Protein AF-A0A520HR31-F1 (afdb_monomer)

pLDDT: mean 87.22, std 11.69, range [36.75, 98.12]

Foldseek 3Di:
DADPQPPQAPDDAAHLVLLCVLQVLDDQVQAQQQDDPVGRHTHDNVSSVVRLVVVQVVVCVQPVDRDDSNVVSVLRLLLVLLVVLLVVCLVQVLVVHQQQVDEAEFAAAERQSCVVVNCVSSNHFKYKYAPHRNPVVVVCVLQAWDKDKDKDFQFAFLPPGPVVVVVVVRQVVRCVVVHPQWDKWKWFFKDFNLFPATDIDGDDRSVVRVVVCVVVCCSQQNPAPDDPGTMTRGMMMMMTTHGDDDDPLPQLDADADFWDFDWGDAPNDIDRETEAELSNADAQDKGAPCYWYGYSRHIHGQGHQKMWGQHRSRMTMIGRRDPDPLPPQPDLDDDPSVLSSLLVLQQSLFVSLLVSLLSQARDCQCNPVVQKKKFKWFLQLHTLYIDDDDLLLFQLSSLLVNLLQVVQVPPVPHDDPQWKWWFQPLQRSHFANQWIKIKDFADAQPDRGRRIMMIMTTRHQWLWAQDHGQADFFDQDSLRRHFGGDGHTQTDNNHGPLVVQLVRQVDGPTHTPCSPSVVSSVSSRVSSRVSSNVSVNVVCVSNNSSNSNSSSVVSVVVVVSVLLVLLLVDDWDKDWDADPVGWIFIWTWDGDNVRSDIDIDRPPGDDDDSTRPDGRPSSVVSVVVSVSVD

Solvent-accessible surface area (backbone atoms only — not comparable to full-atom values): 33193 Å² total; per-residue (Å²): 106,76,78,63,92,83,34,60,82,68,82,65,80,79,37,49,55,39,29,34,39,75,32,36,74,43,53,48,94,72,44,82,39,58,28,46,98,82,42,63,34,55,70,61,64,65,63,36,46,55,41,50,50,53,53,38,51,53,44,21,75,73,69,77,53,69,69,57,70,67,60,48,34,52,37,54,45,49,48,52,35,50,52,53,30,48,56,52,47,49,58,36,47,75,71,76,43,68,62,42,83,41,68,44,79,35,43,41,41,64,31,31,60,44,40,52,61,26,27,57,71,48,58,22,53,36,35,39,32,50,78,53,17,42,51,41,69,64,54,48,61,73,52,47,54,51,70,37,79,29,74,49,79,64,70,31,43,53,76,93,35,79,56,62,63,56,50,53,51,32,46,52,56,16,29,70,78,70,35,86,86,32,47,80,48,51,38,29,26,36,22,43,69,92,48,86,59,69,47,81,34,65,67,66,60,57,72,58,34,52,52,51,46,52,50,55,45,35,75,69,55,40,82,86,73,82,70,95,59,57,49,22,33,41,29,43,36,24,34,21,40,33,81,48,76,79,74,78,78,74,82,77,72,49,55,82,62,85,61,46,80,43,65,32,53,57,93,95,39,83,39,86,22,47,36,35,52,48,61,31,57,34,64,70,45,72,47,65,30,54,26,39,38,38,40,100,53,30,36,33,42,34,45,74,45,26,31,38,32,26,37,90,84,44,30,34,40,32,37,59,74,49,82,79,73,66,70,69,82,52,75,63,68,94,42,76,56,58,46,53,46,51,51,50,51,45,36,49,38,10,40,48,17,38,56,42,22,33,72,51,28,60,45,60,43,28,43,72,68,41,40,32,42,15,31,34,24,42,62,77,26,48,74,64,23,58,34,92,62,48,61,60,57,44,66,7,55,32,43,29,45,35,46,45,54,56,55,34,73,71,66,83,75,53,78,55,71,48,29,29,28,32,32,10,32,36,94,49,21,15,77,41,54,25,35,36,30,34,39,28,58,27,67,44,81,87,53,94,54,55,49,28,33,24,31,21,32,37,40,43,68,41,38,12,18,81,40,94,41,57,72,36,79,84,22,69,48,73,68,35,42,21,45,78,28,79,62,37,76,44,20,59,68,59,40,69,41,58,70,62,53,52,49,50,39,62,31,80,98,23,35,29,86,47,56,68,53,49,51,40,35,50,45,14,28,49,33,13,25,53,52,32,38,55,51,50,44,50,48,29,73,68,54,33,48,69,32,53,52,39,49,45,52,50,44,46,55,48,52,49,54,53,48,24,57,55,43,44,75,56,74,64,47,71,52,75,47,74,48,98,89,72,45,37,52,26,43,34,41,45,59,42,55,88,79,23,42,74,48,80,41,53,78,82,33,56,76,90,58,91,39,62,88,64,78,42,70,30,37,53,50,3,52,53,53,44,65,74,70,109

Mean predicted aligned error: 11.08 Å

Structure (mmCIF, N/CA/C/O backbone):
data_AF-A0A520HR31-F1
#
_entry.id   AF-A0A520HR31-F1
#
loop_
_atom_site.group_PDB
_atom_site.id
_atom_site.type_symbol
_atom_site.label_atom_id
_atom_site.label_alt_id
_atom_site.label_comp_id
_atom_site.label_asym_id
_atom_site.label_entity_id
_atom_site.label_seq_id
_atom_site.pdbx_PDB_ins_code
_atom_site.Cartn_x
_atom_site.Cartn_y
_atom_site.Cartn_z
_atom_site.occupancy
_atom_site.B_iso_or_equiv
_atom_site.auth_seq_id
_atom_site.auth_comp_id
_atom_site.auth_asym_id
_atom_site.auth_atom_id
_atom_site.pdbx_PDB_model_num
ATOM 1 N N . ARG A 1 1 ? -16.387 8.106 3.797 1.00 37.94 1 ARG A N 1
ATOM 2 C CA . ARG A 1 1 ? -15.810 9.281 4.510 1.00 37.94 1 ARG A CA 1
ATOM 3 C C . ARG A 1 1 ? -16.505 9.413 5.866 1.00 37.94 1 ARG A C 1
ATOM 5 O O . ARG A 1 1 ? -17.691 9.109 5.927 1.00 37.94 1 ARG A O 1
ATOM 12 N N . ALA A 1 2 ? -15.782 9.813 6.916 1.00 38.59 2 ALA A N 1
ATOM 13 C CA . ALA A 1 2 ? -16.264 9.831 8.307 1.00 38.59 2 ALA A CA 1
ATOM 14 C C . ALA A 1 2 ? -16.807 11.197 8.784 1.00 38.59 2 ALA A C 1
ATOM 16 O O . ALA A 1 2 ? -17.154 11.347 9.950 1.00 38.59 2 ALA A O 1
ATOM 17 N N . ASP A 1 3 ? -16.854 12.206 7.911 1.00 43.16 3 ASP A N 1
ATOM 18 C CA . ASP A 1 3 ? -17.087 13.581 8.350 1.00 43.16 3 ASP A CA 1
ATOM 19 C C . ASP A 1 3 ? -18.576 13.961 8.356 1.00 43.16 3 ASP A C 1
ATOM 21 O O . ASP A 1 3 ? -19.223 14.042 7.307 1.00 43.16 3 ASP A O 1
ATOM 25 N N . ALA A 1 4 ? -19.109 14.173 9.561 1.00 50.00 4 ALA A N 1
ATOM 26 C CA . ALA A 1 4 ? -20.493 14.565 9.816 1.00 50.00 4 ALA A CA 1
ATOM 27 C C . ALA A 1 4 ? -20.693 16.091 9.810 1.00 50.00 4 ALA A C 1
ATOM 29 O O . ALA A 1 4 ? -21.810 16.556 9.568 1.00 50.00 4 ALA A O 1
ATOM 30 N N . GLN A 1 5 ? -19.635 16.877 10.071 1.00 43.72 5 GLN A N 1
ATOM 31 C CA . GLN A 1 5 ? -19.764 18.290 10.459 1.00 43.72 5 GLN A CA 1
ATOM 32 C C . GLN A 1 5 ? -20.280 19.211 9.348 1.00 43.72 5 GLN A C 1
ATOM 34 O O . GLN A 1 5 ? -20.765 20.299 9.645 1.00 43.72 5 GLN A O 1
ATOM 39 N N . ASP A 1 6 ? -20.255 18.775 8.088 1.00 43.53 6 ASP A N 1
ATOM 40 C CA . ASP A 1 6 ? -20.536 19.665 6.957 1.00 43.53 6 ASP A CA 1
ATOM 41 C C . ASP A 1 6 ? -21.902 19.436 6.273 1.00 43.53 6 ASP A C 1
ATOM 43 O O . ASP A 1 6 ? -22.229 20.125 5.302 1.00 43.53 6 ASP A O 1
ATOM 47 N N . ARG A 1 7 ? -22.704 18.433 6.692 1.00 57.66 7 ARG A N 1
ATOM 48 C CA . ARG A 1 7 ? -23.665 17.818 5.739 1.00 57.66 7 ARG A CA 1
ATOM 49 C C . ARG A 1 7 ? -25.094 17.559 6.191 1.00 57.66 7 ARG A C 1
ATOM 51 O O . ARG A 1 7 ? -25.972 17.574 5.323 1.00 57.66 7 ARG A O 1
ATOM 58 N N . HIS A 1 8 ? -25.371 17.333 7.473 1.00 50.47 8 HIS A N 1
ATOM 59 C CA . HIS A 1 8 ? -26.750 17.109 7.922 1.00 50.47 8 HIS A CA 1
ATOM 60 C C . HIS A 1 8 ? -27.578 18.399 7.757 1.00 50.47 8 HIS A C 1
ATOM 62 O O . HIS A 1 8 ? -27.430 19.364 8.508 1.00 50.47 8 HIS A O 1
ATOM 68 N N . GLY A 1 9 ? -28.381 18.432 6.683 1.00 49.53 9 GLY A N 1
ATOM 69 C CA . GLY A 1 9 ? -29.134 19.597 6.198 1.00 49.53 9 GLY A CA 1
ATOM 70 C C . GLY A 1 9 ? -28.727 20.150 4.816 1.00 49.53 9 GLY A C 1
ATOM 71 O O . GLY A 1 9 ? -29.370 21.089 4.357 1.00 49.53 9 GLY A O 1
ATOM 72 N N . ARG A 1 10 ? -27.697 19.603 4.139 1.00 53.91 10 ARG A N 1
ATOM 73 C CA . ARG A 1 10 ? -27.182 20.100 2.833 1.00 53.91 10 ARG A CA 1
ATOM 74 C C . ARG A 1 10 ? -27.150 19.075 1.683 1.00 53.91 10 ARG A C 1
ATOM 76 O O . ARG A 1 10 ? -26.645 19.385 0.612 1.00 53.91 10 ARG A O 1
ATOM 83 N N . GLY A 1 11 ? -27.682 17.864 1.871 1.00 61.31 11 GLY A N 1
ATOM 84 C CA . GLY A 1 11 ? -27.872 16.900 0.773 1.00 61.31 11 GLY A CA 1
ATOM 85 C C . GLY A 1 11 ? -26.617 16.158 0.275 1.00 61.31 11 GLY A C 1
ATOM 86 O O . GLY A 1 11 ? -26.560 15.804 -0.900 1.00 61.31 11 GLY A O 1
ATOM 87 N N . GLY A 1 12 ? -25.628 15.904 1.140 1.00 67.50 12 GLY A N 1
ATOM 88 C CA . GLY A 1 12 ? -24.425 15.128 0.794 1.00 67.50 12 GLY A CA 1
ATOM 89 C C . GLY A 1 12 ? -24.645 13.606 0.623 1.00 67.50 12 GLY A C 1
ATOM 90 O O . GLY A 1 12 ? -25.734 13.112 0.912 1.00 67.50 12 GLY A O 1
ATOM 91 N N . PRO A 1 13 ? -23.620 12.860 0.153 1.00 81.12 13 PRO A N 1
ATOM 92 C CA . PRO A 1 13 ? -23.644 11.397 0.026 1.00 81.12 13 PRO A CA 1
ATOM 93 C C . PRO A 1 13 ? -23.697 10.687 1.387 1.00 81.12 13 PRO A C 1
ATOM 95 O O . PRO A 1 13 ? -23.280 11.268 2.390 1.00 81.12 13 PRO A O 1
ATOM 98 N N . LEU A 1 14 ? -24.135 9.422 1.382 1.00 88.50 14 LEU A N 1
ATOM 99 C CA . LEU A 1 14 ? -24.142 8.523 2.542 1.00 88.50 14 LEU A CA 1
ATOM 100 C C . LEU A 1 14 ? -22.743 8.401 3.176 1.00 88.50 14 LEU A C 1
ATOM 102 O O . LEU A 1 14 ? -21.728 8.299 2.479 1.00 88.50 14 LEU A O 1
ATOM 106 N N . THR A 1 15 ? -22.682 8.401 4.505 1.00 91.00 15 THR A N 1
ATOM 107 C CA . THR A 1 15 ? -21.442 8.367 5.290 1.00 91.00 15 THR A CA 1
ATOM 108 C C . THR A 1 15 ? -21.416 7.225 6.306 1.00 91.00 15 THR A C 1
ATOM 110 O O . THR A 1 15 ? -22.419 6.569 6.581 1.00 91.00 15 THR A O 1
ATOM 113 N N . VAL A 1 16 ? -20.246 7.000 6.911 1.00 92.75 16 VAL A N 1
ATOM 114 C CA . VAL A 1 16 ? -20.098 6.026 8.008 1.00 92.75 16 VAL A CA 1
ATOM 115 C C . VAL A 1 16 ? -20.896 6.467 9.242 1.00 92.75 16 VAL A C 1
ATOM 117 O O . VAL A 1 16 ? -21.474 5.629 9.928 1.00 92.75 16 VAL A O 1
ATOM 120 N N . THR A 1 17 ? -21.004 7.778 9.484 1.00 91.81 17 THR A N 1
ATOM 121 C CA . THR A 1 17 ? -21.844 8.343 10.550 1.00 91.81 17 THR A CA 1
ATOM 122 C C . THR A 1 17 ? -23.317 8.010 10.335 1.00 91.81 17 THR A C 1
ATOM 124 O O . THR A 1 17 ? -23.980 7.596 11.281 1.00 91.81 17 THR A O 1
ATOM 127 N N . ASP A 1 18 ? -23.814 8.121 9.097 1.00 93.25 18 ASP A N 1
ATOM 128 C CA . ASP A 1 18 ? -25.186 7.722 8.749 1.00 93.25 18 ASP A CA 1
ATOM 129 C C . ASP A 1 18 ? -25.411 6.235 9.039 1.00 93.25 18 ASP A C 1
ATOM 131 O O . ASP A 1 18 ? -26.417 5.860 9.637 1.00 93.25 18 ASP A O 1
ATOM 135 N N . CYS A 1 19 ? -24.445 5.383 8.683 1.00 95.62 19 CYS A N 1
ATOM 136 C CA . CYS A 1 19 ? -24.520 3.951 8.966 1.00 95.62 19 CYS A CA 1
ATOM 137 C C . CYS A 1 19 ? -24.562 3.690 10.480 1.00 95.62 19 CYS A C 1
ATOM 139 O O . CYS A 1 19 ? -25.470 3.014 10.956 1.00 95.62 19 CYS A O 1
ATOM 141 N N . ASN A 1 20 ? -23.658 4.288 11.264 1.00 95.62 20 ASN A N 1
ATOM 142 C CA . ASN A 1 20 ? -23.658 4.154 12.725 1.00 95.62 20 ASN A CA 1
ATOM 143 C C . ASN A 1 20 ? -24.948 4.692 13.370 1.00 95.62 20 ASN A C 1
ATOM 145 O O . ASN A 1 20 ? -25.431 4.111 14.343 1.00 95.62 20 ASN A O 1
ATOM 149 N N . LEU A 1 21 ? -25.536 5.760 12.826 1.00 95.06 21 LEU A N 1
ATOM 150 C CA . LEU A 1 21 ? -26.835 6.285 13.250 1.00 95.06 21 LEU A CA 1
ATOM 151 C C . LEU A 1 21 ? -27.972 5.292 12.958 1.00 95.06 21 LEU A C 1
ATOM 153 O O . LEU A 1 21 ? -28.808 5.021 13.821 1.00 95.06 21 LEU A O 1
ATOM 157 N N . LEU A 1 22 ? -28.000 4.709 11.757 1.00 95.62 22 LEU A N 1
ATOM 158 C CA . LEU A 1 22 ? -29.013 3.726 11.366 1.00 95.62 22 LEU A CA 1
ATOM 159 C C . LEU A 1 22 ? -28.916 2.432 12.178 1.00 95.62 22 LEU A C 1
ATOM 161 O O . LEU A 1 22 ? -29.960 1.892 12.560 1.00 95.62 22 LEU A O 1
ATOM 165 N N . LEU A 1 23 ? -27.692 1.998 12.487 1.00 96.69 23 LEU A N 1
ATOM 166 C CA . LEU A 1 23 ? -27.381 0.857 13.351 1.00 96.69 23 LEU A CA 1
ATOM 167 C C . LEU A 1 23 ? -27.632 1.142 14.839 1.00 96.69 23 LEU A C 1
ATOM 169 O O . LEU A 1 23 ? -27.579 0.220 15.644 1.00 96.69 23 LEU A O 1
ATOM 173 N N . GLY A 1 24 ? -27.905 2.390 15.232 1.00 95.50 24 GLY A N 1
ATOM 174 C CA . GLY A 1 24 ? -28.120 2.766 16.633 1.00 95.50 24 GLY A CA 1
ATOM 175 C C . GLY A 1 24 ? -26.839 2.848 17.470 1.00 95.50 24 GLY A C 1
ATOM 176 O O . GLY A 1 24 ? -26.925 2.969 18.686 1.00 95.50 24 GLY A O 1
ATOM 177 N N . LYS A 1 25 ? -25.655 2.808 16.842 1.00 95.00 25 LYS A N 1
ATOM 178 C CA . LYS A 1 25 ? -24.352 3.028 17.501 1.00 95.00 25 LYS A CA 1
ATOM 179 C C . LYS A 1 25 ? -24.112 4.501 17.841 1.00 95.00 25 LYS A C 1
ATOM 181 O O . LYS A 1 25 ? -23.277 4.808 18.683 1.00 95.00 25 LYS A O 1
ATOM 186 N N . ILE A 1 26 ? -24.856 5.404 17.200 1.00 93.88 26 ILE A N 1
ATOM 187 C CA . ILE A 1 26 ? -24.987 6.810 17.585 1.00 93.88 26 ILE A CA 1
ATOM 188 C C . ILE A 1 26 ? -26.445 7.069 17.959 1.00 93.88 26 ILE A C 1
ATOM 190 O O . ILE A 1 26 ? -27.354 6.766 17.186 1.00 93.88 26 ILE A O 1
ATOM 194 N N . VAL A 1 27 ? -26.662 7.678 19.126 1.00 92.38 27 VAL A N 1
ATOM 195 C CA . VAL A 1 27 ? -27.995 8.043 19.616 1.00 92.38 27 VAL A CA 1
ATOM 196 C C . VAL A 1 27 ? -28.155 9.565 19.542 1.00 92.38 27 VAL A C 1
ATOM 198 O O . VAL A 1 27 ? -27.453 10.265 20.271 1.00 92.38 27 VAL A O 1
ATOM 201 N N . PRO A 1 28 ? -29.073 10.106 18.710 1.00 90.12 28 PRO A N 1
ATOM 202 C CA . PRO A 1 28 ? -29.213 11.551 18.505 1.00 90.12 28 PRO A CA 1
ATOM 203 C C . PRO A 1 28 ? -29.384 12.372 19.785 1.00 90.12 28 PRO A C 1
ATOM 205 O O . PRO A 1 28 ? -28.828 13.458 19.881 1.00 90.12 28 PRO A O 1
ATOM 208 N N . GLY A 1 29 ? -30.107 11.848 20.782 1.00 89.25 29 GLY A N 1
ATOM 209 C CA . GLY A 1 29 ? -30.326 12.534 22.062 1.00 89.25 29 GLY A CA 1
ATOM 210 C C . GLY A 1 29 ? -29.070 12.696 22.928 1.00 89.25 29 GLY A C 1
ATOM 211 O O . GLY A 1 29 ? -29.062 13.528 23.829 1.00 89.25 29 GLY A O 1
ATOM 212 N N . HIS A 1 30 ? -28.008 11.936 22.643 1.00 88.44 30 HIS A N 1
ATOM 213 C CA . HIS A 1 30 ? -26.704 12.028 23.313 1.00 88.44 30 HIS A CA 1
ATOM 214 C C . HIS A 1 30 ? -25.614 12.573 22.379 1.00 88.44 30 HIS A C 1
ATOM 216 O O . HIS A 1 30 ? -24.433 12.521 22.710 1.00 88.44 30 HIS A O 1
ATOM 222 N N . PHE A 1 31 ? -25.998 13.093 21.210 1.00 87.44 31 PHE A N 1
ATOM 223 C CA . PHE A 1 31 ? -25.089 13.695 20.244 1.00 87.44 31 PHE A CA 1
ATOM 224 C C . PHE A 1 31 ? -25.312 15.218 20.197 1.00 87.44 31 PHE A C 1
ATOM 226 O O . PHE A 1 31 ? -26.465 15.656 20.220 1.00 87.44 31 PHE A O 1
ATOM 233 N N . PRO A 1 32 ? -24.258 16.053 20.112 1.00 85.00 32 PRO A N 1
ATOM 234 C CA . PRO A 1 32 ? -24.422 17.503 20.058 1.00 85.00 32 PRO A CA 1
ATOM 235 C C . PRO A 1 32 ? -25.334 17.957 18.910 1.00 85.00 32 PRO A C 1
ATOM 237 O O . PRO A 1 32 ? -25.111 17.618 17.746 1.00 85.00 32 PRO A O 1
ATOM 240 N N . ALA A 1 33 ? -26.340 18.770 19.233 1.00 86.38 33 ALA A N 1
ATOM 241 C CA . ALA A 1 33 ? -27.256 19.346 18.256 1.00 86.38 33 ALA A CA 1
ATOM 242 C C . ALA A 1 33 ? -26.603 20.548 17.554 1.00 86.38 33 ALA A C 1
ATOM 244 O O . ALA A 1 33 ? -26.903 21.693 17.864 1.00 86.38 33 ALA A O 1
ATOM 245 N N . VAL A 1 34 ? -25.651 20.282 16.657 1.00 83.94 34 VAL A N 1
ATOM 246 C CA . VAL A 1 34 ? -24.826 21.307 15.984 1.00 83.94 34 VAL A CA 1
ATOM 247 C C . VAL A 1 34 ? -25.083 21.399 14.477 1.00 83.94 34 VAL A C 1
ATOM 249 O O . VAL A 1 34 ? -24.322 22.041 13.751 1.00 83.94 34 VAL A O 1
ATOM 252 N N . PHE A 1 35 ? -26.148 20.761 13.988 1.00 81.75 35 PHE A N 1
ATOM 253 C CA . PHE A 1 35 ? -26.443 20.637 12.560 1.00 81.75 35 PHE A CA 1
ATOM 254 C C . PHE A 1 35 ? -27.487 21.647 12.071 1.00 81.75 35 PHE A C 1
ATOM 256 O O . PHE A 1 35 ? -28.145 22.340 12.849 1.00 81.75 35 PHE A O 1
ATOM 263 N N . GLY A 1 36 ? -27.656 21.716 10.748 1.00 77.25 36 GLY A N 1
ATOM 264 C CA . GLY A 1 36 ? -28.577 22.639 10.091 1.00 77.25 36 GLY A CA 1
ATOM 265 C C . GLY A 1 36 ? -28.107 24.104 10.065 1.00 77.25 36 GLY A C 1
ATOM 266 O O . GLY A 1 36 ? -27.044 24.441 10.586 1.00 77.25 36 GLY A O 1
ATOM 267 N N . PRO A 1 37 ? -28.894 25.004 9.444 1.00 77.88 37 PRO A N 1
ATOM 268 C CA . PRO A 1 37 ? -28.513 26.409 9.269 1.00 77.88 37 PRO A CA 1
ATOM 269 C C . PRO A 1 37 ? -28.296 27.172 10.585 1.00 77.88 37 PRO A C 1
ATOM 271 O O . PRO A 1 37 ? -27.464 28.073 10.626 1.00 77.88 37 PRO A O 1
ATOM 274 N N . GLY A 1 38 ? -29.029 26.801 11.642 1.00 80.12 38 GLY A N 1
ATOM 275 C CA . GLY A 1 38 ? -28.944 27.397 12.979 1.00 80.12 38 GLY A CA 1
ATOM 276 C C . GLY A 1 38 ? -27.922 26.747 13.916 1.00 80.12 38 GLY A C 1
ATOM 277 O O . GLY A 1 38 ? -27.714 27.263 15.008 1.00 80.12 38 GLY A O 1
ATOM 278 N N . ARG A 1 39 ? -27.263 25.651 13.496 1.00 81.38 39 ARG A N 1
ATOM 279 C CA . ARG A 1 39 ? -26.357 24.832 14.330 1.00 81.38 39 ARG A CA 1
ATOM 280 C C . ARG A 1 39 ? -26.978 24.391 15.662 1.00 81.38 39 ARG A C 1
ATOM 282 O O . ARG A 1 39 ? -26.317 24.414 16.694 1.00 81.38 39 ARG A O 1
ATOM 289 N N . ASP A 1 40 ? -28.245 24.007 15.607 1.00 86.19 40 ASP A N 1
ATOM 290 C CA . ASP A 1 40 ? -29.094 23.675 16.753 1.00 86.19 40 ASP A CA 1
ATOM 291 C C . ASP A 1 40 ? -29.906 22.385 16.539 1.00 86.19 40 ASP A C 1
ATOM 293 O O . ASP A 1 40 ? -30.715 22.001 17.385 1.00 86.19 40 ASP A O 1
ATOM 297 N N . ARG A 1 41 ? -29.719 21.701 15.401 1.00 86.88 41 ARG A N 1
ATOM 298 C CA . ARG A 1 41 ? -30.469 20.485 15.054 1.00 86.88 41 ARG A CA 1
ATOM 299 C C . ARG A 1 41 ? -29.691 19.217 15.408 1.00 86.88 41 ARG A C 1
ATOM 301 O O . ARG A 1 41 ? -28.464 19.216 15.276 1.00 86.88 41 ARG A O 1
ATOM 308 N N . PRO A 1 42 ? -30.382 18.134 15.816 1.00 89.50 42 PRO A N 1
ATOM 309 C CA . PRO A 1 42 ? -29.770 16.826 16.030 1.00 89.50 42 PRO A CA 1
ATOM 310 C C . PRO A 1 42 ? -29.429 16.141 14.699 1.00 89.50 42 PRO A C 1
ATOM 312 O O . PRO A 1 42 ? -29.713 16.661 13.616 1.00 89.50 42 PRO A O 1
ATOM 315 N N . LEU A 1 43 ? -28.833 14.949 14.788 1.00 88.44 43 LEU A N 1
ATOM 316 C CA . LEU A 1 43 ? -28.657 14.093 13.620 1.00 88.44 43 LEU A CA 1
ATOM 317 C C . LEU A 1 43 ? -30.017 13.643 13.046 1.00 88.44 43 LEU A C 1
ATOM 319 O O . LEU A 1 43 ? -30.945 13.370 13.809 1.00 88.44 43 LEU A O 1
ATOM 323 N N . ASP A 1 44 ? -30.122 13.525 11.720 1.00 89.19 44 ASP A N 1
ATOM 324 C CA . ASP A 1 44 ? -31.370 13.208 11.014 1.00 89.19 44 ASP A CA 1
ATOM 325 C C . ASP A 1 44 ? -31.361 11.753 10.525 1.00 89.19 44 ASP A C 1
ATOM 327 O O . ASP A 1 44 ? -30.723 11.399 9.529 1.00 89.19 44 ASP A O 1
ATOM 331 N N . ARG A 1 45 ? -32.072 10.892 11.261 1.00 90.69 45 ARG A N 1
ATOM 332 C CA . ARG A 1 45 ? -32.140 9.454 10.973 1.00 90.69 45 ARG A CA 1
ATOM 333 C C . ARG A 1 45 ? -32.913 9.147 9.690 1.00 90.69 45 ARG A C 1
ATOM 335 O O . ARG A 1 45 ? -32.564 8.185 9.004 1.00 90.69 45 ARG A O 1
ATOM 342 N N . ASP A 1 46 ? -33.924 9.942 9.361 1.00 90.94 46 ASP A N 1
ATOM 343 C CA . ASP A 1 46 ? -34.759 9.718 8.181 1.00 90.94 46 ASP A CA 1
ATOM 344 C C . ASP A 1 46 ? -33.998 10.110 6.913 1.00 90.94 46 ASP A C 1
ATOM 346 O O . ASP A 1 46 ? -34.014 9.377 5.922 1.00 90.94 46 ASP A O 1
ATOM 350 N N . ALA A 1 47 ? -33.226 11.198 6.969 1.00 89.25 47 ALA A N 1
ATOM 351 C CA . ALA A 1 47 ? -32.310 11.563 5.894 1.00 89.25 47 ALA A CA 1
ATOM 352 C C . ALA A 1 47 ? -31.240 10.483 5.655 1.00 89.25 47 ALA A C 1
ATOM 354 O O . ALA A 1 47 ? -30.980 10.124 4.504 1.00 89.25 47 ALA A O 1
ATOM 355 N N . ALA A 1 48 ? -30.648 9.932 6.722 1.00 92.00 48 ALA A N 1
ATOM 356 C CA . ALA A 1 48 ? -29.697 8.824 6.621 1.00 92.00 48 ALA A CA 1
ATOM 357 C C . ALA A 1 48 ? -30.339 7.582 5.978 1.00 92.00 48 ALA A C 1
ATOM 359 O O . ALA A 1 48 ? -29.747 6.965 5.089 1.00 92.00 48 ALA A O 1
ATOM 360 N N . ARG A 1 49 ? -31.574 7.243 6.380 1.00 94.12 49 ARG A N 1
ATOM 361 C CA . ARG A 1 49 ? -32.338 6.114 5.829 1.00 94.12 49 ARG A CA 1
ATOM 362 C C . ARG A 1 49 ? -32.583 6.291 4.335 1.00 94.12 49 ARG A C 1
ATOM 364 O O . ARG A 1 49 ? -32.236 5.400 3.572 1.00 94.12 49 ARG A O 1
ATOM 371 N N . ALA A 1 50 ? -33.081 7.455 3.923 1.00 91.88 50 ALA A N 1
ATOM 372 C CA . ALA A 1 50 ? -33.351 7.748 2.518 1.00 91.88 50 ALA A CA 1
ATOM 373 C C . ALA A 1 50 ? -32.092 7.636 1.640 1.00 91.88 50 ALA A C 1
ATOM 375 O O . ALA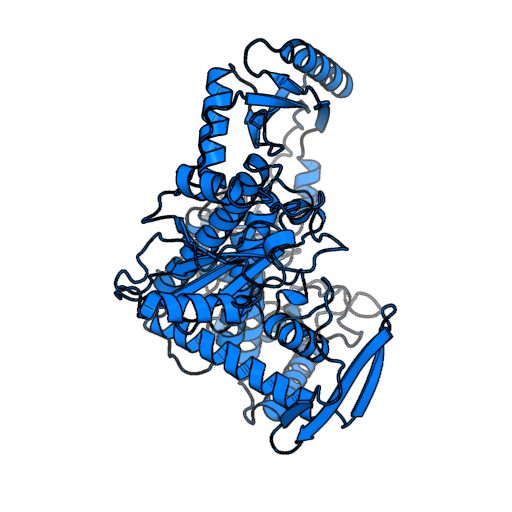 A 1 50 ? -32.162 7.186 0.498 1.00 91.88 50 ALA A O 1
ATOM 376 N N . ARG A 1 51 ? -30.919 8.018 2.166 1.00 92.19 51 ARG A N 1
ATOM 377 C CA . ARG A 1 51 ? -29.641 7.876 1.451 1.00 92.19 51 ARG A CA 1
ATOM 378 C C . ARG A 1 51 ? -29.178 6.434 1.329 1.00 92.19 51 ARG A C 1
ATOM 380 O O . ARG A 1 51 ? -28.624 6.079 0.293 1.00 92.19 51 ARG A O 1
ATOM 387 N N . LEU A 1 52 ? -29.391 5.626 2.365 1.00 94.19 52 LEU A N 1
ATOM 388 C CA . LEU A 1 52 ? -29.118 4.197 2.288 1.00 94.19 52 LEU A CA 1
ATOM 389 C C . LEU A 1 52 ? -30.061 3.530 1.285 1.00 94.19 52 LEU A C 1
ATOM 391 O O . LEU A 1 52 ? -29.590 2.785 0.437 1.00 94.19 52 LEU A O 1
ATOM 395 N N . ASP A 1 53 ? -31.355 3.839 1.331 1.00 94.44 53 ASP A N 1
ATOM 396 C CA . ASP A 1 53 ? -32.340 3.245 0.425 1.00 94.44 53 ASP A CA 1
ATOM 397 C C . ASP A 1 53 ? -32.031 3.572 -1.043 1.00 94.44 53 ASP A C 1
ATOM 399 O O . ASP A 1 53 ? -32.056 2.663 -1.866 1.00 94.44 53 ASP A O 1
ATOM 403 N N . ALA A 1 54 ? -31.618 4.808 -1.349 1.00 92.81 54 ALA A N 1
ATOM 404 C CA . ALA A 1 54 ? -31.175 5.187 -2.693 1.00 92.81 54 ALA A CA 1
ATOM 405 C C . ALA A 1 54 ? -29.950 4.381 -3.169 1.00 92.81 54 ALA A C 1
ATOM 407 O O . ALA A 1 54 ? -29.904 3.943 -4.315 1.00 92.81 54 ALA A O 1
ATOM 408 N N . LEU A 1 55 ? -28.970 4.136 -2.290 1.00 91.81 55 LEU A N 1
ATOM 409 C CA . LEU A 1 55 ? -27.829 3.274 -2.616 1.00 91.81 55 LEU A CA 1
ATOM 410 C C . LEU A 1 55 ? -28.275 1.824 -2.860 1.00 91.81 55 LEU A C 1
ATOM 412 O O . LEU A 1 55 ? -27.762 1.163 -3.758 1.00 91.81 55 LEU A O 1
ATOM 416 N N . LEU A 1 56 ? -29.223 1.318 -2.071 1.00 93.50 56 LEU A N 1
ATOM 417 C CA . LEU A 1 56 ? -29.757 -0.032 -2.250 1.00 93.50 56 LEU A CA 1
ATOM 418 C C . LEU A 1 56 ? -30.551 -0.169 -3.551 1.00 93.50 56 LEU A C 1
ATOM 420 O O . LEU A 1 56 ? -30.440 -1.210 -4.191 1.00 93.50 56 LEU A O 1
ATOM 424 N N . ASP A 1 57 ? -31.285 0.869 -3.962 1.00 92.94 57 ASP A N 1
ATOM 425 C CA . ASP A 1 57 ? -31.952 0.930 -5.268 1.00 92.94 57 ASP A CA 1
ATOM 426 C C . ASP A 1 57 ? -30.924 0.850 -6.412 1.00 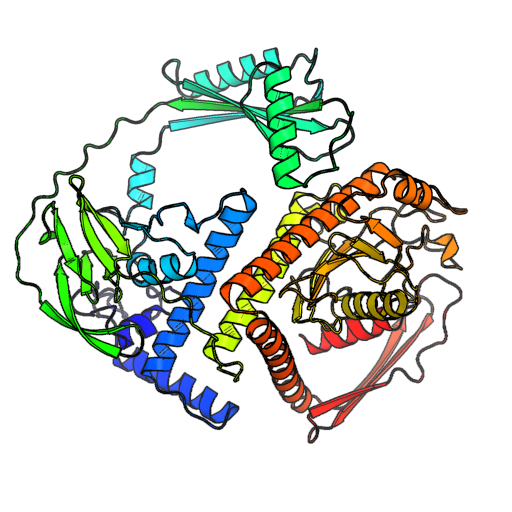92.94 57 ASP A C 1
ATOM 428 O O . ASP A 1 57 ? -31.117 0.112 -7.378 1.00 92.94 57 ASP A O 1
ATOM 432 N N . GLU A 1 58 ? -29.800 1.570 -6.300 1.00 90.19 58 GLU A N 1
ATOM 433 C CA . GLU A 1 58 ? -28.705 1.515 -7.280 1.00 90.19 58 GLU A CA 1
ATOM 434 C C . GLU A 1 58 ? -28.059 0.123 -7.350 1.00 90.19 58 GLU A C 1
ATOM 436 O O . GLU A 1 58 ? -27.768 -0.370 -8.444 1.00 90.19 58 GLU A O 1
ATOM 441 N N . VAL A 1 59 ? -27.853 -0.524 -6.198 1.00 86.75 59 VAL A N 1
ATOM 442 C CA . VAL A 1 59 ? -27.329 -1.896 -6.130 1.00 86.75 59 VAL A CA 1
ATOM 443 C C . VAL A 1 59 ? -28.318 -2.876 -6.753 1.00 86.75 59 VAL A C 1
ATOM 445 O O . VAL A 1 59 ? -27.910 -3.666 -7.598 1.00 86.75 59 VAL A O 1
ATOM 448 N N . GLU A 1 60 ? -29.603 -2.801 -6.407 1.00 91.06 60 GLU A N 1
ATOM 449 C CA . GLU A 1 60 ? -30.656 -3.654 -6.969 1.00 91.06 60 GLU A CA 1
ATOM 450 C C . GLU A 1 60 ? -30.748 -3.500 -8.492 1.00 91.06 60 GLU A C 1
ATOM 452 O O . GLU A 1 60 ? -30.796 -4.496 -9.213 1.00 91.06 60 GLU A O 1
ATOM 457 N N . ALA A 1 61 ? -30.674 -2.268 -9.002 1.00 88.31 61 ALA A N 1
ATOM 458 C CA . ALA A 1 61 ? -30.651 -2.004 -10.437 1.00 88.31 61 ALA A CA 1
ATOM 459 C C . ALA A 1 61 ? -29.408 -2.588 -11.138 1.00 88.31 61 ALA A C 1
ATOM 461 O O . ALA A 1 61 ? -29.475 -2.940 -12.316 1.00 88.31 61 ALA A O 1
ATOM 462 N N . ALA A 1 62 ? -28.273 -2.681 -10.439 1.00 78.44 62 ALA A N 1
ATOM 463 C CA . ALA A 1 62 ? -27.020 -3.193 -10.988 1.00 78.44 62 ALA A CA 1
ATOM 464 C C . ALA A 1 62 ? -26.866 -4.720 -10.872 1.00 78.44 62 ALA A C 1
ATOM 466 O O . ALA A 1 62 ? -26.233 -5.324 -11.737 1.00 78.44 62 ALA A O 1
ATOM 467 N N . THR A 1 63 ? -27.403 -5.340 -9.817 1.00 81.12 63 THR A N 1
ATOM 468 C CA . THR A 1 63 ? -27.181 -6.761 -9.484 1.00 81.12 63 THR A CA 1
ATOM 469 C C . THR A 1 63 ? -28.435 -7.626 -9.619 1.00 81.12 63 THR A C 1
ATOM 471 O O . THR A 1 63 ? -28.330 -8.850 -9.623 1.00 81.12 63 THR A O 1
ATOM 474 N N . GLY A 1 64 ? -29.620 -7.017 -9.716 1.00 85.56 64 GLY A N 1
ATOM 475 C CA . GLY A 1 64 ? -30.909 -7.711 -9.695 1.00 85.56 64 GLY A CA 1
ATOM 476 C C . GLY A 1 64 ? -31.352 -8.180 -8.304 1.00 85.56 64 GLY A C 1
ATOM 477 O O . GLY A 1 64 ? -32.378 -8.849 -8.197 1.00 85.56 64 GLY A O 1
ATOM 478 N N . ALA A 1 65 ? -30.604 -7.854 -7.245 1.00 85.94 65 ALA A N 1
ATOM 479 C CA . ALA A 1 65 ? -30.929 -8.225 -5.872 1.00 85.94 65 ALA A CA 1
ATOM 480 C C . ALA A 1 65 ? -30.725 -7.043 -4.921 1.00 85.94 65 ALA A C 1
ATOM 482 O O . ALA A 1 65 ? -29.647 -6.447 -4.874 1.00 85.94 65 ALA A O 1
ATOM 483 N N . ARG A 1 66 ? -31.749 -6.735 -4.119 1.00 89.06 66 ARG A N 1
ATOM 484 C CA . ARG A 1 66 ? -31.673 -5.706 -3.081 1.00 89.06 66 ARG A CA 1
ATOM 485 C C . ARG A 1 66 ? -31.099 -6.288 -1.784 1.00 89.06 66 ARG A C 1
ATOM 487 O O . ARG A 1 66 ? -31.715 -7.193 -1.217 1.00 89.06 66 ARG A O 1
ATOM 494 N N . PRO A 1 67 ? -29.964 -5.781 -1.276 1.00 88.44 67 PRO A N 1
ATOM 495 C CA . PRO A 1 67 ? -29.445 -6.205 0.020 1.00 88.44 67 PRO A CA 1
ATOM 496 C C . PRO A 1 67 ? -30.374 -5.805 1.172 1.00 88.44 67 PRO A C 1
ATOM 498 O O . PRO A 1 67 ? -31.063 -4.783 1.102 1.00 88.44 67 PRO A O 1
ATOM 501 N N . ASP A 1 68 ? -30.340 -6.568 2.267 1.00 91.38 68 ASP A N 1
ATOM 502 C CA . ASP A 1 68 ? -30.989 -6.156 3.513 1.00 91.38 68 ASP A CA 1
ATOM 503 C C . ASP A 1 68 ? -30.367 -4.836 4.023 1.00 91.38 68 ASP A C 1
ATOM 505 O O . ASP A 1 68 ? -29.138 -4.741 4.125 1.00 91.38 68 ASP A O 1
ATOM 509 N N . PRO A 1 69 ? -31.170 -3.808 4.370 1.00 92.06 69 PRO A N 1
ATOM 510 C CA . PRO A 1 69 ? -30.630 -2.518 4.787 1.00 92.06 69 PRO A CA 1
ATOM 511 C C . PRO A 1 69 ? -29.750 -2.574 6.037 1.00 92.06 69 PRO A C 1
ATOM 513 O O . PRO A 1 69 ? -28.833 -1.764 6.172 1.00 92.06 69 PRO A O 1
ATOM 516 N N . LEU A 1 70 ? -30.023 -3.490 6.973 1.00 90.50 70 LEU A N 1
ATOM 517 C CA . LEU A 1 70 ? -29.206 -3.616 8.175 1.00 90.50 70 LEU A CA 1
ATOM 518 C C . LEU A 1 70 ? -27.837 -4.202 7.827 1.00 90.50 70 LEU A C 1
ATOM 520 O O . LEU A 1 70 ? -26.817 -3.603 8.168 1.00 90.50 70 LEU A O 1
ATOM 524 N N . ALA A 1 71 ? -27.831 -5.309 7.083 1.00 88.69 71 ALA A N 1
ATOM 525 C CA . ALA A 1 71 ? -26.614 -5.946 6.596 1.00 88.69 71 ALA A CA 1
ATOM 526 C C . ALA A 1 71 ? -25.779 -4.995 5.723 1.00 88.69 71 ALA A C 1
ATOM 528 O O . ALA A 1 71 ? -24.559 -4.945 5.852 1.00 88.69 71 ALA A O 1
ATOM 529 N N . ALA A 1 72 ? -26.423 -4.182 4.880 1.00 92.25 72 ALA A N 1
ATOM 530 C CA . ALA A 1 72 ? -25.738 -3.188 4.061 1.00 92.25 72 ALA A CA 1
ATOM 531 C C . ALA A 1 72 ? -25.078 -2.085 4.902 1.00 92.25 72 ALA A C 1
ATOM 533 O O . ALA A 1 72 ? -23.921 -1.740 4.661 1.00 92.25 72 ALA A O 1
ATOM 534 N N . ALA A 1 73 ? -25.776 -1.550 5.911 1.00 94.56 73 ALA A N 1
ATOM 535 C CA . ALA A 1 73 ? -25.205 -0.550 6.811 1.00 94.56 73 ALA A CA 1
ATOM 536 C C . ALA A 1 73 ? -24.023 -1.114 7.622 1.00 94.56 73 ALA A C 1
ATOM 538 O O . ALA A 1 73 ? -22.993 -0.447 7.738 1.00 94.56 73 ALA A O 1
ATOM 539 N N . GLU A 1 74 ? -24.130 -2.344 8.140 1.00 93.38 74 GLU A N 1
ATOM 540 C CA . GLU A 1 74 ? -23.004 -3.024 8.797 1.00 93.38 74 GLU A CA 1
ATOM 541 C C . GLU A 1 74 ? -21.850 -3.288 7.823 1.00 93.38 74 GLU A C 1
ATOM 543 O O . GLU A 1 74 ? -20.697 -3.045 8.171 1.00 93.38 74 GLU A O 1
ATOM 548 N N . GLY A 1 75 ? -22.142 -3.706 6.589 1.00 89.00 75 GLY A N 1
ATOM 549 C CA . GLY A 1 75 ? -21.147 -3.939 5.544 1.00 89.00 75 GLY A CA 1
ATOM 550 C C . GLY A 1 75 ? -20.372 -2.676 5.165 1.00 89.00 75 GLY A C 1
ATOM 551 O O . GLY A 1 75 ? -19.148 -2.709 5.054 1.00 89.00 75 GLY A O 1
ATOM 552 N N . LEU A 1 76 ? -21.048 -1.529 5.054 1.00 92.69 76 LEU A N 1
ATOM 553 C CA . LEU A 1 76 ? -20.399 -0.233 4.819 1.00 92.69 76 LEU A CA 1
ATOM 554 C C . LEU A 1 76 ? -19.480 0.172 5.983 1.00 92.69 76 LEU A C 1
ATOM 556 O O . LEU A 1 76 ? -18.386 0.696 5.752 1.00 92.69 76 LEU A O 1
ATOM 560 N N . VAL A 1 77 ? -19.888 -0.098 7.229 1.00 93.62 77 VAL A N 1
ATOM 561 C CA . VAL A 1 77 ? -19.021 0.088 8.405 1.00 93.62 77 VAL A CA 1
ATOM 562 C C . VAL A 1 77 ? -17.836 -0.877 8.360 1.00 93.62 77 VAL A C 1
ATOM 564 O O . VAL A 1 77 ? -16.714 -0.448 8.615 1.00 93.62 77 VAL A O 1
ATOM 567 N N . ALA A 1 78 ? -18.046 -2.141 7.988 1.00 88.06 78 ALA A N 1
ATOM 568 C CA . ALA A 1 78 ? -16.987 -3.139 7.866 1.00 88.06 78 ALA A CA 1
ATOM 569 C C . ALA A 1 78 ? -15.942 -2.752 6.805 1.00 88.06 78 ALA A C 1
ATOM 571 O O . ALA A 1 78 ? -14.747 -2.861 7.064 1.00 88.06 78 ALA A O 1
ATOM 572 N N . ILE A 1 79 ? -16.365 -2.209 5.658 1.00 83.25 79 ILE A N 1
ATOM 573 C CA . ILE A 1 79 ? -15.458 -1.672 4.627 1.00 83.25 79 ILE A CA 1
ATOM 574 C C . ILE A 1 79 ? -14.626 -0.512 5.191 1.00 83.25 79 ILE A C 1
ATOM 576 O O . ILE A 1 79 ? -13.410 -0.461 4.999 1.00 83.25 79 ILE A O 1
ATOM 580 N N . ALA A 1 80 ? -15.255 0.414 5.923 1.00 88.81 80 ALA A N 1
ATOM 581 C CA . ALA A 1 80 ? -14.536 1.517 6.558 1.00 88.81 80 ALA A CA 1
ATOM 582 C C . ALA A 1 80 ? -13.536 1.021 7.618 1.00 88.81 80 ALA A C 1
ATOM 584 O O . ALA A 1 80 ? -12.407 1.510 7.673 1.00 88.81 80 ALA A O 1
ATOM 585 N N . VAL A 1 81 ? -13.931 0.036 8.431 1.00 89.31 81 VAL A N 1
ATOM 586 C CA . VAL A 1 81 ? -13.074 -0.626 9.425 1.00 89.31 81 VAL A CA 1
ATOM 587 C C . VAL A 1 81 ? -11.886 -1.314 8.762 1.00 89.31 81 VAL A C 1
ATOM 589 O O . VAL A 1 81 ? -10.764 -1.114 9.217 1.00 89.31 81 VAL A O 1
ATOM 592 N N . ALA A 1 82 ? -12.099 -2.050 7.669 1.00 78.62 82 ALA A N 1
ATOM 593 C CA . ALA A 1 82 ? -11.027 -2.690 6.912 1.00 78.62 82 ALA A CA 1
ATOM 594 C C . ALA A 1 82 ? -10.020 -1.656 6.383 1.00 78.62 82 ALA A C 1
ATOM 596 O O . ALA A 1 82 ? -8.815 -1.839 6.532 1.00 78.62 82 ALA A O 1
ATOM 597 N N . GLY A 1 83 ? -10.499 -0.523 5.857 1.00 79.00 83 GLY A N 1
ATOM 598 C CA . GLY A 1 83 ? -9.633 0.586 5.443 1.00 79.00 83 GLY A CA 1
ATOM 599 C C . GLY A 1 83 ? -8.817 1.184 6.599 1.00 79.00 83 GLY A C 1
ATOM 600 O O . GLY A 1 83 ? -7.613 1.393 6.457 1.00 79.00 83 GLY A O 1
ATOM 601 N N . MET A 1 84 ? -9.442 1.419 7.760 1.00 88.44 84 MET A N 1
ATOM 602 C CA . MET A 1 84 ? -8.749 1.910 8.963 1.00 88.44 84 MET A CA 1
ATOM 603 C C . MET A 1 84 ? -7.701 0.911 9.472 1.00 88.44 84 MET A C 1
ATOM 605 O O . MET A 1 84 ? -6.576 1.303 9.781 1.00 88.44 84 MET A O 1
ATOM 609 N N . ALA A 1 85 ? -8.046 -0.377 9.522 1.00 83.38 85 ALA A N 1
ATOM 610 C CA . ALA A 1 85 ? -7.135 -1.443 9.921 1.00 83.38 85 ALA A CA 1
ATOM 611 C C . ALA A 1 85 ? -5.954 -1.569 8.948 1.00 83.38 85 ALA A C 1
ATOM 613 O O . ALA A 1 85 ? -4.815 -1.641 9.397 1.00 83.38 85 ALA A O 1
ATOM 614 N N . ASN A 1 86 ? -6.191 -1.508 7.634 1.00 73.25 86 ASN A N 1
ATOM 615 C CA . ASN A 1 86 ? -5.124 -1.535 6.632 1.00 73.25 86 ASN A CA 1
ATOM 616 C C . ASN A 1 86 ? -4.161 -0.357 6.798 1.00 73.25 86 ASN A C 1
ATOM 618 O O . ASN A 1 86 ? -2.954 -0.563 6.784 1.00 73.25 86 ASN A O 1
ATOM 622 N N . ALA A 1 87 ? -4.666 0.856 7.039 1.00 75.69 87 ALA A N 1
ATOM 623 C CA . ALA A 1 87 ? -3.808 2.014 7.286 1.00 75.69 87 ALA A CA 1
ATOM 624 C C . ALA A 1 87 ? -2.924 1.831 8.537 1.00 75.69 87 ALA A C 1
ATOM 626 O O . ALA A 1 87 ? -1.726 2.118 8.499 1.00 75.69 87 ALA A O 1
ATOM 627 N N . ILE A 1 88 ? -3.487 1.310 9.636 1.00 79.94 88 ILE A N 1
ATOM 628 C CA . ILE A 1 88 ? -2.729 1.011 10.863 1.00 79.94 88 ILE A CA 1
ATOM 629 C C . ILE A 1 88 ? -1.696 -0.092 10.604 1.00 79.94 88 ILE A C 1
ATOM 631 O O . ILE A 1 88 ? -0.534 0.050 10.986 1.00 79.94 88 ILE A O 1
ATOM 635 N N . LYS A 1 89 ? -2.099 -1.179 9.936 1.00 69.12 89 LYS A N 1
ATOM 636 C CA . LYS A 1 89 ? -1.228 -2.308 9.596 1.00 69.12 89 LYS A CA 1
ATOM 637 C C . LYS A 1 89 ? -0.065 -1.851 8.724 1.00 69.12 89 LYS A C 1
ATOM 639 O O . LYS A 1 89 ? 1.072 -2.127 9.088 1.00 69.12 89 LYS A O 1
ATOM 644 N N . ALA A 1 90 ? -0.327 -1.083 7.668 1.00 59.69 90 ALA A N 1
ATOM 645 C CA . ALA A 1 90 ? 0.692 -0.569 6.761 1.00 59.69 90 ALA A CA 1
ATOM 646 C C . ALA A 1 90 ? 1.759 0.248 7.505 1.00 59.69 90 ALA A C 1
ATOM 648 O O . ALA A 1 90 ? 2.953 0.010 7.328 1.00 59.69 90 ALA A O 1
ATOM 649 N N . VAL A 1 91 ? 1.354 1.166 8.395 1.00 66.31 91 VAL A N 1
ATOM 650 C CA . VAL A 1 91 ? 2.293 1.983 9.187 1.00 66.31 91 VAL A CA 1
ATOM 651 C C . VAL A 1 91 ? 3.084 1.136 10.191 1.00 66.31 91 VAL A C 1
ATOM 653 O O . VAL A 1 91 ? 4.304 1.283 10.288 1.00 66.31 91 VAL A O 1
ATOM 656 N N . SER A 1 92 ? 2.418 0.246 10.928 1.00 64.31 92 SER A N 1
ATOM 657 C CA . SER A 1 92 ? 3.054 -0.599 11.949 1.00 64.31 92 SER A CA 1
ATOM 658 C C . SER A 1 92 ? 4.024 -1.611 11.339 1.00 64.31 92 SER A C 1
ATOM 660 O O . SER A 1 92 ? 5.175 -1.712 11.764 1.00 64.31 92 SER A O 1
ATOM 662 N N . VAL A 1 93 ? 3.599 -2.298 10.278 1.00 52.81 93 VAL A N 1
ATOM 663 C CA . VAL A 1 93 ? 4.406 -3.280 9.549 1.00 52.81 93 VAL A CA 1
ATOM 664 C C . VAL A 1 93 ? 5.574 -2.594 8.847 1.00 52.81 93 VAL A C 1
ATOM 666 O O . VAL A 1 93 ? 6.687 -3.124 8.882 1.00 52.81 93 VAL A O 1
ATOM 669 N N . ALA A 1 94 ? 5.388 -1.399 8.272 1.00 44.16 94 ALA A N 1
ATOM 670 C CA . ALA A 1 94 ? 6.491 -0.615 7.707 1.00 44.16 94 ALA A CA 1
ATOM 671 C C . ALA A 1 94 ? 7.596 -0.305 8.734 1.00 44.16 94 ALA A C 1
ATOM 673 O O . ALA A 1 94 ? 8.751 -0.158 8.342 1.00 44.16 94 ALA A O 1
ATOM 674 N N . ARG A 1 95 ? 7.258 -0.258 10.029 1.00 52.44 95 ARG A N 1
ATOM 675 C CA . ARG A 1 95 ? 8.199 -0.085 11.148 1.00 52.44 95 ARG A CA 1
ATOM 676 C C . ARG A 1 95 ? 8.672 -1.402 11.783 1.00 52.44 95 ARG A C 1
ATOM 678 O O . ARG A 1 95 ? 9.407 -1.360 12.759 1.00 52.44 95 ARG A O 1
ATOM 685 N N . GLY A 1 96 ? 8.277 -2.556 11.239 1.00 42.94 96 GLY A N 1
ATOM 686 C CA . GLY A 1 96 ? 8.686 -3.878 11.733 1.00 42.94 96 GLY A CA 1
ATOM 687 C C . GLY A 1 96 ? 7.873 -4.399 12.922 1.00 42.94 96 GLY A C 1
ATOM 688 O O . GLY A 1 96 ? 8.285 -5.363 13.560 1.00 42.94 96 GLY A O 1
ATOM 689 N N . HIS A 1 97 ? 6.723 -3.795 13.232 1.00 54.31 97 HIS A N 1
ATOM 690 C CA . HIS A 1 97 ? 5.879 -4.205 14.355 1.00 54.31 97 HIS A CA 1
ATOM 691 C C . HIS A 1 97 ? 4.705 -5.077 13.898 1.00 54.31 97 HIS A C 1
ATOM 693 O O . HIS A 1 97 ? 4.026 -4.748 12.923 1.00 54.31 97 HIS A O 1
ATOM 699 N N . ASP A 1 98 ? 4.433 -6.154 14.641 1.00 60.53 98 ASP A N 1
ATOM 700 C CA . ASP A 1 98 ? 3.188 -6.919 14.537 1.00 60.53 98 ASP A CA 1
ATOM 701 C C . ASP A 1 98 ? 2.091 -6.237 15.374 1.00 60.53 98 ASP A C 1
ATOM 703 O O . ASP A 1 98 ? 2.187 -6.256 16.608 1.00 60.53 98 ASP A O 1
ATOM 707 N N . PRO A 1 99 ? 1.048 -5.652 14.749 1.00 71.19 99 PRO A N 1
ATOM 708 C CA . PRO A 1 99 ? -0.010 -4.953 15.469 1.00 71.19 99 PRO A CA 1
ATOM 709 C C . PRO A 1 99 ? -0.725 -5.827 16.508 1.00 71.19 99 PRO A C 1
ATOM 711 O O . PRO A 1 99 ? -1.143 -5.301 17.535 1.00 71.19 99 PRO A O 1
ATOM 714 N N . ALA A 1 100 ? -0.836 -7.142 16.288 1.00 74.12 100 ALA A N 1
ATOM 715 C CA . ALA A 1 100 ? -1.593 -8.038 17.165 1.00 74.12 100 ALA A CA 1
ATOM 716 C C . ALA A 1 100 ? -1.013 -8.141 18.589 1.00 74.12 100 ALA A C 1
ATOM 718 O O . ALA A 1 100 ? -1.721 -8.516 19.522 1.00 74.12 100 ALA A O 1
ATOM 719 N N . THR A 1 101 ? 0.263 -7.785 18.773 1.00 76.00 101 THR A N 1
ATOM 720 C CA . THR A 1 101 ? 0.945 -7.835 20.078 1.00 76.00 101 THR A CA 1
ATOM 721 C C . THR A 1 101 ? 0.766 -6.565 20.921 1.00 76.00 101 THR A C 1
ATOM 723 O O . THR A 1 101 ? 1.206 -6.527 22.069 1.00 76.00 101 THR A O 1
ATOM 726 N N . TYR A 1 102 ? 0.103 -5.536 20.382 1.00 86.69 102 TYR A N 1
ATOM 727 C CA . TYR A 1 102 ? -0.102 -4.238 21.031 1.00 86.69 102 TYR A CA 1
ATOM 728 C C . TYR A 1 102 ? -1.567 -4.010 21.428 1.00 86.69 102 TYR A C 1
ATOM 730 O O . TYR A 1 102 ? -2.487 -4.644 20.913 1.00 86.69 102 TYR A O 1
ATOM 738 N N . ALA A 1 103 ? -1.785 -3.041 22.318 1.00 93.94 103 ALA A N 1
ATOM 739 C CA . ALA A 1 103 ? -3.108 -2.491 22.590 1.00 93.94 103 ALA A CA 1
ATOM 740 C C . ALA A 1 103 ? -3.437 -1.352 21.611 1.00 93.94 103 ALA A C 1
ATOM 742 O O . ALA A 1 103 ? -2.599 -0.486 21.341 1.00 93.94 103 ALA A O 1
ATOM 743 N N . LEU A 1 104 ? -4.677 -1.306 21.116 1.00 95.31 104 LEU A N 1
ATOM 744 C CA . LEU A 1 104 ? -5.150 -0.205 20.278 1.00 95.31 104 LEU A CA 1
ATOM 745 C C . LEU A 1 104 ? -5.486 1.012 21.144 1.00 95.31 104 LEU A C 1
ATOM 747 O O . LEU A 1 104 ? -6.464 0.997 21.888 1.00 95.31 104 LEU A O 1
ATOM 751 N N . MET A 1 105 ? -4.745 2.108 21.004 1.00 94.88 105 MET A N 1
ATOM 752 C CA . MET A 1 105 ? -5.122 3.378 21.626 1.00 94.88 105 MET A CA 1
ATOM 753 C C . MET A 1 105 ? -6.122 4.125 20.736 1.00 94.88 105 MET A C 1
ATOM 755 O O . MET A 1 105 ? -5.755 4.708 19.718 1.00 94.88 105 MET A O 1
ATOM 759 N N . SER A 1 106 ? -7.400 4.101 21.116 1.00 94.62 106 SER A N 1
ATOM 760 C CA . SER A 1 106 ? -8.486 4.725 20.357 1.00 94.62 106 SER A CA 1
ATOM 761 C C . SER A 1 106 ? -8.812 6.118 20.898 1.00 94.62 106 SER A C 1
ATOM 763 O O . SER A 1 106 ? -9.156 6.285 22.070 1.00 94.62 106 SER A O 1
ATOM 765 N N . PHE A 1 107 ? -8.762 7.120 20.021 1.00 92.44 107 PHE A N 1
ATOM 766 C CA . PHE A 1 107 ? -9.073 8.515 20.334 1.00 92.44 107 PHE A CA 1
ATOM 767 C C . PHE A 1 107 ? -9.763 9.231 19.160 1.00 92.44 107 PHE A C 1
ATOM 769 O O . PHE A 1 107 ? -10.012 8.644 18.109 1.00 92.44 107 PHE A O 1
ATOM 776 N N . GLY A 1 108 ? -10.108 10.504 19.358 1.00 88.38 108 GLY A N 1
ATOM 777 C CA . GLY A 1 108 ? -10.962 11.286 18.466 1.00 88.38 108 GLY A CA 1
ATOM 778 C C . GLY A 1 108 ? -12.448 10.986 18.683 1.00 88.38 108 GLY A C 1
ATOM 779 O O . GLY A 1 108 ? -12.820 9.939 19.212 1.00 88.38 108 GLY A O 1
ATOM 780 N N . GLY A 1 109 ? -13.324 11.907 18.270 1.00 85.31 109 GLY A N 1
ATOM 781 C CA . GLY A 1 109 ? -14.764 11.808 18.560 1.00 85.31 109 GLY A CA 1
ATOM 782 C C . GLY A 1 109 ? -15.456 10.563 17.982 1.00 85.31 109 GLY A C 1
ATOM 783 O O . GLY A 1 109 ? -16.420 10.066 18.564 1.00 85.31 109 GLY A O 1
ATOM 784 N N . ALA A 1 110 ? -14.939 10.024 16.872 1.00 88.75 110 ALA A N 1
ATOM 785 C CA . ALA A 1 110 ? -15.478 8.834 16.209 1.00 88.75 110 ALA A CA 1
ATOM 786 C C . ALA A 1 110 ? -14.693 7.539 16.493 1.00 88.75 110 ALA A C 1
ATOM 788 O O . ALA A 1 110 ? -15.196 6.461 16.187 1.00 88.75 110 ALA A O 1
ATOM 789 N N . GLY A 1 111 ? -13.488 7.608 17.079 1.00 91.12 111 GLY A N 1
ATOM 790 C CA . GLY A 1 111 ? -12.611 6.436 17.230 1.00 91.12 111 GLY A CA 1
ATOM 791 C C . GLY A 1 111 ? -13.269 5.304 18.022 1.00 91.12 111 GLY A C 1
ATOM 792 O O . GLY A 1 111 ? -13.302 4.157 17.578 1.00 91.12 111 GLY A O 1
ATOM 793 N N . GLY A 1 112 ? -13.915 5.653 19.140 1.00 94.19 112 GLY A N 1
ATOM 794 C CA . GLY A 1 112 ? -14.624 4.699 19.997 1.00 94.19 112 GLY A CA 1
ATOM 795 C C . GLY A 1 112 ? -15.767 3.942 19.309 1.00 94.19 112 GLY A C 1
ATOM 796 O O . GLY A 1 112 ? -16.112 2.848 19.749 1.00 94.19 112 GLY A O 1
ATOM 797 N N . GLN A 1 113 ? -16.329 4.471 18.217 1.00 95.25 113 GLN A N 1
ATOM 798 C CA . GLN A 1 113 ? -17.437 3.833 17.494 1.00 95.25 113 GLN A CA 1
ATOM 799 C C . GLN A 1 113 ? -16.977 2.606 16.694 1.00 95.25 113 GLN A C 1
ATOM 801 O O . GLN A 1 113 ? -17.790 1.747 16.363 1.00 95.25 113 GLN A O 1
ATOM 806 N N . HIS A 1 114 ? -15.681 2.529 16.380 1.00 95.88 114 HIS A N 1
ATOM 807 C CA . HIS A 1 114 ? -15.095 1.494 15.528 1.00 95.88 114 HIS A CA 1
ATOM 808 C C . HIS A 1 114 ? -13.993 0.689 16.224 1.00 95.88 114 HIS A C 1
ATOM 810 O O . HIS A 1 114 ? -13.512 -0.287 15.655 1.00 95.88 114 HIS A O 1
ATOM 816 N N . ALA A 1 115 ? -13.592 1.078 17.437 1.00 95.75 115 ALA A N 1
ATOM 817 C CA . ALA A 1 115 ? -12.381 0.584 18.082 1.00 95.75 115 ALA A CA 1
ATOM 818 C C . ALA A 1 115 ? -12.345 -0.944 18.248 1.00 95.75 115 ALA A C 1
ATOM 820 O O . ALA A 1 115 ? -11.352 -1.561 17.873 1.00 95.75 115 ALA A O 1
ATOM 821 N N . CYS A 1 116 ? -13.431 -1.561 18.731 1.00 96.44 116 CYS A N 1
ATOM 822 C CA . CYS A 1 116 ? -13.517 -3.021 18.866 1.00 96.44 116 CYS A CA 1
ATOM 823 C C . CYS A 1 116 ? -13.382 -3.730 17.508 1.00 96.44 116 CYS A C 1
ATOM 825 O O . CYS A 1 116 ? -12.617 -4.679 17.384 1.00 96.44 116 CYS A O 1
ATOM 827 N N . LEU A 1 117 ? -14.069 -3.235 16.472 1.00 94.19 117 LEU A N 1
ATOM 828 C CA . LEU A 1 117 ? -14.044 -3.835 15.132 1.00 94.19 117 LEU A CA 1
ATOM 829 C C . LEU A 1 117 ? -12.673 -3.682 14.454 1.00 94.19 117 LEU A C 1
ATOM 831 O O . LEU A 1 117 ? -12.196 -4.605 13.794 1.00 94.19 117 LEU A O 1
ATOM 835 N N . VAL A 1 118 ? -12.019 -2.528 14.626 1.00 93.25 118 VAL A N 1
ATOM 836 C CA . VAL A 1 118 ? -10.650 -2.293 14.138 1.00 93.25 118 VAL A CA 1
ATOM 837 C C . VAL A 1 118 ? -9.666 -3.212 14.860 1.00 93.25 118 VAL A C 1
ATOM 839 O O . VAL A 1 118 ? -8.846 -3.846 14.201 1.00 93.25 118 VAL A O 1
ATOM 842 N N . ALA A 1 119 ? -9.777 -3.340 16.185 1.00 90.81 119 ALA A N 1
ATOM 843 C CA . ALA A 1 119 ? -8.949 -4.251 16.970 1.00 90.81 119 ALA A CA 1
ATOM 844 C C . ALA A 1 119 ? -9.141 -5.715 16.539 1.00 90.81 119 ALA A C 1
ATOM 846 O O . ALA A 1 119 ? -8.155 -6.393 16.259 1.00 90.81 119 ALA A O 1
ATOM 847 N N . ASP A 1 120 ? -10.389 -6.171 16.368 1.00 86.81 120 ASP A N 1
ATOM 848 C CA . ASP A 1 120 ? -10.702 -7.517 15.862 1.00 86.81 120 ASP A CA 1
ATOM 849 C C . ASP A 1 120 ? -10.107 -7.767 14.461 1.00 86.81 120 ASP A C 1
ATOM 851 O O . ASP A 1 120 ? -9.627 -8.869 14.172 1.00 86.81 120 ASP A O 1
ATOM 855 N N . THR A 1 121 ? -10.110 -6.750 13.590 1.00 81.44 121 THR A N 1
ATOM 856 C CA . THR A 1 121 ? -9.528 -6.832 12.236 1.00 81.44 121 THR A CA 1
ATOM 857 C C . THR A 1 121 ? -7.999 -6.914 12.277 1.00 81.44 121 THR A C 1
ATOM 859 O O . THR A 1 121 ? -7.397 -7.614 11.467 1.00 81.44 121 THR A O 1
ATOM 862 N N . LEU A 1 122 ? -7.366 -6.238 13.240 1.00 77.56 122 LEU A N 1
ATOM 863 C CA . LEU A 1 122 ? -5.915 -6.247 13.459 1.00 77.56 122 LEU A CA 1
ATOM 864 C C . LEU A 1 122 ? -5.421 -7.435 14.301 1.00 77.56 122 LEU A C 1
ATOM 866 O O . LEU A 1 122 ? -4.216 -7.567 14.503 1.00 77.56 122 LEU A O 1
ATOM 870 N N . GLY A 1 123 ? -6.324 -8.280 14.808 1.00 77.62 123 GLY A N 1
ATOM 871 C CA . GLY A 1 123 ? -5.980 -9.382 15.711 1.00 77.62 123 GLY A CA 1
ATOM 872 C C . GLY A 1 123 ? -5.587 -8.935 17.124 1.00 77.62 123 GLY A C 1
ATOM 873 O O . GLY A 1 123 ? -5.030 -9.728 17.877 1.00 77.62 123 GLY A O 1
ATOM 874 N N . MET A 1 124 ? -5.872 -7.686 17.492 1.00 88.19 124 MET A N 1
ATOM 875 C CA . MET A 1 124 ? -5.604 -7.139 18.821 1.00 88.19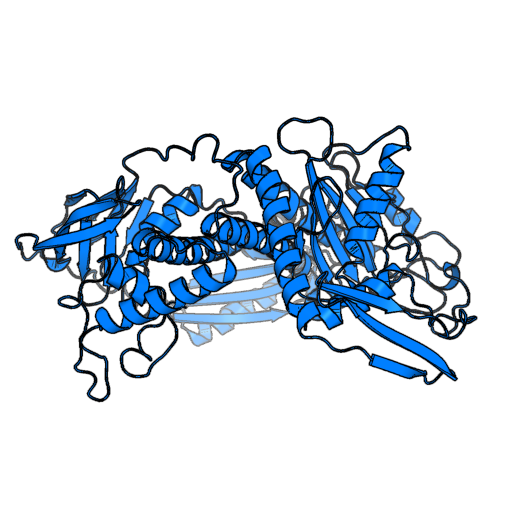 124 MET A CA 1
ATOM 876 C C . MET A 1 124 ? -6.682 -7.578 19.814 1.00 88.19 124 MET A C 1
ATOM 878 O O . MET A 1 124 ? -7.868 -7.627 19.489 1.00 88.19 124 MET A O 1
ATOM 882 N N . THR A 1 125 ? -6.286 -7.832 21.059 1.00 92.12 125 THR A N 1
ATOM 883 C CA . THR A 1 125 ? -7.210 -8.262 22.125 1.00 92.12 125 THR A CA 1
ATOM 884 C C . THR A 1 125 ? -7.540 -7.170 23.139 1.00 92.12 125 THR A C 1
ATOM 886 O O . THR A 1 125 ? -8.417 -7.373 23.980 1.00 92.12 125 THR A O 1
ATOM 889 N N . GLU A 1 126 ? -6.847 -6.030 23.078 1.00 96.69 126 GLU A N 1
ATOM 890 C CA . GLU A 1 126 ? -6.976 -4.927 24.033 1.00 96.69 126 GLU A CA 1
ATOM 891 C C . GLU A 1 126 ? -7.122 -3.578 23.310 1.00 96.69 126 GLU A C 1
ATOM 893 O O . GLU A 1 126 ? -6.419 -3.292 22.337 1.00 96.69 126 GLU A O 1
ATOM 898 N N . VAL A 1 127 ? -8.029 -2.735 23.808 1.00 97.81 127 VAL A N 1
ATOM 899 C CA . VAL A 1 127 ? -8.217 -1.343 23.372 1.00 97.81 127 VAL A CA 1
ATOM 900 C C . VAL A 1 127 ? -8.176 -0.429 24.592 1.00 97.81 127 VAL A C 1
ATOM 902 O O . VAL A 1 127 ? -8.811 -0.711 25.608 1.00 97.81 127 VAL A O 1
ATOM 905 N N . LEU A 1 128 ? -7.492 0.704 24.476 1.00 97.44 128 LEU A N 1
ATOM 906 C CA . LEU A 1 128 ? -7.444 1.753 25.489 1.00 97.44 128 LEU A CA 1
ATOM 907 C C . LEU A 1 128 ? -8.133 3.015 24.968 1.00 97.44 128 LEU A C 1
ATOM 909 O O . LEU A 1 128 ? -7.794 3.524 23.899 1.00 97.44 128 LEU A O 1
ATOM 913 N N . VAL A 1 129 ? -9.084 3.541 25.740 1.00 95.25 129 VAL A N 1
ATOM 914 C CA . VAL A 1 129 ? -9.778 4.804 25.458 1.00 95.25 129 VAL A CA 1
ATOM 915 C C . VAL A 1 129 ? -9.593 5.740 26.649 1.00 95.25 129 VAL A C 1
ATOM 917 O O . VAL A 1 129 ? -10.175 5.546 27.718 1.00 95.25 129 VAL A O 1
ATOM 920 N N . HIS A 1 130 ? -8.754 6.759 26.464 1.00 91.50 130 HIS A N 1
ATOM 921 C CA . HIS A 1 130 ? -8.464 7.770 27.484 1.00 91.50 130 HIS A CA 1
ATOM 922 C C . HIS A 1 130 ? -9.737 8.569 27.853 1.00 91.50 130 HIS A C 1
ATOM 924 O O . HIS A 1 130 ? -10.565 8.802 26.969 1.00 91.50 130 HIS A O 1
ATOM 930 N N . PRO A 1 131 ? -9.905 9.072 29.098 1.00 88.00 131 PRO A N 1
ATOM 931 C CA . PRO A 1 131 ? -11.073 9.882 29.482 1.00 88.00 131 PRO A CA 1
ATOM 932 C C . PRO A 1 131 ? -11.335 11.081 28.565 1.00 88.00 131 PRO A C 1
ATOM 934 O O . PRO A 1 131 ? -12.475 11.452 28.326 1.00 88.00 131 PRO A O 1
ATOM 937 N N . LEU A 1 132 ? -10.260 11.669 28.039 1.00 87.81 132 LEU A N 1
ATOM 938 C CA . LEU A 1 132 ? -10.288 12.810 27.120 1.00 87.81 132 LEU A CA 1
ATOM 939 C C . LEU A 1 132 ? -10.144 12.395 25.648 1.00 87.81 132 LEU A C 1
ATOM 941 O O . LEU A 1 132 ? -9.674 13.191 24.841 1.00 87.81 132 LEU A O 1
ATOM 945 N N . ALA A 1 133 ? -10.494 11.157 25.284 1.00 89.31 133 ALA A N 1
ATOM 946 C CA . ALA A 1 133 ? -10.303 10.608 23.939 1.00 89.31 133 ALA A CA 1
ATOM 947 C C . ALA A 1 133 ? -10.808 11.541 22.824 1.00 89.31 133 ALA A C 1
ATOM 949 O O . ALA A 1 133 ? -10.091 11.754 21.848 1.00 89.31 133 ALA A O 1
ATOM 950 N N . GLY A 1 134 ? -11.986 12.157 22.982 1.00 86.44 134 GLY A N 1
ATOM 951 C CA . GLY A 1 134 ? -12.558 13.065 21.981 1.00 86.44 134 GLY A CA 1
ATOM 952 C C . GLY A 1 134 ? -11.732 14.330 21.708 1.00 86.44 134 GLY A C 1
ATOM 953 O O . GLY A 1 134 ? -11.823 14.888 20.618 1.00 86.44 134 GLY A O 1
ATOM 954 N N . VAL A 1 135 ? -10.883 14.752 22.652 1.00 88.19 135 VAL A N 1
ATOM 955 C CA . VAL A 1 135 ? -10.044 15.966 22.576 1.00 88.19 135 VAL A CA 1
ATOM 956 C C . VAL A 1 135 ? -8.564 15.678 22.857 1.00 88.19 135 VAL A C 1
ATOM 958 O O . VAL A 1 135 ? -7.794 16.575 23.207 1.00 88.19 135 VAL A O 1
ATOM 961 N N . LEU A 1 136 ? -8.145 14.421 22.694 1.00 88.44 136 LEU A N 1
ATOM 962 C CA . LEU A 1 136 ? -6.842 13.946 23.155 1.00 88.44 136 LEU A CA 1
ATOM 963 C C . LEU A 1 136 ? -5.668 14.669 22.487 1.00 88.44 136 LEU A C 1
ATOM 965 O O . LEU A 1 136 ? -4.641 14.879 23.122 1.00 88.44 136 LEU A O 1
ATOM 969 N N . SER A 1 137 ? -5.824 15.110 21.238 1.00 88.00 137 SER A N 1
ATOM 970 C CA . SER A 1 137 ? -4.802 15.895 20.538 1.00 88.00 137 SER A CA 1
ATOM 971 C C . SER A 1 137 ? -4.554 17.254 21.198 1.00 88.00 137 SER A C 1
ATOM 973 O O . SER A 1 137 ? -3.403 17.648 21.359 1.00 88.00 137 SER A O 1
ATOM 975 N N . ALA A 1 138 ? -5.607 17.955 21.635 1.00 87.75 138 ALA A N 1
ATOM 976 C CA . ALA A 1 138 ? -5.467 19.230 22.343 1.00 87.75 138 ALA A CA 1
ATOM 977 C C . ALA A 1 138 ? -4.813 19.032 23.719 1.00 87.75 138 ALA A C 1
ATOM 979 O O . ALA A 1 138 ? -3.958 19.818 24.123 1.00 87.75 138 ALA A O 1
ATOM 980 N N . TRP A 1 139 ? -5.167 17.940 24.402 1.00 86.06 139 TRP A N 1
ATOM 981 C CA . TRP A 1 139 ? -4.511 17.530 25.642 1.00 86.06 139 TRP A CA 1
ATOM 982 C C . TRP A 1 139 ? -3.022 17.215 25.435 1.00 86.06 139 TRP A C 1
ATOM 984 O O . TRP A 1 139 ? -2.183 17.689 26.194 1.00 86.06 139 TRP A O 1
ATOM 994 N N . GLY A 1 140 ? -2.682 16.489 24.366 1.00 87.69 140 GLY A N 1
ATOM 995 C CA . GLY A 1 140 ? -1.301 16.181 23.995 1.00 87.69 140 GLY A CA 1
ATOM 996 C C . GLY A 1 140 ? -0.464 17.429 23.713 1.00 87.69 140 GLY A C 1
ATOM 997 O O . GLY A 1 140 ? 0.668 17.504 24.173 1.00 87.69 140 GLY A O 1
ATOM 998 N N . ILE A 1 141 ? -1.031 18.442 23.044 1.00 86.69 141 ILE A N 1
ATOM 999 C CA . ILE A 1 141 ? -0.361 19.740 22.832 1.00 86.69 141 ILE A CA 1
ATOM 1000 C C . ILE A 1 141 ? -0.055 20.427 24.169 1.00 86.69 141 ILE A C 1
ATOM 1002 O O . ILE A 1 141 ? 1.025 20.983 24.334 1.00 86.69 141 ILE A O 1
ATOM 1006 N N . ALA A 1 142 ? -0.982 20.376 25.130 1.00 85.25 142 ALA A N 1
ATOM 1007 C CA . ALA A 1 142 ? -0.783 20.984 26.445 1.00 85.25 142 ALA A CA 1
ATOM 1008 C C . ALA A 1 142 ? 0.266 20.249 27.303 1.00 85.25 142 ALA A C 1
ATOM 1010 O O . ALA A 1 142 ? 0.895 20.872 28.157 1.00 85.25 142 ALA A O 1
ATOM 1011 N N . LEU A 1 143 ? 0.449 18.943 27.080 1.00 86.06 143 LEU A N 1
ATOM 1012 C CA . LEU A 1 143 ? 1.446 18.111 27.761 1.00 86.06 143 LEU A CA 1
ATOM 1013 C C . LEU A 1 143 ? 2.807 18.060 27.058 1.00 86.06 143 LEU A C 1
ATOM 1015 O O . LEU A 1 143 ? 3.769 17.605 27.670 1.00 86.06 143 LEU A O 1
ATOM 1019 N N . ALA A 1 144 ? 2.892 18.467 25.791 1.00 87.50 144 ALA A N 1
ATOM 1020 C CA . ALA A 1 144 ? 4.102 18.315 24.998 1.00 87.50 144 ALA A CA 1
ATOM 1021 C C . ALA A 1 144 ? 5.286 19.062 25.629 1.00 87.50 144 ALA A C 1
ATOM 1023 O O . ALA A 1 144 ? 5.185 20.230 26.021 1.00 87.50 144 ALA A O 1
ATOM 1024 N N . ASP A 1 145 ? 6.431 18.388 25.696 1.00 90.19 145 ASP A N 1
ATOM 1025 C CA . ASP A 1 145 ? 7.686 19.026 26.069 1.00 90.19 145 ASP A CA 1
ATOM 1026 C C . ASP A 1 145 ? 8.051 20.111 25.064 1.00 90.19 145 ASP A C 1
ATOM 1028 O O . ASP A 1 145 ? 7.799 20.003 23.858 1.00 90.19 145 ASP A O 1
ATOM 1032 N N . ARG A 1 146 ? 8.696 21.164 25.559 1.00 90.38 146 ARG A N 1
ATOM 1033 C CA . ARG A 1 146 ? 9.260 22.177 24.673 1.00 90.38 146 ARG A CA 1
ATOM 1034 C C . ARG A 1 146 ? 10.534 21.606 24.066 1.00 90.38 146 ARG A C 1
ATOM 1036 O O . ARG A 1 146 ? 11.448 21.235 24.798 1.00 90.38 146 ARG A O 1
ATOM 1043 N N . ARG A 1 147 ? 10.584 21.542 22.737 1.00 93.38 147 ARG A N 1
ATOM 1044 C CA . ARG A 1 147 ? 11.682 20.942 21.970 1.00 93.38 147 ARG A CA 1
ATOM 1045 C C . ARG A 1 147 ? 12.345 21.975 21.061 1.00 93.38 147 ARG A C 1
ATOM 1047 O O . ARG A 1 147 ? 11.654 22.788 20.449 1.00 93.38 147 ARG A O 1
ATOM 1054 N N . ALA A 1 148 ? 13.671 21.939 20.981 1.00 93.81 148 ALA A N 1
ATOM 1055 C CA . ALA A 1 148 ? 14.462 22.697 20.017 1.00 93.81 148 ALA A CA 1
ATOM 1056 C C . ALA A 1 148 ? 15.350 21.720 19.252 1.00 93.81 148 ALA A C 1
ATOM 1058 O O . ALA A 1 148 ? 16.207 21.057 19.834 1.00 93.81 148 ALA A O 1
ATOM 1059 N N . VAL A 1 149 ? 15.117 21.624 17.945 1.00 95.56 149 VAL A N 1
ATOM 1060 C CA . VAL A 1 149 ? 15.827 20.699 17.059 1.00 95.56 149 VAL A CA 1
ATOM 1061 C C . VAL A 1 149 ? 16.887 21.469 16.280 1.00 95.56 149 VAL A C 1
ATOM 1063 O O . VAL A 1 149 ? 16.624 22.545 15.732 1.00 95.56 149 VAL A O 1
ATOM 1066 N N . ARG A 1 150 ? 18.093 20.911 16.223 1.00 96.50 150 ARG A N 1
ATOM 1067 C CA . ARG A 1 150 ? 19.207 21.370 15.394 1.00 96.50 150 ARG A CA 1
ATOM 1068 C C . ARG A 1 150 ? 19.754 20.205 14.598 1.00 96.50 150 ARG A C 1
ATOM 1070 O O . ARG A 1 150 ? 19.886 19.103 15.114 1.00 96.50 150 ARG A O 1
ATOM 1077 N N . GLN A 1 151 ? 20.060 20.438 13.329 1.00 96.50 151 GLN A N 1
ATOM 1078 C CA . GLN A 1 151 ? 20.611 19.403 12.463 1.00 96.50 151 GLN A CA 1
ATOM 1079 C C . GLN A 1 151 ? 21.655 19.970 11.511 1.00 96.50 151 GLN A C 1
ATOM 1081 O O . GLN A 1 151 ? 21.553 21.120 11.083 1.00 96.50 151 GLN A O 1
ATOM 1086 N N . ARG A 1 152 ? 22.643 19.144 11.161 1.00 96.31 152 ARG A N 1
ATOM 1087 C CA . ARG A 1 152 ? 23.691 19.481 10.193 1.00 96.31 152 ARG A CA 1
ATOM 1088 C C . ARG A 1 152 ? 24.087 18.240 9.399 1.00 96.31 152 ARG A C 1
ATOM 1090 O O . ARG A 1 152 ? 24.246 17.162 9.973 1.00 96.31 152 ARG A O 1
ATOM 1097 N N . SER A 1 153 ? 24.263 18.397 8.089 1.00 94.75 153 SER A N 1
ATOM 1098 C CA . SER A 1 153 ? 24.910 17.380 7.256 1.00 94.75 153 SER A CA 1
ATOM 1099 C C . SER A 1 153 ? 26.410 17.379 7.537 1.00 94.75 153 SER A C 1
ATOM 1101 O O . SER A 1 153 ? 27.028 18.442 7.590 1.00 94.75 153 SER A O 1
ATOM 1103 N N . VAL A 1 154 ? 26.981 16.195 7.737 1.00 92.25 154 VAL A N 1
ATOM 1104 C CA . VAL A 1 154 ? 28.387 16.005 8.112 1.00 92.25 154 VAL A CA 1
ATOM 1105 C C . VAL A 1 154 ? 29.161 15.357 6.967 1.00 92.25 154 VAL A C 1
ATOM 1107 O O . VAL A 1 154 ? 30.185 15.885 6.549 1.00 92.25 154 VAL A O 1
ATOM 1110 N N . GLY A 1 155 ? 28.672 14.227 6.445 1.00 90.94 155 GLY A N 1
ATOM 1111 C CA . GLY A 1 155 ? 29.336 13.483 5.371 1.00 90.94 155 GLY A CA 1
ATOM 1112 C C . GLY A 1 155 ? 30.717 12.932 5.751 1.00 90.94 155 GLY A C 1
ATOM 1113 O O . GLY A 1 155 ? 31.595 12.868 4.894 1.00 90.94 155 GLY A O 1
ATOM 1114 N N . ALA A 1 156 ? 30.931 12.557 7.016 1.00 92.50 156 ALA A N 1
ATOM 1115 C CA . ALA A 1 156 ? 32.224 12.080 7.518 1.00 92.50 156 ALA A CA 1
ATOM 1116 C C . ALA A 1 156 ? 32.215 10.566 7.802 1.00 92.50 156 ALA A C 1
ATOM 1118 O O . ALA A 1 156 ? 31.165 10.030 8.158 1.00 92.50 156 ALA A O 1
ATOM 1119 N N . PRO A 1 157 ? 33.360 9.862 7.708 1.00 93.25 157 PRO A N 1
ATOM 1120 C CA . PRO A 1 157 ? 33.457 8.466 8.132 1.00 93.25 157 PRO A CA 1
ATOM 1121 C C . PRO A 1 157 ? 33.007 8.277 9.586 1.00 93.25 157 PRO A C 1
ATOM 1123 O O . PRO A 1 157 ? 33.309 9.108 10.447 1.00 93.25 157 PRO A O 1
ATOM 1126 N N . LEU A 1 158 ? 32.304 7.177 9.870 1.00 93.38 158 LEU A N 1
ATOM 1127 C CA . LEU A 1 158 ? 31.900 6.828 11.235 1.00 93.38 158 LEU A CA 1
ATOM 1128 C C . LEU A 1 158 ? 33.125 6.654 12.143 1.00 93.38 158 LEU A C 1
ATOM 1130 O O . LEU A 1 158 ? 33.170 7.214 13.242 1.00 93.38 158 LEU A O 1
ATOM 1134 N N . ASP A 1 159 ? 34.134 5.939 11.645 1.00 88.69 159 ASP A N 1
ATOM 1135 C CA . ASP A 1 159 ? 35.417 5.751 12.313 1.00 88.69 159 ASP A CA 1
ATOM 1136 C C . ASP A 1 159 ? 36.401 6.859 11.922 1.00 88.69 159 ASP A C 1
ATOM 1138 O O . ASP A 1 159 ? 36.718 7.053 10.750 1.00 88.69 159 ASP A O 1
ATOM 1142 N N . GLY A 1 160 ? 36.904 7.596 12.915 1.00 75.25 160 GLY A N 1
ATOM 1143 C CA . GLY A 1 160 ? 37.934 8.624 12.715 1.00 75.25 160 GLY A CA 1
ATOM 1144 C C . GLY A 1 160 ? 37.455 9.947 12.100 1.00 75.25 160 GLY A C 1
ATOM 1145 O O . GLY A 1 160 ? 38.279 10.840 11.916 1.00 75.25 160 GLY A O 1
ATOM 1146 N N . GLY A 1 161 ? 36.160 10.107 11.803 1.00 75.25 161 GLY A N 1
ATOM 1147 C CA . GLY A 1 161 ? 35.586 11.381 11.357 1.00 75.25 161 GLY A CA 1
ATOM 1148 C C . GLY A 1 161 ? 35.380 12.391 12.494 1.00 75.25 161 GLY A C 1
ATOM 1149 O O . GLY A 1 161 ? 35.061 12.018 13.623 1.00 75.25 161 GLY A O 1
ATOM 1150 N N . ASP A 1 162 ? 35.498 13.686 12.183 1.00 85.44 162 ASP A N 1
ATOM 1151 C CA . ASP A 1 162 ? 35.300 14.797 13.135 1.00 85.44 162 ASP A CA 1
ATOM 1152 C C . ASP A 1 162 ? 33.818 15.193 13.295 1.00 85.44 162 ASP A C 1
ATOM 1154 O O . ASP A 1 162 ? 33.422 16.356 13.284 1.00 85.44 162 ASP A O 1
ATOM 1158 N N . TRP A 1 163 ? 32.943 14.192 13.391 1.00 92.62 163 TRP A N 1
ATOM 1159 C CA . TRP A 1 163 ? 31.507 14.418 13.557 1.00 92.62 163 TRP A CA 1
ATOM 1160 C C . TRP A 1 163 ? 31.135 14.736 15.013 1.00 92.62 163 TRP A C 1
ATOM 1162 O O . TRP A 1 163 ? 30.071 15.293 15.271 1.00 92.62 163 TRP A O 1
ATOM 1172 N N . ARG A 1 164 ? 32.016 14.437 15.979 1.00 90.12 164 ARG A N 1
ATOM 1173 C CA . ARG A 1 164 ? 31.787 14.742 17.401 1.00 90.12 164 ARG A CA 1
ATOM 1174 C C . ARG A 1 164 ? 31.820 16.240 17.699 1.00 90.12 164 ARG A C 1
ATOM 1176 O O . ARG A 1 164 ? 30.954 16.703 18.426 1.00 90.12 164 ARG A O 1
ATOM 1183 N N . ALA A 1 165 ? 32.733 16.998 17.091 1.00 91.50 165 ALA A N 1
ATOM 1184 C CA . ALA A 1 165 ? 32.753 18.452 17.255 1.00 91.50 165 ALA A CA 1
ATOM 1185 C C . ALA A 1 165 ? 31.450 19.091 16.741 1.00 91.50 165 ALA A C 1
ATOM 1187 O O . ALA A 1 165 ? 30.851 19.929 17.408 1.00 91.50 165 ALA A O 1
ATOM 1188 N N . VAL A 1 166 ? 30.947 18.616 15.595 1.00 94.12 166 VAL A N 1
ATOM 1189 C CA . VAL A 1 166 ? 29.654 19.059 15.048 1.00 94.12 166 VAL A CA 1
ATOM 1190 C C . VAL A 1 166 ? 28.493 18.712 15.983 1.00 94.12 166 VAL A C 1
ATOM 1192 O O . VAL A 1 166 ? 27.566 19.506 16.131 1.00 94.12 166 VAL A O 1
ATOM 1195 N N . LEU A 1 167 ? 28.524 17.536 16.612 1.00 94.38 167 LEU A N 1
ATOM 1196 C CA . LEU A 1 167 ? 27.523 17.144 17.600 1.00 94.38 167 LEU A CA 1
ATOM 1197 C C . LEU A 1 167 ? 27.514 18.096 18.805 1.00 94.38 167 LEU A C 1
ATOM 1199 O O . LEU A 1 167 ? 26.439 18.518 19.234 1.00 94.38 167 LEU A O 1
ATOM 1203 N N . ASP A 1 168 ? 28.695 18.436 19.324 1.00 93.62 168 ASP A N 1
ATOM 1204 C CA . ASP A 1 168 ? 28.851 19.330 20.473 1.00 93.62 168 ASP A CA 1
ATOM 1205 C C . ASP A 1 168 ? 28.360 20.751 20.150 1.00 93.62 168 ASP A C 1
ATOM 1207 O O . ASP A 1 168 ? 27.618 21.333 20.946 1.00 93.62 168 ASP A O 1
ATOM 1211 N N . ASP A 1 169 ? 28.674 21.268 18.957 1.00 95.06 169 ASP A N 1
ATOM 1212 C CA . ASP A 1 169 ? 28.151 22.546 18.454 1.00 95.06 169 ASP A CA 1
ATOM 1213 C C . ASP A 1 169 ? 26.616 22.547 18.415 1.00 95.06 169 ASP A C 1
ATOM 1215 O O . ASP A 1 169 ? 25.970 23.443 18.960 1.00 95.06 169 ASP A O 1
ATOM 1219 N N . LEU A 1 170 ? 26.014 21.519 17.802 1.00 96.44 170 LEU A N 1
ATOM 1220 C CA . LEU A 1 170 ? 24.557 21.402 17.692 1.00 96.44 170 LEU A CA 1
ATOM 1221 C C . LEU A 1 170 ? 23.893 21.297 19.068 1.00 96.44 170 LEU A C 1
ATOM 1223 O O . LEU A 1 170 ? 22.815 21.856 19.278 1.00 96.44 170 LEU A O 1
ATOM 1227 N N . ALA A 1 171 ? 24.535 20.610 20.013 1.00 94.88 171 ALA A N 1
ATOM 1228 C CA . ALA A 1 171 ? 24.060 20.520 21.385 1.00 94.88 171 ALA A CA 1
ATOM 1229 C C . ALA A 1 171 ? 24.154 21.861 22.122 1.00 94.88 171 ALA A C 1
ATOM 1231 O O . ALA A 1 171 ? 23.246 22.192 22.885 1.00 94.88 171 ALA A O 1
ATOM 1232 N N . ALA A 1 172 ? 25.209 22.647 21.900 1.00 93.94 172 ALA A N 1
ATOM 1233 C CA . ALA A 1 172 ? 25.325 23.994 22.454 1.00 93.94 172 ALA A CA 1
ATOM 1234 C C . ALA A 1 172 ? 24.263 24.940 21.868 1.00 93.94 172 ALA A C 1
ATOM 1236 O O . ALA A 1 172 ? 23.584 25.639 22.619 1.00 93.94 172 ALA A O 1
ATOM 1237 N N . GLU A 1 173 ? 24.050 24.909 20.549 1.00 95.12 173 GLU A N 1
ATOM 1238 C CA . GLU A 1 173 ? 23.001 25.683 19.875 1.00 95.12 173 GLU A CA 1
ATOM 1239 C C . GLU A 1 173 ? 21.600 25.324 20.398 1.00 95.12 173 GLU A C 1
ATOM 1241 O O . GLU A 1 173 ? 20.813 26.211 20.728 1.00 95.12 173 GLU A O 1
ATOM 1246 N N . ALA A 1 174 ? 21.289 24.028 20.516 1.00 94.12 174 ALA A N 1
ATOM 1247 C CA . ALA A 1 174 ? 19.990 23.564 21.000 1.00 94.12 174 ALA A CA 1
ATOM 1248 C C . ALA A 1 174 ? 19.747 23.941 22.476 1.00 94.12 174 ALA A C 1
ATOM 1250 O O . ALA A 1 174 ? 18.632 24.327 22.836 1.00 94.12 174 ALA A O 1
ATOM 1251 N N . ARG A 1 175 ? 20.786 23.901 23.329 1.00 93.62 175 ARG A N 1
ATOM 1252 C CA . ARG A 1 175 ? 20.706 24.421 24.709 1.00 93.62 175 ARG A CA 1
ATOM 1253 C C . ARG A 1 175 ? 20.528 25.935 24.748 1.00 93.62 175 ARG A C 1
ATOM 1255 O O . ARG A 1 175 ? 19.797 26.418 25.605 1.00 93.62 175 ARG A O 1
ATOM 1262 N N . GLY A 1 176 ? 21.132 26.678 23.822 1.00 92.88 176 GLY A N 1
ATOM 1263 C CA . GLY A 1 176 ? 20.951 28.129 23.714 1.00 92.88 176 GLY A CA 1
ATOM 1264 C C . GLY A 1 176 ? 19.484 28.547 23.544 1.00 92.88 176 GLY A C 1
ATOM 1265 O O . GLY A 1 176 ? 19.068 29.555 24.112 1.00 92.88 176 GLY A O 1
ATOM 1266 N N . ASP A 1 177 ? 18.684 27.743 22.836 1.00 91.38 177 ASP A N 1
ATOM 1267 C CA . ASP A 1 177 ? 17.258 28.008 22.599 1.00 91.38 177 ASP A CA 1
ATOM 1268 C C . ASP A 1 177 ? 16.349 27.716 23.807 1.00 91.38 177 ASP A C 1
ATOM 1270 O O . ASP A 1 177 ? 15.364 28.425 24.033 1.00 91.38 177 ASP A O 1
ATOM 1274 N N . LEU A 1 178 ? 16.621 26.637 24.552 1.00 90.69 178 LEU A N 1
ATOM 1275 C CA . LEU A 1 178 ? 15.732 26.136 25.616 1.00 90.69 178 LEU A CA 1
ATOM 1276 C C . LEU A 1 178 ? 16.271 26.305 27.041 1.00 90.69 178 LEU A C 1
ATOM 1278 O O . LEU A 1 178 ? 15.504 26.171 27.998 1.00 90.69 178 LEU A O 1
ATOM 1282 N N . GLY A 1 179 ? 17.548 26.645 27.180 1.00 88.12 179 GLY A N 1
ATOM 1283 C CA . GLY A 1 179 ? 18.271 26.774 28.439 1.00 88.12 179 GLY A CA 1
ATOM 1284 C C . GLY A 1 179 ? 18.958 25.483 28.899 1.00 88.12 179 GLY A C 1
ATOM 1285 O O . GLY A 1 179 ? 18.636 24.377 28.469 1.00 88.12 179 GLY A O 1
ATOM 1286 N N . GLU A 1 180 ? 19.881 25.633 29.852 1.00 87.00 180 GLU A N 1
ATOM 1287 C CA . GLU A 1 180 ? 20.719 24.551 30.409 1.00 87.00 180 GLU A CA 1
ATOM 1288 C C . GLU A 1 180 ? 19.939 23.440 31.132 1.00 87.00 180 GLU A C 1
ATOM 1290 O O . GLU A 1 180 ? 20.463 22.354 31.360 1.00 87.00 180 GLU A O 1
ATOM 1295 N N . ALA A 1 181 ? 18.682 23.694 31.506 1.00 88.00 181 ALA A N 1
ATOM 1296 C CA . ALA A 1 181 ? 17.823 22.697 32.144 1.00 88.00 181 ALA A CA 1
ATOM 1297 C C . ALA A 1 181 ? 17.262 21.653 31.157 1.00 88.00 181 ALA A C 1
ATOM 1299 O O . ALA A 1 181 ? 16.634 20.689 31.596 1.00 88.00 181 ALA A O 1
ATOM 1300 N N . ALA A 1 182 ? 17.446 21.848 29.847 1.00 90.62 182 ALA A N 1
ATOM 1301 C CA . ALA A 1 182 ? 16.997 20.910 28.829 1.00 90.62 182 ALA A CA 1
ATOM 1302 C C . ALA A 1 182 ? 17.923 19.684 28.739 1.00 90.62 182 ALA A C 1
ATOM 1304 O O . ALA A 1 182 ? 19.152 19.799 28.753 1.00 90.62 182 ALA A O 1
ATOM 1305 N N . THR A 1 183 ? 17.335 18.498 28.597 1.00 93.88 183 THR A N 1
ATOM 1306 C CA . THR A 1 183 ? 18.074 17.271 28.277 1.00 93.88 183 THR A CA 1
ATOM 1307 C C . THR A 1 183 ? 18.388 17.226 26.788 1.00 93.88 183 THR A C 1
ATOM 1309 O O . THR A 1 183 ? 17.595 17.697 25.979 1.00 93.88 183 THR A O 1
ATOM 1312 N N . ILE A 1 184 ? 19.535 16.654 26.422 1.00 93.69 184 ILE A N 1
ATOM 1313 C CA . ILE A 1 184 ? 19.955 16.526 25.025 1.00 93.69 184 ILE A CA 1
ATOM 1314 C C . ILE A 1 184 ? 19.787 15.086 24.551 1.00 93.69 184 ILE A C 1
ATOM 1316 O O . ILE A 1 184 ? 20.377 14.169 25.121 1.00 93.69 184 ILE A O 1
ATOM 1320 N N . GLU A 1 185 ? 19.029 14.919 23.474 1.00 95.12 185 GLU A N 1
ATOM 1321 C CA . GLU A 1 185 ? 18.908 13.684 22.706 1.00 95.12 185 GLU A CA 1
ATOM 1322 C C . GLU A 1 185 ? 19.604 13.867 21.354 1.00 95.12 185 GLU A C 1
ATOM 1324 O O . GLU A 1 185 ? 19.530 14.933 20.743 1.00 95.12 185 GLU A O 1
ATOM 1329 N N . ALA A 1 186 ? 20.309 12.841 20.879 1.00 95.62 186 ALA A N 1
ATOM 1330 C CA . ALA A 1 186 ? 21.085 12.924 19.649 1.00 95.62 186 ALA A CA 1
ATOM 1331 C C . ALA A 1 186 ? 20.888 11.692 18.764 1.00 95.62 186 ALA A C 1
ATOM 1333 O O . ALA A 1 186 ? 20.993 10.550 19.217 1.00 95.62 186 ALA A O 1
ATOM 1334 N N . THR A 1 187 ? 20.652 11.943 17.481 1.00 97.38 187 THR A N 1
ATOM 1335 C CA . THR A 1 187 ? 20.459 10.931 16.439 1.00 97.38 187 THR A CA 1
ATOM 1336 C C . THR A 1 187 ? 21.443 11.180 15.299 1.00 97.38 187 THR A C 1
ATOM 1338 O O . THR A 1 187 ? 21.652 12.322 14.888 1.00 97.38 187 THR A O 1
ATOM 1341 N N . ALA A 1 188 ? 22.047 10.113 14.782 1.00 96.75 188 ALA A N 1
ATOM 1342 C CA . ALA A 1 188 ? 22.877 10.144 13.586 1.00 96.75 188 ALA A CA 1
ATOM 1343 C C . ALA A 1 188 ? 22.196 9.372 12.459 1.00 96.75 188 ALA A C 1
ATOM 1345 O O . ALA A 1 188 ? 21.757 8.245 12.662 1.00 96.75 188 ALA A O 1
ATOM 1346 N N . THR A 1 189 ? 22.176 9.943 11.262 1.00 96.25 189 THR A N 1
ATOM 1347 C CA . THR A 1 189 ? 21.826 9.215 10.042 1.00 96.25 189 THR A CA 1
ATOM 1348 C C . THR A 1 189 ? 23.096 8.583 9.480 1.00 96.25 189 THR A C 1
ATOM 1350 O O . THR A 1 189 ? 24.024 9.299 9.091 1.00 96.25 189 THR A O 1
ATOM 1353 N N . LEU A 1 190 ? 23.151 7.251 9.458 1.00 94.44 190 LEU A N 1
ATOM 1354 C CA . LEU A 1 190 ? 24.256 6.482 8.886 1.00 94.44 190 LEU A CA 1
ATOM 1355 C C . LEU A 1 190 ? 23.886 5.909 7.525 1.00 94.44 190 LEU A C 1
ATOM 1357 O O . LEU A 1 190 ? 22.748 5.503 7.319 1.00 94.44 190 LEU A O 1
ATOM 1361 N N . ARG A 1 191 ? 24.867 5.805 6.631 1.00 89.75 191 ARG A N 1
ATOM 1362 C CA . ARG A 1 191 ? 24.737 5.120 5.338 1.00 89.75 191 ARG A CA 1
ATOM 1363 C C . ARG A 1 191 ? 26.031 4.406 4.972 1.00 89.75 191 ARG A C 1
ATOM 1365 O O . ARG A 1 191 ? 27.103 4.800 5.436 1.00 89.75 191 ARG A O 1
ATOM 1372 N N . TYR A 1 192 ? 25.957 3.411 4.094 1.00 85.25 192 TYR A N 1
ATOM 1373 C CA . TYR A 1 192 ? 27.158 2.904 3.431 1.00 85.25 192 TYR A CA 1
ATOM 1374 C C . TYR A 1 192 ? 27.719 3.976 2.492 1.00 85.25 192 TYR A C 1
ATOM 1376 O O . TYR A 1 192 ? 26.955 4.670 1.821 1.00 85.25 192 TYR A O 1
ATOM 1384 N N . ALA A 1 193 ? 29.046 4.106 2.413 1.00 80.00 193 ALA A N 1
ATOM 1385 C CA . ALA A 1 193 ? 29.721 5.175 1.671 1.00 80.00 193 ALA A CA 1
ATOM 1386 C C . ALA A 1 193 ? 29.282 5.279 0.202 1.00 80.00 193 ALA A C 1
ATOM 1388 O O . ALA A 1 193 ? 29.156 6.389 -0.320 1.00 80.00 193 ALA A O 1
ATOM 1389 N N . ARG A 1 194 ? 29.010 4.132 -0.434 1.00 69.38 194 ARG A N 1
ATOM 1390 C CA . ARG A 1 194 ? 28.584 4.007 -1.838 1.00 69.38 194 ARG A CA 1
ATOM 1391 C C . ARG A 1 194 ? 27.063 4.053 -2.040 1.00 69.38 194 ARG A C 1
ATOM 1393 O O . ARG A 1 194 ? 26.593 3.841 -3.151 1.00 69.38 194 ARG A O 1
ATOM 1400 N N . THR A 1 195 ? 26.297 4.321 -0.986 1.00 68.56 195 THR A N 1
ATOM 1401 C CA . THR A 1 195 ? 24.829 4.380 -1.023 1.00 68.56 195 THR A CA 1
ATOM 1402 C C . THR A 1 195 ? 24.335 5.718 -0.487 1.00 68.56 195 THR A C 1
ATOM 1404 O O . THR A 1 195 ? 24.959 6.279 0.411 1.00 68.56 195 THR A O 1
ATOM 1407 N N . ASP A 1 196 ? 23.178 6.174 -0.965 1.00 69.44 196 ASP A N 1
ATOM 1408 C CA . ASP A 1 196 ? 22.482 7.370 -0.461 1.00 69.44 196 ASP A CA 1
ATOM 1409 C C . ASP A 1 196 ? 21.306 7.003 0.465 1.00 69.44 196 ASP A C 1
ATOM 1411 O O . ASP A 1 196 ? 20.313 7.724 0.563 1.00 69.44 196 ASP A O 1
ATOM 1415 N N . GLN A 1 197 ? 21.377 5.824 1.092 1.00 71.19 197 GLN A N 1
ATOM 1416 C CA . GLN A 1 197 ? 20.329 5.276 1.952 1.00 71.19 197 GLN A CA 1
ATOM 1417 C C . GLN A 1 197 ? 20.711 5.432 3.425 1.00 71.19 197 GLN A C 1
ATOM 1419 O O . GLN A 1 197 ? 21.467 4.634 3.980 1.00 71.19 197 GLN A O 1
ATOM 1424 N N . GLY A 1 198 ? 20.171 6.482 4.042 1.00 83.44 198 GLY A N 1
ATOM 1425 C CA . GLY A 1 198 ? 20.344 6.792 5.455 1.00 83.44 198 GLY A CA 1
ATOM 1426 C C . GLY A 1 198 ? 19.418 5.988 6.376 1.00 83.44 198 GLY A C 1
ATOM 1427 O O . GLY A 1 198 ? 18.214 5.861 6.126 1.00 83.44 198 GLY A O 1
ATOM 1428 N N . ILE A 1 199 ? 19.964 5.484 7.480 1.00 87.88 199 ILE A N 1
ATOM 1429 C CA . ILE A 1 199 ? 19.222 4.915 8.607 1.00 87.88 199 ILE A CA 1
ATOM 1430 C C . ILE A 1 199 ? 19.582 5.703 9.864 1.00 87.88 199 ILE A C 1
ATOM 1432 O O . ILE A 1 199 ? 20.757 5.855 10.202 1.00 87.88 199 ILE A O 1
ATOM 1436 N N . ASP A 1 200 ? 18.558 6.185 10.559 1.00 93.50 200 ASP A N 1
ATOM 1437 C CA . ASP A 1 200 ? 18.714 6.892 11.823 1.00 93.50 200 ASP A CA 1
ATOM 1438 C C . ASP A 1 200 ? 19.039 5.910 12.957 1.00 93.50 200 ASP A C 1
ATOM 1440 O O . ASP A 1 200 ? 18.331 4.924 13.175 1.00 93.50 200 ASP A O 1
ATOM 1444 N N . VAL A 1 201 ? 20.111 6.194 13.695 1.00 95.50 201 VAL A N 1
ATOM 1445 C CA . VAL A 1 201 ? 20.543 5.457 14.887 1.00 95.50 201 VAL A CA 1
ATOM 1446 C C . VAL A 1 201 ? 20.823 6.428 16.031 1.00 95.50 201 VAL A C 1
ATOM 1448 O O . VAL A 1 201 ? 21.251 7.565 15.817 1.00 95.50 201 VAL A O 1
ATOM 1451 N N . ALA A 1 202 ? 20.614 5.981 17.268 1.00 95.75 202 ALA A N 1
ATOM 1452 C CA . ALA A 1 202 ? 21.008 6.754 18.441 1.00 95.75 202 ALA A CA 1
ATOM 1453 C C . ALA A 1 202 ? 22.529 6.988 18.439 1.00 95.75 202 ALA A C 1
ATOM 1455 O O . ALA A 1 202 ? 23.305 6.070 18.153 1.00 95.75 202 ALA A O 1
ATOM 1456 N N . VAL A 1 203 ? 22.964 8.209 18.767 1.00 94.56 203 VAL A N 1
ATOM 1457 C CA . VAL A 1 203 ? 24.397 8.523 18.843 1.00 94.56 203 VAL A CA 1
ATOM 1458 C C . VAL A 1 203 ? 25.029 7.779 20.019 1.00 94.56 203 VAL A C 1
ATOM 1460 O O . VAL A 1 203 ? 24.615 7.927 21.166 1.00 94.56 203 VAL A O 1
ATOM 1463 N N . ALA A 1 204 ? 26.055 6.982 19.728 1.00 94.06 204 ALA A N 1
ATOM 1464 C CA . ALA A 1 204 ? 26.781 6.175 20.703 1.00 94.06 204 ALA A CA 1
ATOM 1465 C C . ALA A 1 204 ? 28.257 6.019 20.286 1.00 94.06 204 ALA A C 1
ATOM 1467 O O . ALA A 1 204 ? 28.784 6.773 19.467 1.00 94.06 204 ALA A O 1
ATOM 1468 N N . ALA A 1 205 ? 28.962 5.039 20.855 1.00 93.44 205 ALA A N 1
ATOM 1469 C CA . ALA A 1 205 ? 30.268 4.646 20.333 1.00 93.44 205 ALA A CA 1
ATOM 1470 C C . ALA A 1 205 ? 30.128 4.099 18.890 1.00 93.44 205 ALA A C 1
ATOM 1472 O O . ALA A 1 205 ? 29.160 3.379 18.630 1.00 93.44 205 ALA A O 1
ATOM 1473 N N . PRO A 1 206 ? 31.094 4.359 17.981 1.00 94.06 206 PRO A N 1
ATOM 1474 C CA . PRO A 1 206 ? 31.044 3.927 16.577 1.00 94.06 206 PRO A CA 1
ATOM 1475 C C . PRO A 1 206 ? 30.613 2.470 16.375 1.00 94.06 206 PRO A C 1
ATOM 1477 O O . PRO A 1 206 ? 29.686 2.198 15.620 1.00 94.06 206 PRO A O 1
ATOM 1480 N N . ALA A 1 207 ? 31.191 1.537 17.136 1.00 92.62 207 ALA A N 1
ATOM 1481 C CA . ALA A 1 207 ? 30.855 0.115 17.046 1.00 92.62 207 ALA A CA 1
ATOM 1482 C C . ALA A 1 207 ? 29.379 -0.194 17.374 1.00 92.62 207 ALA A C 1
ATOM 1484 O O . ALA A 1 207 ? 28.761 -1.034 16.724 1.00 92.62 207 ALA A O 1
ATOM 1485 N N . ALA A 1 208 ? 28.794 0.495 18.360 1.00 94.25 208 ALA A N 1
ATOM 1486 C CA . ALA A 1 208 ? 27.389 0.314 18.724 1.00 94.25 208 ALA A CA 1
ATOM 1487 C C . ALA A 1 208 ? 26.456 0.903 17.658 1.00 94.25 208 ALA A C 1
ATOM 1489 O O . ALA A 1 208 ? 25.451 0.286 17.310 1.00 94.25 208 ALA A O 1
ATOM 1490 N N . MET A 1 209 ? 26.818 2.062 17.103 1.00 95.19 209 MET A N 1
ATOM 1491 C CA . MET A 1 209 ? 26.078 2.683 16.003 1.00 95.19 209 MET A CA 1
ATOM 1492 C C . MET A 1 209 ? 26.111 1.807 14.743 1.00 95.19 209 MET A C 1
ATOM 1494 O O . MET A 1 209 ? 25.077 1.613 14.112 1.00 95.19 209 MET A O 1
ATOM 1498 N N . ALA A 1 210 ? 27.266 1.214 14.420 1.00 92.56 210 ALA A N 1
ATOM 1499 C CA . ALA A 1 210 ? 27.414 0.273 13.312 1.00 92.56 210 ALA A CA 1
ATOM 1500 C C . ALA A 1 210 ? 26.557 -0.992 13.504 1.00 92.56 210 ALA A C 1
ATOM 1502 O O . ALA A 1 210 ? 25.876 -1.427 12.577 1.00 92.56 210 ALA A O 1
ATOM 1503 N N . ALA A 1 211 ? 26.530 -1.557 14.716 1.00 90.94 211 ALA A N 1
ATOM 1504 C CA . ALA A 1 211 ? 25.694 -2.716 15.028 1.00 90.94 211 ALA A CA 1
ATOM 1505 C C . ALA A 1 211 ? 24.189 -2.400 14.938 1.00 90.94 211 ALA A C 1
ATOM 1507 O O . ALA A 1 211 ? 23.427 -3.193 14.381 1.00 90.94 211 ALA A O 1
ATOM 1508 N N . ALA A 1 212 ? 23.767 -1.236 15.447 1.00 91.69 212 ALA A N 1
ATOM 1509 C CA . ALA A 1 212 ? 22.386 -0.766 15.345 1.00 91.69 212 ALA A CA 1
ATOM 1510 C C . ALA A 1 212 ? 21.976 -0.528 13.885 1.00 91.69 212 ALA A C 1
ATOM 1512 O O . ALA A 1 212 ? 20.899 -0.959 13.475 1.00 91.69 212 ALA A O 1
ATOM 1513 N N . PHE A 1 213 ? 22.861 0.078 13.087 1.00 91.12 213 PHE A N 1
ATOM 1514 C CA . PHE A 1 213 ? 22.669 0.242 11.649 1.00 91.12 213 PHE A CA 1
ATOM 1515 C C . PHE A 1 213 ? 22.504 -1.112 10.954 1.00 91.12 213 PHE A C 1
ATOM 1517 O O . PHE A 1 213 ? 21.537 -1.296 10.227 1.00 91.12 213 PHE A O 1
ATOM 1524 N N . ALA A 1 214 ? 23.383 -2.085 11.217 1.00 85.56 214 ALA A N 1
ATOM 1525 C CA . ALA A 1 214 ? 23.304 -3.410 10.601 1.00 85.56 214 ALA A CA 1
ATOM 1526 C C . ALA A 1 214 ? 22.002 -4.150 10.955 1.00 85.56 214 ALA A C 1
ATOM 1528 O O . ALA A 1 214 ? 21.398 -4.787 10.094 1.00 85.56 214 ALA A O 1
ATOM 1529 N N . ALA A 1 215 ? 21.541 -4.050 12.207 1.00 84.00 215 ALA A N 1
ATOM 1530 C CA . ALA A 1 215 ? 20.260 -4.619 12.624 1.00 84.00 215 ALA A CA 1
ATOM 1531 C C . ALA A 1 215 ? 19.080 -3.956 11.898 1.00 84.00 215 ALA A C 1
ATOM 1533 O O . ALA A 1 215 ? 18.302 -4.647 11.245 1.00 84.00 215 ALA A O 1
ATOM 1534 N N . ALA A 1 216 ? 19.007 -2.624 11.920 1.00 81.88 216 ALA A N 1
ATOM 1535 C CA . ALA A 1 216 ? 17.953 -1.877 11.239 1.00 81.88 216 ALA A CA 1
ATOM 1536 C C . ALA A 1 216 ? 17.985 -2.066 9.709 1.00 81.88 216 ALA A C 1
ATOM 1538 O O . ALA A 1 216 ? 16.939 -2.100 9.061 1.00 81.88 216 ALA A O 1
ATOM 1539 N N . HIS A 1 217 ? 19.174 -2.228 9.122 1.00 78.75 217 HIS A N 1
ATOM 1540 C CA . HIS A 1 217 ? 19.349 -2.539 7.707 1.00 78.75 217 HIS A CA 1
ATOM 1541 C C . HIS A 1 217 ? 18.794 -3.932 7.380 1.00 78.75 217 HIS A C 1
ATOM 1543 O O . HIS A 1 217 ? 17.998 -4.067 6.452 1.00 78.75 217 HIS A O 1
ATOM 1549 N N . ARG A 1 218 ? 19.121 -4.964 8.171 1.00 74.19 218 ARG A N 1
ATOM 1550 C CA . ARG A 1 218 ? 18.526 -6.303 8.005 1.00 74.19 218 ARG A CA 1
ATOM 1551 C C . ARG A 1 218 ? 17.005 -6.281 8.136 1.00 74.19 218 ARG A C 1
ATOM 1553 O O . ARG A 1 218 ? 16.328 -6.890 7.315 1.00 74.19 218 ARG A O 1
ATOM 1560 N N . ASP A 1 219 ? 16.468 -5.553 9.110 1.00 69.38 219 ASP A N 1
ATOM 1561 C CA . ASP A 1 219 ? 15.018 -5.456 9.312 1.00 69.38 219 ASP A CA 1
ATOM 1562 C C . ASP A 1 219 ? 14.312 -4.755 8.137 1.00 69.38 219 ASP A C 1
ATOM 1564 O O . ASP A 1 219 ? 13.168 -5.073 7.795 1.00 69.38 219 ASP A O 1
ATOM 1568 N N . ARG A 1 220 ? 14.992 -3.798 7.490 1.00 67.19 220 ARG A N 1
ATOM 1569 C CA . ARG A 1 220 ? 14.443 -3.023 6.369 1.00 67.19 220 ARG A CA 1
ATOM 1570 C C . ARG A 1 220 ? 14.584 -3.720 5.015 1.00 67.19 220 ARG A C 1
ATOM 1572 O O . ARG A 1 220 ? 13.646 -3.640 4.223 1.00 67.19 220 ARG A O 1
ATOM 1579 N N . PHE A 1 221 ? 15.714 -4.375 4.752 1.00 64.12 221 PHE A N 1
ATOM 1580 C CA . PHE A 1 221 ? 16.076 -4.901 3.427 1.00 64.12 221 PHE A CA 1
ATOM 1581 C C . PHE A 1 221 ? 16.156 -6.439 3.360 1.00 64.12 221 PHE A C 1
ATOM 1583 O O . PHE A 1 221 ? 16.163 -6.997 2.267 1.00 64.12 221 PHE A O 1
ATOM 1590 N N . GLY A 1 222 ? 16.153 -7.141 4.498 1.00 59.31 222 GLY A N 1
ATOM 1591 C CA . GLY A 1 222 ? 16.250 -8.602 4.579 1.00 59.31 222 GLY A CA 1
ATOM 1592 C C . GLY A 1 222 ? 17.685 -9.135 4.697 1.00 59.31 222 GLY A C 1
ATOM 1593 O O . GLY A 1 222 ? 18.666 -8.388 4.708 1.00 59.31 222 GLY A O 1
ATOM 1594 N N . PHE A 1 223 ? 17.813 -10.461 4.813 1.00 47.97 223 PHE A N 1
ATOM 1595 C CA . PHE A 1 223 ? 19.107 -11.148 4.894 1.00 47.97 223 PHE A CA 1
ATOM 1596 C C . PHE A 1 223 ? 19.806 -11.193 3.524 1.00 47.97 223 PHE A C 1
ATOM 1598 O O . PHE A 1 223 ? 19.174 -11.501 2.519 1.00 47.97 223 PHE A O 1
ATOM 1605 N N . GLY A 1 224 ? 21.123 -10.947 3.497 1.00 48.38 224 GLY A N 1
ATOM 1606 C CA . GLY A 1 224 ? 21.956 -11.063 2.287 1.00 48.38 224 GLY A CA 1
ATOM 1607 C C . GLY A 1 224 ? 22.349 -9.746 1.606 1.00 48.38 224 GLY A C 1
ATOM 1608 O O . GLY A 1 224 ? 23.045 -9.793 0.599 1.00 48.38 224 GLY A O 1
ATOM 1609 N N . PHE A 1 225 ? 21.956 -8.596 2.164 1.00 54.72 225 PHE A N 1
ATOM 1610 C CA . PHE A 1 225 ? 22.325 -7.254 1.681 1.00 54.72 225 PHE A CA 1
ATOM 1611 C C . PHE A 1 225 ? 23.340 -6.538 2.588 1.00 54.72 225 PHE A C 1
ATOM 1613 O O . PHE A 1 225 ? 23.432 -5.314 2.582 1.00 54.72 225 PHE A O 1
ATOM 1620 N N . GLU A 1 226 ? 24.071 -7.281 3.417 1.00 58.62 226 GLU A N 1
ATOM 1621 C CA . GLU A 1 226 ? 25.143 -6.714 4.238 1.00 58.62 226 GLU A CA 1
ATOM 1622 C C . GLU A 1 226 ? 26.338 -6.383 3.334 1.00 58.62 226 GLU A C 1
ATOM 1624 O O . GLU A 1 226 ? 26.827 -7.250 2.612 1.00 58.62 226 GLU A O 1
ATOM 1629 N N . SER A 1 227 ? 26.766 -5.119 3.343 1.00 63.44 227 SER A N 1
ATOM 1630 C CA . SER A 1 227 ? 27.931 -4.646 2.590 1.00 63.44 227 SER A CA 1
ATOM 1631 C C . SER A 1 227 ? 29.143 -4.523 3.512 1.00 63.44 227 SER A C 1
ATOM 1633 O O . SER A 1 227 ? 29.009 -4.069 4.651 1.00 63.44 227 SER A O 1
ATOM 1635 N N . ASP A 1 228 ? 30.326 -4.849 2.987 1.00 69.38 228 ASP A N 1
ATOM 1636 C CA . ASP A 1 228 ? 31.624 -4.575 3.624 1.00 69.38 228 ASP A CA 1
ATOM 1637 C C . ASP A 1 228 ? 32.044 -3.093 3.484 1.00 69.38 228 ASP A C 1
ATOM 1639 O O . ASP A 1 228 ? 33.166 -2.708 3.822 1.00 69.38 228 ASP A O 1
ATOM 1643 N N . ASP A 1 229 ? 31.160 -2.242 2.954 1.00 72.88 229 ASP A N 1
ATOM 1644 C CA . ASP A 1 229 ? 31.414 -0.818 2.770 1.00 72.88 229 ASP A CA 1
ATOM 1645 C C . ASP A 1 229 ? 31.586 -0.059 4.086 1.00 72.88 229 ASP A C 1
ATOM 1647 O O . ASP A 1 229 ? 30.896 -0.287 5.081 1.00 72.88 229 ASP A O 1
ATOM 1651 N N . ALA A 1 230 ? 32.457 0.951 4.051 1.00 85.44 230 ALA A N 1
ATOM 1652 C CA . ALA A 1 230 ? 32.623 1.881 5.159 1.00 85.44 230 ALA A CA 1
ATOM 1653 C C . ALA A 1 230 ? 31.321 2.650 5.447 1.00 85.44 230 ALA A C 1
ATOM 1655 O O . ALA A 1 230 ? 30.617 3.080 4.528 1.00 85.44 230 ALA A O 1
ATOM 1656 N N . LEU A 1 231 ? 31.035 2.876 6.730 1.00 92.06 231 LEU A N 1
ATOM 1657 C CA . LEU A 1 231 ? 29.895 3.679 7.169 1.00 92.06 231 LEU A CA 1
ATOM 1658 C C . LEU A 1 231 ? 30.249 5.167 7.219 1.00 92.06 231 LEU A C 1
ATOM 1660 O O . LEU A 1 231 ? 31.324 5.562 7.676 1.00 92.06 231 LEU A O 1
ATOM 1664 N N . VAL A 1 232 ? 29.303 5.995 6.788 1.00 93.44 232 VAL A N 1
ATOM 1665 C CA . VAL A 1 232 ? 29.388 7.457 6.784 1.00 93.44 232 VAL A CA 1
ATOM 1666 C C . VAL A 1 232 ? 28.285 8.020 7.673 1.00 93.44 232 VAL A C 1
ATOM 1668 O O . VAL A 1 232 ? 27.120 7.647 7.534 1.00 93.44 232 VAL A O 1
ATOM 1671 N N . VAL A 1 233 ? 28.650 8.943 8.564 1.00 96.12 233 VAL A N 1
ATOM 1672 C CA . VAL A 1 233 ? 27.716 9.826 9.270 1.00 96.12 233 VAL A CA 1
ATOM 1673 C C . VAL A 1 233 ? 27.284 10.904 8.288 1.00 96.12 233 VAL A C 1
ATOM 1675 O O . VAL A 1 233 ? 28.005 11.869 8.032 1.00 96.12 233 VAL A O 1
ATOM 1678 N N . GLU A 1 234 ? 26.113 10.725 7.693 1.00 94.88 234 GLU A N 1
ATOM 1679 C CA . GLU A 1 234 ? 25.572 11.660 6.713 1.00 94.88 234 GLU A CA 1
ATOM 1680 C C . GLU A 1 234 ? 25.064 12.931 7.390 1.00 94.88 234 GLU A C 1
ATOM 1682 O O . GLU A 1 234 ? 25.378 14.040 6.956 1.00 94.88 234 GLU A O 1
ATOM 1687 N N . ARG A 1 235 ? 24.310 12.771 8.479 1.00 96.00 235 ARG A N 1
ATOM 1688 C CA . ARG A 1 235 ? 23.635 13.860 9.184 1.00 96.00 235 ARG A CA 1
ATOM 1689 C C . ARG A 1 235 ? 23.633 13.602 10.681 1.00 96.00 235 ARG A C 1
ATOM 1691 O O . ARG A 1 235 ? 23.482 12.465 11.122 1.00 96.00 235 ARG A O 1
ATOM 1698 N N . LEU A 1 236 ? 23.760 14.674 11.450 1.00 97.19 236 LEU A N 1
ATOM 1699 C CA . LEU A 1 236 ? 23.526 14.680 12.887 1.00 97.19 236 LEU A CA 1
ATOM 1700 C C . LEU A 1 236 ? 22.314 15.544 13.197 1.00 97.19 236 LEU A C 1
ATOM 1702 O O . LEU A 1 236 ? 22.147 16.621 12.621 1.00 97.19 236 LEU A O 1
ATOM 1706 N N . GLN A 1 237 ? 21.496 15.074 14.128 1.00 97.50 237 GLN A N 1
ATOM 1707 C CA . GLN A 1 237 ? 20.370 15.798 14.689 1.00 97.50 237 GLN A CA 1
ATOM 1708 C C . GLN A 1 237 ? 20.482 15.773 16.209 1.00 97.50 237 GLN A C 1
ATOM 1710 O O . GLN A 1 237 ? 20.600 14.708 16.811 1.00 97.50 237 GLN A O 1
ATOM 1715 N N . VAL A 1 238 ? 20.422 16.951 16.815 1.00 97.12 238 VAL A N 1
ATOM 1716 C CA . VAL A 1 238 ? 20.349 17.138 18.257 1.00 97.12 238 VAL A CA 1
ATOM 1717 C C . VAL A 1 238 ? 19.015 17.775 18.601 1.00 97.12 238 VAL A C 1
ATOM 1719 O O . VAL A 1 238 ? 18.593 18.751 17.982 1.00 97.12 238 VAL A O 1
ATOM 1722 N N . GLU A 1 239 ? 18.355 17.217 19.601 1.00 96.19 239 GLU A N 1
ATOM 1723 C CA . GLU A 1 239 ? 17.115 17.726 20.150 1.00 96.19 239 GLU A CA 1
ATOM 1724 C C . GLU A 1 239 ? 17.319 18.065 21.626 1.00 96.19 239 GLU A C 1
ATOM 1726 O O . GLU A 1 239 ? 17.648 17.205 22.442 1.00 96.19 239 GLU A O 1
ATOM 1731 N N . ALA A 1 240 ? 17.143 19.341 21.968 1.00 95.38 240 ALA A N 1
ATOM 1732 C CA . ALA A 1 240 ? 17.008 19.766 23.352 1.00 95.38 240 ALA A CA 1
ATOM 1733 C C . ALA A 1 240 ? 15.548 19.613 23.776 1.00 95.38 240 ALA A C 1
ATOM 1735 O O . ALA A 1 240 ? 14.649 20.093 23.084 1.00 95.38 240 ALA A O 1
ATOM 1736 N N . VAL A 1 241 ? 15.319 18.966 24.916 1.00 93.31 241 VAL A N 1
ATOM 1737 C CA . VAL A 1 241 ? 13.992 18.681 25.465 1.00 93.31 241 VAL A CA 1
ATOM 1738 C C . VAL A 1 241 ? 13.889 19.314 26.847 1.00 93.31 241 VAL A C 1
ATOM 1740 O O . VAL A 1 241 ? 14.603 18.941 27.775 1.00 93.31 241 VAL A O 1
ATOM 1743 N N . LEU A 1 242 ? 12.997 20.291 26.993 1.00 92.31 242 LEU A N 1
ATOM 1744 C CA . LEU A 1 242 ? 12.642 20.869 28.282 1.00 92.31 242 LEU A CA 1
ATOM 1745 C C . LEU A 1 242 ? 11.296 20.300 28.721 1.00 92.31 242 LEU A C 1
ATOM 1747 O O . LEU A 1 242 ? 10.258 20.627 28.137 1.00 92.31 242 LEU A O 1
ATOM 1751 N N . ALA A 1 243 ? 11.343 19.477 29.768 1.00 87.25 243 ALA A N 1
ATOM 1752 C CA . ALA A 1 243 ? 10.175 18.804 30.309 1.00 87.25 243 ALA A CA 1
ATOM 1753 C C . ALA A 1 243 ? 9.085 19.807 30.715 1.00 87.25 243 ALA A C 1
ATOM 1755 O O . ALA A 1 243 ? 9.316 20.706 31.535 1.00 87.25 243 ALA A O 1
ATOM 1756 N N . THR A 1 244 ? 7.883 19.633 30.175 1.00 83.25 244 THR A N 1
ATOM 1757 C CA . THR A 1 244 ? 6.706 20.374 30.633 1.00 83.25 244 THR A CA 1
ATOM 1758 C C . THR A 1 244 ? 6.195 19.725 31.920 1.00 83.25 244 THR A C 1
ATOM 1760 O O . THR A 1 244 ? 6.214 18.504 32.082 1.00 83.25 244 THR A O 1
ATOM 1763 N N . ARG A 1 245 ? 5.747 20.531 32.893 1.00 75.06 245 ARG A N 1
ATOM 1764 C CA . ARG A 1 245 ? 5.164 19.978 34.127 1.00 75.06 245 ARG A CA 1
ATOM 1765 C C . ARG A 1 245 ? 3.912 19.165 33.776 1.00 75.06 245 ARG A C 1
ATOM 1767 O O . ARG A 1 245 ? 3.051 19.707 33.083 1.00 75.06 245 ARG A O 1
ATOM 1774 N N . PRO A 1 246 ? 3.763 17.931 34.294 1.00 66.38 246 PRO A N 1
ATOM 1775 C CA . PRO A 1 246 ? 2.567 17.144 34.050 1.00 66.38 246 PRO A CA 1
ATOM 1776 C C . PRO A 1 246 ? 1.342 17.908 34.545 1.00 66.38 246 PRO A C 1
ATOM 1778 O O . PRO A 1 246 ? 1.323 18.397 35.680 1.00 66.38 246 PRO A O 1
ATOM 1781 N N . LEU A 1 247 ? 0.308 18.001 33.715 1.00 66.38 247 LEU A N 1
ATOM 1782 C CA . LEU A 1 247 ? -1.001 18.404 34.206 1.00 66.38 247 LEU A CA 1
ATOM 1783 C C . LEU A 1 247 ? -1.509 17.275 35.107 1.00 66.38 247 LEU A C 1
ATOM 1785 O O . LEU A 1 247 ? -1.484 16.106 34.719 1.00 66.38 247 LEU A O 1
ATOM 1789 N N . ALA A 1 248 ? -1.930 17.609 36.327 1.00 62.59 248 ALA A N 1
ATOM 1790 C CA . ALA A 1 248 ? -2.498 16.614 37.227 1.00 62.59 248 ALA A CA 1
ATOM 1791 C C . ALA A 1 248 ? -3.712 15.960 36.550 1.00 62.59 248 ALA A C 1
ATOM 1793 O O . ALA A 1 248 ? -4.596 16.661 36.053 1.00 62.59 248 ALA A O 1
ATOM 1794 N N . ALA A 1 249 ? -3.753 14.625 36.530 1.00 61.12 249 ALA A N 1
ATOM 1795 C CA . ALA A 1 249 ? -4.935 13.907 36.081 1.00 61.12 249 ALA A CA 1
ATOM 1796 C C . ALA A 1 249 ? -6.113 14.326 36.970 1.00 61.12 249 ALA A C 1
ATOM 1798 O O . ALA A 1 249 ? -6.039 14.231 38.198 1.00 61.12 249 ALA A O 1
ATOM 1799 N N . ALA A 1 250 ? -7.182 14.840 36.362 1.00 58.94 250 ALA A N 1
ATOM 1800 C CA . ALA A 1 250 ? -8.381 15.184 37.108 1.00 58.94 250 ALA A CA 1
ATOM 1801 C C . ALA A 1 250 ? -8.950 13.904 37.735 1.00 58.94 250 ALA A C 1
ATOM 1803 O O . ALA A 1 250 ? -9.139 12.902 37.045 1.00 58.94 250 ALA A O 1
ATOM 1804 N N . ALA A 1 251 ? -9.219 13.930 39.041 1.00 59.69 251 ALA A N 1
ATOM 1805 C CA . ALA A 1 251 ? -9.880 12.818 39.706 1.00 59.69 251 ALA A CA 1
ATOM 1806 C C . ALA A 1 251 ? -11.275 12.637 39.090 1.00 59.69 251 ALA A C 1
ATOM 1808 O O . ALA A 1 251 ? -12.118 13.530 39.176 1.00 59.69 251 ALA A O 1
ATOM 1809 N N . VAL A 1 252 ? -11.518 11.491 38.452 1.00 63.31 252 VAL A N 1
ATOM 1810 C CA . VAL A 1 252 ? -12.829 11.180 37.876 1.00 63.31 252 VAL A CA 1
ATOM 1811 C C . VAL A 1 252 ? -13.752 10.728 39.006 1.00 63.31 252 VAL A C 1
ATOM 1813 O O . VAL A 1 252 ? -13.730 9.569 39.418 1.00 63.31 252 VAL A O 1
ATOM 1816 N N . THR A 1 253 ? -14.559 11.643 39.538 1.00 65.19 253 THR A N 1
ATOM 1817 C CA . THR A 1 253 ? -15.654 11.300 40.453 1.00 65.19 253 THR A CA 1
ATOM 1818 C C . THR A 1 253 ? -16.854 10.820 39.650 1.00 65.19 253 THR A C 1
ATOM 1820 O O . THR A 1 253 ? -17.333 11.543 38.778 1.00 65.19 253 THR A O 1
ATOM 1823 N N . ALA A 1 254 ? -17.336 9.610 39.935 1.00 73.50 254 ALA A N 1
ATOM 1824 C CA . ALA A 1 254 ? -18.529 9.088 39.282 1.00 73.50 254 ALA A CA 1
ATOM 1825 C C . ALA A 1 254 ? -19.794 9.773 39.808 1.00 73.50 254 ALA A C 1
ATOM 1827 O O . ALA A 1 254 ? -19.911 10.002 41.011 1.00 73.50 254 ALA A O 1
ATOM 1828 N N . ASP A 1 255 ? -20.745 10.018 38.910 1.00 76.38 255 ASP A N 1
ATOM 1829 C CA . ASP A 1 255 ? -22.118 10.425 39.219 1.00 76.38 255 ASP A CA 1
ATOM 1830 C C . ASP A 1 255 ? -23.081 9.275 38.866 1.00 76.38 255 ASP A C 1
ATOM 1832 O O . ASP A 1 255 ? -23.516 9.168 37.714 1.00 76.38 255 ASP A O 1
ATOM 1836 N N . PRO A 1 256 ? -23.338 8.331 39.794 1.00 73.50 256 PRO A N 1
ATOM 1837 C CA . PRO A 1 256 ? -24.021 7.084 39.477 1.00 73.50 256 PRO A CA 1
ATOM 1838 C C . PRO A 1 256 ? -25.430 7.332 38.929 1.00 73.50 256 PRO A C 1
ATOM 1840 O O . PRO A 1 256 ? -26.304 7.854 39.617 1.00 73.50 256 PRO A O 1
ATOM 1843 N N . ALA A 1 257 ? -25.670 6.877 37.703 1.00 79.19 257 ALA A N 1
ATOM 1844 C CA . ALA A 1 257 ? -26.964 6.939 37.038 1.00 79.19 257 ALA A CA 1
ATOM 1845 C C . ALA A 1 257 ? -27.319 5.569 36.451 1.00 79.19 257 ALA A C 1
ATOM 1847 O O . ALA A 1 257 ? -26.442 4.820 36.009 1.00 79.19 257 ALA A O 1
ATOM 1848 N N . ALA A 1 258 ? -28.613 5.244 36.434 1.00 83.62 258 ALA A N 1
ATOM 1849 C CA . ALA A 1 258 ? -29.099 4.039 35.772 1.00 83.62 258 ALA A CA 1
ATOM 1850 C C . ALA A 1 258 ? -28.829 4.115 34.261 1.00 83.62 258 ALA A C 1
ATOM 1852 O O . ALA A 1 258 ? -28.975 5.174 33.648 1.00 83.62 258 ALA A O 1
ATOM 1853 N N . ALA A 1 259 ? -28.441 2.985 33.668 1.00 88.50 259 ALA A N 1
ATOM 1854 C CA . ALA A 1 259 ? -28.250 2.889 32.227 1.00 88.50 259 ALA A CA 1
ATOM 1855 C C . ALA A 1 259 ? -29.593 3.015 31.494 1.00 88.50 259 ALA A C 1
ATOM 1857 O O . ALA A 1 259 ? -30.598 2.433 31.908 1.00 88.50 259 ALA A O 1
ATOM 1858 N N . GLU A 1 260 ? -29.598 3.745 30.382 1.00 93.50 260 GLU A N 1
ATOM 1859 C CA . GLU A 1 260 ? -30.724 3.757 29.450 1.00 93.50 260 GLU A CA 1
ATOM 1860 C C . GLU A 1 260 ? -30.720 2.450 28.643 1.00 93.50 260 GLU A C 1
ATOM 1862 O O . GLU A 1 260 ? -29.664 1.883 28.386 1.00 93.50 260 GLU A O 1
ATOM 1867 N N . THR A 1 261 ? -31.885 1.942 28.238 1.00 95.44 261 THR A N 1
ATOM 1868 C CA . THR A 1 261 ? -31.957 0.795 27.318 1.00 95.44 261 THR A CA 1
ATOM 1869 C C . THR A 1 261 ? -32.262 1.285 25.913 1.00 95.44 261 THR A C 1
ATOM 1871 O O . THR A 1 261 ? -33.313 1.883 25.691 1.00 95.44 261 THR A O 1
ATOM 1874 N N . ILE A 1 262 ? -31.386 0.968 24.965 1.00 95.50 262 ILE A N 1
ATOM 1875 C CA . ILE A 1 262 ? -31.509 1.353 23.556 1.00 95.50 262 ILE A CA 1
ATOM 1876 C C . ILE A 1 262 ? -31.600 0.123 22.649 1.00 95.50 262 ILE A C 1
ATOM 1878 O O . ILE A 1 262 ? -31.265 -0.990 23.058 1.00 95.50 262 ILE A O 1
ATOM 1882 N N . GLU A 1 263 ? -32.026 0.329 21.405 1.00 96.31 263 GLU A N 1
ATOM 1883 C CA . GLU A 1 263 ? -31.855 -0.661 20.341 1.00 96.31 263 GLU A CA 1
ATOM 1884 C C . GLU A 1 263 ? -30.601 -0.356 19.525 1.00 96.31 263 GLU A C 1
ATOM 1886 O O . GLU A 1 263 ? -30.442 0.754 19.011 1.00 96.31 263 GLU A O 1
ATOM 1891 N N . VAL A 1 264 ? -29.740 -1.357 19.371 1.00 96.31 264 VAL A N 1
ATOM 1892 C CA . VAL A 1 264 ? -28.508 -1.262 18.587 1.00 96.31 264 VAL A CA 1
ATOM 1893 C C . VAL A 1 264 ? -28.299 -2.538 17.787 1.00 96.31 264 VAL A C 1
ATOM 1895 O O . VAL A 1 264 ? -28.588 -3.631 18.265 1.00 96.31 264 VAL A O 1
ATOM 1898 N N . ALA A 1 265 ? -27.813 -2.415 16.561 1.00 95.94 265 ALA A N 1
ATOM 1899 C CA . ALA A 1 265 ? -27.451 -3.544 15.724 1.00 95.94 265 ALA A CA 1
ATOM 1900 C C . ALA A 1 265 ? -25.935 -3.733 15.704 1.00 95.94 265 ALA A C 1
ATOM 1902 O O . ALA A 1 265 ? -25.181 -2.799 15.409 1.00 95.94 265 ALA A O 1
ATOM 1903 N N . MET A 1 266 ? -25.513 -4.940 16.065 1.00 94.56 266 MET A N 1
ATOM 1904 C CA . MET A 1 266 ? -24.119 -5.360 16.132 1.00 94.56 266 MET A CA 1
ATOM 1905 C C . MET A 1 266 ? -24.031 -6.843 15.781 1.00 94.56 266 MET A C 1
ATOM 1907 O O . MET A 1 266 ? -24.798 -7.652 16.314 1.00 94.56 266 MET A O 1
ATOM 1911 N N . ALA A 1 267 ? -23.063 -7.199 14.940 1.00 89.06 267 ALA A N 1
ATOM 1912 C CA . ALA A 1 267 ? -22.807 -8.573 14.515 1.00 89.06 267 ALA A CA 1
ATOM 1913 C C . ALA A 1 267 ? -24.039 -9.244 13.872 1.00 89.06 267 ALA A C 1
ATOM 1915 O O . ALA A 1 267 ? -24.370 -10.384 14.200 1.00 89.06 267 ALA A O 1
ATOM 1916 N N . GLY A 1 268 ? -24.745 -8.532 12.987 1.00 88.31 268 GLY A N 1
ATOM 1917 C CA . GLY A 1 268 ? -25.890 -9.070 12.241 1.00 88.31 268 GLY A CA 1
ATOM 1918 C C . GLY A 1 268 ? -27.187 -9.174 13.040 1.00 88.31 268 GLY A C 1
ATOM 1919 O O . GLY A 1 268 ? -28.201 -9.630 12.513 1.00 88.31 268 GLY A O 1
ATOM 1920 N N . VAL A 1 269 ? -27.185 -8.771 14.315 1.00 91.81 269 VAL A N 1
ATOM 1921 C CA . VAL A 1 269 ? -28.321 -8.947 15.227 1.00 91.81 269 VAL A CA 1
ATOM 1922 C C . VAL A 1 269 ? -28.687 -7.620 15.879 1.00 91.81 269 VAL A C 1
ATOM 1924 O O . VAL A 1 269 ? -27.825 -6.814 16.229 1.00 91.81 269 VAL A O 1
ATOM 1927 N N . ARG A 1 270 ? -29.992 -7.391 16.060 1.00 95.19 270 ARG A N 1
ATOM 1928 C CA . ARG A 1 270 ? -30.512 -6.289 16.876 1.00 95.19 270 ARG A CA 1
ATOM 1929 C C . ARG A 1 270 ? -30.533 -6.689 18.345 1.00 95.19 270 ARG A C 1
ATOM 1931 O O . ARG A 1 270 ? -31.125 -7.701 18.710 1.00 95.19 270 ARG A O 1
ATOM 1938 N N . HIS A 1 271 ? -29.946 -5.850 19.183 1.00 95.19 271 HIS A N 1
ATOM 1939 C CA . HIS A 1 271 ? -29.832 -6.025 20.624 1.00 95.19 271 HIS A CA 1
ATOM 1940 C C . HIS A 1 271 ? -30.607 -4.930 21.349 1.00 95.19 271 HIS A C 1
ATOM 1942 O O . HIS A 1 271 ? -30.595 -3.770 20.933 1.00 95.19 271 HIS A O 1
ATOM 1948 N N . ARG A 1 272 ? -31.218 -5.283 22.484 1.00 97.00 272 ARG A N 1
ATOM 1949 C CA . ARG A 1 272 ? -31.590 -4.303 23.511 1.00 97.00 272 ARG A CA 1
ATOM 1950 C C . ARG A 1 272 ? -30.419 -4.175 24.475 1.00 97.00 272 ARG A C 1
ATOM 1952 O O . ARG A 1 272 ? -30.192 -5.075 25.277 1.00 97.00 272 ARG A O 1
ATOM 1959 N N . ALA A 1 273 ? -29.666 -3.090 24.349 1.00 96.12 273 ALA A N 1
ATOM 1960 C CA . ALA A 1 273 ? -28.378 -2.909 25.008 1.00 96.12 273 ALA A CA 1
ATOM 1961 C C . ALA A 1 273 ? -28.410 -1.736 26.001 1.00 96.12 273 ALA A C 1
ATOM 1963 O O . ALA A 1 273 ? -29.162 -0.776 25.789 1.00 96.12 273 ALA A O 1
ATOM 1964 N N . PRO A 1 274 ? -27.600 -1.779 27.073 1.00 97.12 274 PRO A N 1
ATOM 1965 C CA . PRO A 1 274 ? -27.449 -0.645 27.965 1.00 97.12 274 PRO A CA 1
ATOM 1966 C C . PRO A 1 274 ? -26.614 0.466 27.308 1.00 97.12 274 PRO A C 1
ATOM 1968 O O . PRO A 1 274 ? -25.570 0.223 26.696 1.00 97.12 274 PRO A O 1
ATOM 1971 N N . LEU A 1 275 ? -27.067 1.704 27.482 1.00 96.88 275 LEU A N 1
ATOM 1972 C CA . LEU A 1 275 ? -26.333 2.929 27.207 1.00 96.88 275 LEU A CA 1
ATOM 1973 C C . LEU A 1 275 ? -25.948 3.563 28.544 1.00 96.88 275 LEU A C 1
ATOM 1975 O O . LEU A 1 275 ? -26.797 3.971 29.341 1.00 96.88 275 LEU A O 1
ATOM 1979 N N . HIS A 1 276 ? -24.645 3.654 28.781 1.00 95.69 276 HIS A N 1
ATOM 1980 C CA . HIS A 1 276 ? -24.068 4.263 29.969 1.00 95.69 276 HIS A CA 1
ATOM 1981 C C . HIS A 1 276 ? -23.522 5.648 29.642 1.00 95.69 276 HIS A C 1
ATOM 1983 O O . HIS A 1 276 ? -22.796 5.825 28.666 1.00 95.69 276 HIS A O 1
ATOM 1989 N N . ARG A 1 277 ? -23.782 6.629 30.508 1.00 93.44 277 ARG A N 1
ATOM 1990 C CA . ARG A 1 277 ? -23.012 7.877 30.490 1.00 93.44 277 ARG A CA 1
ATOM 1991 C C . ARG A 1 277 ? -21.638 7.610 31.086 1.00 93.44 277 ARG A C 1
ATOM 1993 O O . ARG A 1 277 ? -21.551 7.065 32.184 1.00 93.44 277 ARG A O 1
ATOM 2000 N N . ARG A 1 278 ? -20.567 8.038 30.418 1.00 91.62 278 ARG A N 1
ATOM 2001 C CA . ARG A 1 278 ? -19.193 7.859 30.902 1.00 91.62 278 ARG A CA 1
ATOM 2002 C C . ARG A 1 278 ? -19.028 8.411 32.315 1.00 91.62 278 ARG A C 1
ATOM 2004 O O . ARG A 1 278 ? -18.458 7.715 33.147 1.00 91.62 278 ARG A O 1
ATOM 2011 N N . ALA A 1 279 ? -19.571 9.595 32.603 1.00 89.62 279 ALA A N 1
ATOM 2012 C CA . ALA A 1 279 ? -19.512 10.227 33.925 1.00 89.62 279 ALA A CA 1
ATOM 2013 C C . ALA A 1 279 ? -20.159 9.394 35.051 1.00 89.62 279 ALA A C 1
ATOM 2015 O O . ALA A 1 279 ? -19.800 9.561 36.211 1.00 89.62 279 ALA A O 1
ATOM 2016 N N . ALA A 1 280 ? -21.060 8.462 34.723 1.00 90.38 280 ALA A N 1
ATOM 2017 C CA . ALA A 1 280 ? -21.705 7.589 35.700 1.00 90.38 280 ALA A CA 1
ATOM 2018 C C . ALA A 1 280 ? -20.895 6.334 36.056 1.00 90.38 280 ALA A C 1
ATOM 2020 O O . ALA A 1 280 ? -21.248 5.612 36.988 1.00 90.38 280 ALA A O 1
ATOM 2021 N N . LEU A 1 281 ? -19.810 6.058 35.326 1.00 90.81 281 LEU A N 1
ATOM 2022 C CA . LEU A 1 281 ? -18.983 4.871 35.524 1.00 90.81 281 LEU A CA 1
ATOM 2023 C C . LEU A 1 281 ? -17.769 5.201 36.403 1.00 90.81 281 LEU A C 1
ATOM 2025 O O . LEU A 1 281 ? -16.839 5.892 35.974 1.00 90.81 281 LEU A O 1
ATOM 2029 N N . GLY A 1 282 ? -17.775 4.682 37.632 1.00 88.81 282 GLY A N 1
ATOM 2030 C CA . GLY A 1 282 ? -16.636 4.752 38.549 1.00 88.81 282 GLY A CA 1
ATOM 2031 C C . GLY A 1 282 ? -15.532 3.749 38.227 1.00 88.81 282 GLY A C 1
ATOM 2032 O O . GLY A 1 282 ? -15.726 2.820 37.446 1.00 88.81 282 GLY A O 1
ATOM 2033 N N . SER A 1 283 ? -14.368 3.935 38.853 1.00 90.69 283 SER A N 1
ATOM 2034 C CA . SER A 1 283 ? -13.242 2.997 38.753 1.00 90.69 283 SER A CA 1
ATOM 2035 C C . SER A 1 283 ? -13.661 1.574 39.144 1.00 90.69 283 SER A C 1
ATOM 2037 O O . SER A 1 283 ? -14.423 1.376 40.090 1.00 90.69 283 SER A O 1
ATOM 2039 N N . GLY A 1 284 ? -13.182 0.583 38.393 1.00 90.31 284 GLY A N 1
ATOM 2040 C CA . GLY A 1 284 ? -13.493 -0.835 38.571 1.00 90.31 284 GLY A CA 1
ATOM 2041 C C . GLY A 1 284 ? -14.838 -1.283 37.991 1.00 90.31 284 GLY A C 1
ATOM 2042 O O . GLY A 1 284 ? -15.065 -2.488 37.888 1.00 90.31 284 GLY A O 1
ATOM 2043 N N . VAL A 1 285 ? -15.717 -0.361 37.575 1.00 93.12 285 VAL A N 1
ATOM 2044 C CA . VAL A 1 285 ? -16.990 -0.726 36.937 1.00 93.12 285 VAL A CA 1
ATOM 2045 C C . VAL A 1 285 ? -16.719 -1.412 35.602 1.00 93.12 285 VAL A C 1
ATOM 2047 O O . VAL A 1 285 ? -15.932 -0.925 34.786 1.00 93.12 285 VAL A O 1
ATOM 2050 N N . ARG A 1 286 ? -17.397 -2.543 35.393 1.00 95.19 286 ARG A N 1
ATOM 2051 C CA . ARG A 1 286 ? -17.305 -3.369 34.193 1.00 95.19 286 ARG A CA 1
ATOM 2052 C C . ARG A 1 286 ? -18.610 -3.313 33.400 1.00 95.19 286 ARG A C 1
ATOM 2054 O O . ARG A 1 286 ? -19.687 -3.393 33.983 1.00 95.19 286 ARG A O 1
ATOM 2061 N N . VAL A 1 287 ? -18.494 -3.188 32.082 1.00 96.19 287 VAL A N 1
ATOM 2062 C CA . VAL A 1 287 ? -19.604 -3.144 31.124 1.00 96.19 287 VAL A CA 1
ATOM 2063 C C . VAL A 1 287 ? -19.383 -4.248 30.094 1.00 96.19 287 VAL A C 1
ATOM 206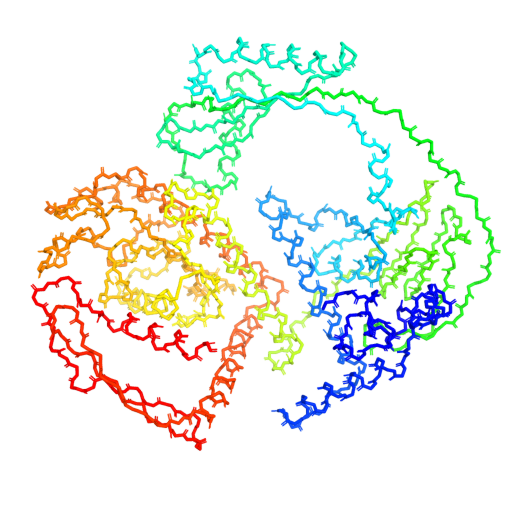5 O O . VAL A 1 287 ? -18.365 -4.253 29.407 1.00 96.19 287 VAL A O 1
ATOM 2068 N N . GLU A 1 288 ? -20.312 -5.194 30.001 1.00 96.62 288 GLU A N 1
ATOM 2069 C CA . GLU A 1 288 ? -20.273 -6.256 28.988 1.00 96.62 288 GLU A CA 1
ATOM 2070 C C . GLU A 1 288 ? -20.910 -5.772 27.682 1.00 96.62 288 GLU A C 1
ATOM 2072 O O . GLU A 1 288 ? -21.951 -5.114 27.706 1.00 96.62 288 GLU A O 1
ATOM 2077 N N . GLY A 1 289 ? -20.293 -6.101 26.547 1.00 94.81 289 GLY A N 1
ATOM 2078 C CA . GLY A 1 289 ? -20.883 -5.891 25.228 1.00 94.81 289 GLY A CA 1
ATOM 2079 C C . GLY A 1 289 ? -21.981 -6.922 24.927 1.00 94.81 289 GLY A C 1
ATOM 2080 O O . GLY A 1 289 ? -21.884 -8.063 25.389 1.00 94.81 289 GLY A O 1
ATOM 2081 N N . PRO A 1 290 ? -23.008 -6.585 24.123 1.00 96.88 290 PRO A N 1
ATOM 2082 C CA . PRO A 1 290 ? -23.209 -5.322 23.409 1.00 96.88 290 PRO A CA 1
ATOM 2083 C C . PRO A 1 290 ? -23.662 -4.178 24.329 1.00 96.88 290 PRO A C 1
ATOM 2085 O O . PRO A 1 290 ? -24.651 -4.313 25.046 1.00 96.88 290 PRO A O 1
ATOM 2088 N N . ALA A 1 291 ? -22.971 -3.037 24.276 1.00 97.69 291 ALA A N 1
ATOM 2089 C CA . ALA A 1 291 ? -23.303 -1.838 25.051 1.00 97.69 291 ALA A CA 1
ATOM 2090 C C . ALA A 1 291 ? -22.747 -0.563 24.400 1.00 97.69 291 ALA A C 1
ATOM 2092 O O . ALA A 1 291 ? -21.786 -0.617 23.629 1.00 97.69 291 ALA A O 1
ATOM 2093 N N . LEU A 1 292 ? -23.312 0.596 24.756 1.00 97.69 292 LEU A N 1
ATOM 2094 C CA . LEU A 1 292 ? -22.742 1.903 24.417 1.00 97.69 292 LEU A CA 1
ATOM 2095 C C . LEU A 1 292 ? -22.295 2.650 25.671 1.00 97.69 292 LEU A C 1
ATOM 2097 O O . LEU A 1 292 ? -22.997 2.680 26.681 1.00 97.69 292 LEU A O 1
ATOM 2101 N N . ILE A 1 293 ? -21.145 3.314 25.582 1.00 96.19 293 ILE A N 1
ATOM 2102 C CA . ILE A 1 293 ? -20.677 4.264 26.592 1.00 96.19 293 ILE A CA 1
ATOM 2103 C C . ILE A 1 293 ? -20.554 5.627 25.913 1.00 96.19 293 ILE A C 1
ATOM 2105 O O . ILE A 1 293 ? -19.711 5.815 25.037 1.00 96.19 293 ILE A O 1
ATOM 2109 N N . VAL A 1 294 ? -21.411 6.569 26.297 1.00 94.00 294 VAL A N 1
ATOM 2110 C CA . VAL A 1 294 ? -21.464 7.914 25.711 1.00 94.00 294 VAL A CA 1
ATOM 2111 C C . VAL A 1 294 ? -20.802 8.932 26.626 1.00 94.00 294 VAL A C 1
ATOM 2113 O O . VAL A 1 294 ? -21.017 8.949 27.838 1.00 94.00 294 VAL A O 1
ATOM 2116 N N . ASP A 1 295 ? -20.001 9.798 26.030 1.00 88.62 295 ASP A N 1
ATOM 2117 C CA . ASP A 1 295 ? -19.406 10.969 26.654 1.00 88.62 295 ASP A CA 1
ATOM 2118 C C . ASP A 1 295 ? -19.827 12.228 25.879 1.00 88.62 295 ASP A C 1
ATOM 2120 O O . ASP A 1 295 ? -20.315 12.141 24.753 1.00 88.62 295 ASP A O 1
ATOM 2124 N N . ALA A 1 296 ? -19.615 13.413 26.454 1.00 84.75 296 ALA A N 1
ATOM 2125 C CA . ALA A 1 296 ? -19.922 14.685 25.801 1.00 84.75 296 ALA A CA 1
ATOM 2126 C C . ALA A 1 296 ? -19.201 14.862 24.450 1.00 84.75 296 ALA A C 1
ATOM 2128 O O . ALA A 1 296 ? -19.659 15.624 23.598 1.00 84.75 296 ALA A O 1
ATOM 2129 N N . THR A 1 297 ? -18.070 14.176 24.257 1.00 85.25 297 THR A N 1
ATOM 2130 C CA . THR A 1 297 ? -17.207 14.342 23.079 1.00 85.25 297 THR A CA 1
ATOM 2131 C C . THR A 1 297 ? -17.045 13.085 22.226 1.00 85.25 297 THR A C 1
ATOM 2133 O O . THR A 1 297 ? -16.443 13.157 21.154 1.00 85.25 297 THR A O 1
ATOM 2136 N N . SER A 1 298 ? -17.540 11.927 22.676 1.00 90.19 298 SER A N 1
ATOM 2137 C CA . SER A 1 298 ? -17.328 10.655 21.976 1.00 90.19 298 SER A CA 1
ATOM 2138 C C . SER A 1 298 ? -18.366 9.592 22.337 1.00 90.19 298 SER A C 1
ATOM 2140 O O . SER A 1 298 ? -19.071 9.681 23.339 1.00 90.19 298 SER A O 1
ATOM 2142 N N . THR A 1 299 ? -18.465 8.555 21.510 1.00 94.12 299 THR A N 1
ATOM 2143 C CA . THR A 1 299 ? -19.255 7.352 21.802 1.00 94.12 299 THR A CA 1
ATOM 2144 C C . THR A 1 299 ? -18.375 6.129 21.613 1.00 94.12 299 THR A C 1
ATOM 2146 O O . THR A 1 299 ? -17.728 5.991 20.576 1.00 94.12 299 THR A O 1
ATOM 2149 N N . VAL A 1 300 ? -18.348 5.252 22.615 1.00 96.75 300 VAL A N 1
ATOM 2150 C CA . VAL A 1 300 ? -17.639 3.973 22.577 1.00 96.75 300 VAL A CA 1
ATOM 2151 C C . VAL A 1 300 ? -18.653 2.852 22.402 1.00 96.75 300 VAL A C 1
ATOM 2153 O O . VAL A 1 300 ? -19.538 2.676 23.241 1.00 96.75 300 VAL A O 1
ATOM 2156 N N . ALA A 1 301 ? -18.508 2.093 21.319 1.00 97.31 301 ALA A N 1
ATOM 2157 C CA . ALA A 1 301 ? -19.275 0.882 21.073 1.00 97.31 301 ALA A CA 1
ATOM 2158 C C . ALA A 1 301 ? -18.517 -0.325 21.641 1.00 97.31 301 ALA A C 1
ATOM 2160 O O . ALA A 1 301 ? -17.424 -0.656 21.178 1.00 97.31 301 ALA A O 1
ATOM 2161 N N . VAL A 1 302 ? -19.091 -0.977 22.653 1.00 97.81 302 VAL A N 1
ATOM 2162 C CA . VAL A 1 302 ? -18.577 -2.240 23.195 1.00 97.81 302 VAL A CA 1
ATOM 2163 C C . VAL A 1 302 ? -19.279 -3.363 22.440 1.00 97.81 302 VAL A C 1
ATOM 2165 O O . VAL A 1 302 ? -20.430 -3.678 22.732 1.00 97.81 302 VAL A O 1
ATOM 2168 N N . GLU A 1 303 ? -18.615 -3.907 21.421 1.00 96.62 303 GLU A N 1
ATOM 2169 C CA . GLU A 1 303 ? -19.178 -4.940 20.538 1.00 96.62 303 GLU A CA 1
ATOM 2170 C C . GLU A 1 303 ? -19.432 -6.267 21.285 1.00 96.62 303 GLU A C 1
ATOM 2172 O O . GLU A 1 303 ? -18.812 -6.527 22.322 1.00 96.62 303 GLU A O 1
ATOM 2177 N N . PRO A 1 304 ? -20.310 -7.151 20.774 1.00 95.06 304 PRO A N 1
ATOM 2178 C CA . PRO A 1 304 ? -20.486 -8.493 21.318 1.00 95.06 304 PRO A CA 1
ATOM 2179 C C . PRO A 1 304 ? -19.157 -9.242 21.499 1.00 95.06 304 PRO A C 1
ATOM 2181 O O . PRO A 1 304 ? -18.327 -9.320 20.594 1.00 95.06 304 PRO A O 1
ATOM 2184 N N . GLY A 1 305 ? -18.955 -9.816 22.688 1.00 93.31 305 GLY A N 1
ATOM 2185 C CA . GLY A 1 305 ? -17.716 -10.509 23.045 1.00 93.31 305 GLY A CA 1
ATOM 2186 C C . GLY A 1 305 ? -16.546 -9.585 23.420 1.00 93.31 305 GLY A C 1
ATOM 2187 O O . GLY A 1 305 ? -15.424 -10.059 23.619 1.00 93.31 305 GLY A O 1
ATOM 2188 N N . TRP A 1 306 ? -16.786 -8.285 23.544 1.00 97.25 306 TRP A N 1
ATOM 2189 C CA . TRP A 1 306 ? -15.899 -7.360 24.237 1.00 97.25 306 TRP A CA 1
ATOM 2190 C C . TRP A 1 306 ? -16.483 -6.989 25.601 1.00 97.25 306 TRP A C 1
ATOM 2192 O O . TRP A 1 306 ? -17.690 -7.047 25.823 1.00 97.25 306 TRP A O 1
ATOM 2202 N N . SER A 1 307 ? -15.617 -6.583 26.524 1.00 97.69 307 SER A N 1
ATOM 2203 C CA . SER A 1 307 ? -16.007 -5.959 27.792 1.00 97.69 307 SER A CA 1
ATOM 2204 C C . SER A 1 307 ? -15.164 -4.718 28.021 1.00 97.69 307 SER A C 1
ATOM 2206 O O . SER A 1 307 ? -14.005 -4.703 27.618 1.00 97.69 307 SER A O 1
ATOM 2208 N N . ALA A 1 308 ? -15.711 -3.703 28.679 1.00 97.56 308 ALA A N 1
ATOM 2209 C CA . ALA A 1 308 ? -14.989 -2.511 29.105 1.00 97.56 308 ALA A CA 1
ATOM 2210 C C . ALA A 1 308 ? -14.845 -2.498 30.629 1.00 97.56 308 ALA A C 1
ATOM 2212 O O . ALA A 1 308 ? -15.793 -2.820 31.342 1.00 97.56 308 ALA A O 1
ATOM 2213 N N . ILE A 1 309 ? -13.686 -2.085 31.138 1.00 96.75 309 ILE A N 1
ATOM 2214 C CA . ILE A 1 309 ? -13.473 -1.783 32.557 1.00 96.75 309 ILE A CA 1
ATOM 2215 C C . ILE A 1 309 ? -12.882 -0.384 32.711 1.00 96.75 309 ILE A C 1
ATOM 2217 O O . ILE A 1 309 ? -11.979 0.000 31.966 1.00 96.75 309 ILE A O 1
ATOM 2221 N N . VAL A 1 310 ? -13.386 0.376 33.682 1.00 94.69 310 VAL A N 1
ATOM 2222 C CA . VAL A 1 310 ? -12.812 1.675 34.051 1.00 94.69 310 VAL A CA 1
ATOM 2223 C C . VAL A 1 310 ? -11.594 1.448 34.945 1.00 94.69 310 VAL A C 1
ATOM 2225 O O . VAL A 1 310 ? -11.709 0.853 36.015 1.00 94.69 310 VAL A O 1
ATOM 2228 N N . LEU A 1 311 ? -10.426 1.919 34.521 1.00 93.19 311 LEU A N 1
ATOM 2229 C CA . LEU A 1 311 ? -9.198 1.887 35.314 1.00 93.19 311 LEU A CA 1
ATOM 2230 C C . LEU A 1 311 ? -9.163 3.029 36.346 1.00 93.19 311 LEU A C 1
ATOM 2232 O O . LEU A 1 311 ? -10.008 3.926 36.343 1.00 93.19 311 LEU A O 1
ATOM 2236 N N . ALA A 1 312 ? -8.174 3.002 37.244 1.00 88.44 312 ALA A N 1
ATOM 2237 C CA . ALA A 1 312 ? -8.048 3.975 38.333 1.00 88.44 312 ALA A CA 1
ATOM 2238 C C . ALA A 1 312 ? -7.840 5.425 37.858 1.00 88.44 312 ALA A C 1
ATOM 2240 O O . ALA A 1 312 ? -8.289 6.354 38.522 1.00 88.44 312 ALA A O 1
ATOM 2241 N N . ASP A 1 313 ? -7.204 5.610 36.702 1.00 85.75 313 ASP A N 1
ATOM 2242 C CA . ASP A 1 313 ? -7.004 6.899 36.027 1.00 85.75 313 ASP A CA 1
ATOM 2243 C C . ASP A 1 313 ? -8.221 7.331 35.180 1.00 85.75 313 ASP A C 1
ATOM 2245 O O . ASP A 1 313 ? -8.210 8.383 34.544 1.00 85.75 313 ASP A O 1
ATOM 2249 N N . GLY A 1 314 ? -9.280 6.515 35.155 1.00 88.44 314 GLY A N 1
ATOM 2250 C CA . GLY A 1 314 ? -10.472 6.717 34.342 1.00 88.44 314 GLY A CA 1
ATOM 2251 C C . GLY A 1 314 ? -10.358 6.198 32.906 1.00 88.44 314 GLY A C 1
ATOM 2252 O O . GLY A 1 314 ? -11.342 6.285 32.166 1.00 88.44 314 GLY A O 1
ATOM 2253 N N . THR A 1 315 ? -9.221 5.656 32.478 1.00 92.88 315 THR A N 1
ATOM 2254 C CA . THR A 1 315 ? -9.102 5.044 31.150 1.00 92.88 315 THR A CA 1
ATOM 2255 C C . THR A 1 315 ? -10.085 3.880 31.029 1.00 92.88 315 THR A C 1
ATOM 2257 O O . THR A 1 315 ? -10.203 3.053 31.934 1.00 92.88 315 THR A O 1
ATOM 2260 N N . LEU A 1 316 ? -10.820 3.808 29.919 1.00 95.75 316 LEU A N 1
ATOM 2261 C CA . LEU A 1 316 ? -11.585 2.613 29.580 1.00 95.75 316 LEU A CA 1
ATOM 2262 C C . LEU A 1 316 ? -10.642 1.627 28.905 1.00 95.75 316 LEU A C 1
ATOM 2264 O O . LEU A 1 316 ? -10.119 1.903 27.825 1.00 95.75 316 LEU A O 1
ATOM 2268 N N . ARG A 1 317 ? -10.454 0.468 29.527 1.00 97.44 317 ARG A N 1
ATOM 2269 C CA . ARG A 1 317 ? -9.781 -0.665 28.900 1.00 97.44 317 ARG A CA 1
ATOM 2270 C C . ARG A 1 317 ? -10.826 -1.646 28.408 1.00 97.44 317 ARG A C 1
ATOM 2272 O O . ARG A 1 317 ? -11.563 -2.205 29.222 1.00 97.44 317 ARG A O 1
ATOM 2279 N N . LEU A 1 318 ? -10.877 -1.866 27.101 1.00 98.12 318 LEU A N 1
ATOM 2280 C CA . LEU A 1 318 ? -11.716 -2.889 26.508 1.00 98.12 318 LEU A CA 1
ATOM 2281 C C . LEU A 1 318 ? -10.883 -4.140 26.248 1.00 98.12 318 LEU A C 1
ATOM 2283 O O . LEU A 1 318 ? -9.775 -4.049 25.729 1.00 98.12 318 LEU A O 1
ATOM 2287 N N . ASN A 1 319 ? -11.427 -5.297 26.607 1.00 96.62 319 ASN A N 1
ATOM 2288 C CA . ASN A 1 319 ? -10.799 -6.595 26.404 1.00 96.62 319 ASN A CA 1
ATOM 2289 C C . ASN A 1 319 ? -11.725 -7.517 25.628 1.00 96.62 319 ASN A C 1
ATOM 2291 O O . ASN A 1 319 ? -12.925 -7.593 25.923 1.00 96.62 319 ASN A O 1
ATOM 2295 N N . ARG A 1 320 ? -11.143 -8.276 24.702 1.00 92.81 320 ARG A N 1
ATOM 2296 C CA . ARG A 1 320 ? -11.834 -9.370 24.032 1.00 92.81 320 ARG A CA 1
ATOM 2297 C C . ARG A 1 320 ? -12.061 -10.512 25.027 1.00 92.81 320 ARG A C 1
ATOM 2299 O O . ARG A 1 320 ? -11.110 -11.081 25.552 1.00 92.81 320 ARG A O 1
ATOM 2306 N N . THR A 1 321 ? -13.319 -10.840 25.312 1.00 88.56 321 THR A N 1
ATOM 2307 C CA . THR A 1 321 ? -13.698 -11.861 26.308 1.00 88.56 321 THR A CA 1
ATOM 2308 C C . THR A 1 321 ? -13.986 -13.229 25.703 1.00 88.56 321 THR A C 1
ATOM 2310 O O . THR A 1 321 ? -13.878 -14.238 26.394 1.00 88.56 321 THR A O 1
ATOM 2313 N N . ILE A 1 322 ? -14.329 -13.282 24.417 1.00 81.50 322 ILE A N 1
ATOM 2314 C CA . ILE A 1 322 ? -14.566 -14.526 23.680 1.00 81.50 322 ILE A CA 1
ATOM 2315 C C . ILE A 1 322 ? -13.481 -14.628 22.609 1.00 81.50 322 ILE A C 1
ATOM 2317 O O . ILE A 1 322 ? -13.309 -13.704 21.823 1.00 81.50 322 ILE A O 1
ATOM 2321 N N . ALA A 1 323 ? -12.726 -15.726 22.565 1.00 67.00 323 ALA A N 1
ATOM 2322 C CA . ALA A 1 323 ? -11.739 -15.905 21.503 1.00 67.00 323 ALA A CA 1
ATOM 2323 C C . ALA A 1 323 ? -12.431 -15.779 20.139 1.00 67.00 323 ALA A C 1
ATOM 2325 O O . ALA A 1 323 ? -13.523 -16.320 19.938 1.00 67.00 323 ALA A O 1
ATOM 2326 N N . ARG A 1 324 ? -11.815 -15.045 19.206 1.00 63.19 324 ARG A N 1
ATOM 2327 C CA . ARG A 1 324 ? -12.326 -14.966 17.840 1.00 63.19 324 ARG A CA 1
ATOM 2328 C C . ARG A 1 324 ? -12.404 -16.393 17.311 1.00 63.19 324 ARG A C 1
ATOM 2330 O O . ARG A 1 324 ? -11.378 -17.059 17.190 1.00 63.19 324 ARG A O 1
ATOM 2337 N N . ILE A 1 325 ? -13.604 -16.856 16.974 1.00 49.75 325 ILE A N 1
ATOM 2338 C CA . ILE A 1 325 ? -13.718 -17.978 16.051 1.00 49.75 325 ILE A CA 1
ATOM 2339 C C . ILE A 1 325 ? -13.166 -17.406 14.750 1.00 49.75 325 ILE A C 1
ATOM 2341 O O . ILE A 1 325 ? -13.821 -16.569 14.129 1.00 49.75 325 ILE A O 1
ATOM 2345 N N . ALA A 1 326 ? -11.915 -17.743 14.408 1.00 46.78 326 ALA A N 1
ATOM 2346 C CA . ALA A 1 326 ? -11.403 -17.500 13.066 1.00 46.78 326 ALA A CA 1
ATOM 2347 C C . ALA A 1 326 ? -12.494 -18.003 12.129 1.00 46.78 326 ALA A C 1
ATOM 2349 O O . ALA A 1 326 ? -12.917 -19.144 12.311 1.00 46.78 326 ALA A O 1
ATOM 2350 N N . ALA A 1 327 ? -13.037 -17.126 11.279 1.00 44.91 327 ALA A N 1
ATOM 2351 C CA . ALA A 1 327 ? -14.189 -17.445 10.449 1.00 44.91 327 ALA A CA 1
ATOM 2352 C C . ALA A 1 327 ? -13.913 -18.789 9.763 1.00 44.91 327 ALA A C 1
ATOM 2354 O O . ALA A 1 327 ? -13.050 -18.884 8.892 1.00 44.91 327 ALA A O 1
ATOM 2355 N N . GLY A 1 328 ? -14.541 -19.851 10.272 1.00 36.75 328 GLY A N 1
ATOM 2356 C CA . GLY A 1 328 ? -14.255 -21.207 9.837 1.00 36.75 328 GLY A CA 1
ATOM 2357 C C . GLY A 1 328 ? -14.636 -21.310 8.374 1.00 36.75 328 GLY A C 1
ATOM 2358 O O . GLY A 1 328 ? -15.718 -20.844 8.032 1.00 36.75 328 GLY A O 1
ATOM 2359 N N . ALA A 1 329 ? -13.729 -21.857 7.553 1.00 39.47 329 ALA A N 1
ATOM 2360 C CA . ALA A 1 329 ? -13.906 -22.160 6.128 1.00 39.47 329 ALA A CA 1
ATOM 2361 C C . ALA A 1 329 ? -14.963 -21.267 5.463 1.00 39.47 329 ALA A C 1
ATOM 2363 O O . ALA A 1 329 ? -16.068 -21.709 5.150 1.00 39.47 329 ALA A O 1
ATOM 2364 N N . ALA A 1 330 ? -14.653 -19.976 5.367 1.00 49.06 330 ALA A N 1
ATOM 2365 C CA . ALA A 1 330 ? -15.595 -19.002 4.858 1.00 49.06 330 ALA A CA 1
ATOM 2366 C C . ALA A 1 330 ? -16.018 -19.385 3.429 1.00 49.06 330 ALA A C 1
ATOM 2368 O O . ALA A 1 330 ? -15.180 -19.791 2.627 1.00 49.06 330 ALA A O 1
ATOM 2369 N N . ASP A 1 331 ? -17.310 -19.261 3.122 1.00 56.75 331 ASP A N 1
ATOM 2370 C CA . ASP A 1 331 ? -17.872 -19.612 1.814 1.00 56.75 331 ASP A CA 1
ATOM 2371 C C . ASP A 1 331 ? -17.087 -18.924 0.681 1.00 56.75 331 ASP A C 1
ATOM 2373 O O . ASP A 1 331 ? -16.753 -17.735 0.775 1.00 56.75 331 ASP A O 1
ATOM 2377 N N . ALA A 1 332 ? -16.756 -19.685 -0.362 1.00 64.00 332 ALA A N 1
ATOM 2378 C CA . ALA A 1 332 ? -16.095 -19.197 -1.567 1.00 64.00 332 ALA A CA 1
ATOM 2379 C C . ALA A 1 332 ? -17.072 -18.464 -2.506 1.00 64.00 332 ALA A C 1
ATOM 2381 O O . ALA A 1 332 ? -16.642 -17.907 -3.514 1.00 64.00 332 ALA A O 1
ATOM 2382 N N . SER A 1 333 ? -18.374 -18.444 -2.193 1.00 71.56 333 SER A N 1
ATOM 2383 C CA . SER A 1 333 ? -19.383 -17.683 -2.931 1.00 71.56 333 SER A CA 1
ATOM 2384 C C . SER A 1 333 ? -19.088 -16.178 -2.949 1.00 71.56 333 SER A C 1
ATOM 2386 O O . SER A 1 333 ? -18.568 -15.625 -1.972 1.00 71.56 333 SER A O 1
ATOM 2388 N N . VAL A 1 334 ? -19.489 -15.510 -4.035 1.00 71.31 334 VAL A N 1
ATOM 2389 C CA . VAL A 1 334 ? -19.410 -14.050 -4.180 1.00 71.31 334 VAL A CA 1
ATOM 2390 C C . VAL A 1 334 ? -20.316 -13.371 -3.152 1.00 71.31 334 VAL A C 1
ATOM 2392 O O . VAL A 1 334 ? -21.537 -13.471 -3.240 1.00 71.31 334 VAL A O 1
ATOM 2395 N N . ASP A 1 335 ? -19.719 -12.620 -2.230 1.00 69.25 335 ASP A N 1
ATOM 2396 C CA . ASP A 1 335 ? -20.416 -11.679 -1.351 1.00 69.25 335 ASP A CA 1
ATOM 2397 C C . ASP A 1 335 ? -19.908 -10.250 -1.633 1.00 69.25 335 ASP A C 1
ATOM 2399 O O . ASP A 1 335 ? -18.695 -10.030 -1.579 1.00 69.25 335 ASP A O 1
ATOM 2403 N N . PRO A 1 336 ? -20.776 -9.263 -1.940 1.00 60.56 336 PRO A N 1
ATOM 2404 C CA . PRO A 1 336 ? -20.344 -7.912 -2.312 1.00 60.56 336 PRO A CA 1
ATOM 2405 C C . PRO A 1 336 ? -19.506 -7.193 -1.245 1.00 60.56 336 PRO A C 1
ATOM 2407 O O . PRO A 1 336 ? -18.607 -6.421 -1.583 1.00 60.56 336 PRO A O 1
ATOM 2410 N N . VAL A 1 337 ? -19.772 -7.441 0.041 1.00 55.56 337 VAL A N 1
ATOM 2411 C CA . VAL A 1 337 ? -19.028 -6.813 1.142 1.00 55.56 337 VAL A CA 1
ATOM 2412 C C . VAL A 1 337 ? -17.637 -7.430 1.235 1.00 55.56 337 VAL A C 1
ATOM 2414 O O . VAL A 1 337 ? -16.638 -6.710 1.257 1.00 55.56 337 VAL A O 1
ATOM 2417 N N . ARG A 1 338 ? -17.546 -8.761 1.223 1.00 68.31 338 ARG A N 1
ATOM 2418 C CA . ARG A 1 338 ? -16.268 -9.477 1.214 1.00 68.31 338 ARG A CA 1
ATOM 2419 C C . ARG A 1 338 ? -15.470 -9.184 -0.048 1.00 68.31 338 ARG A C 1
ATOM 2421 O O . ARG A 1 338 ? -14.259 -9.031 0.049 1.00 68.31 338 ARG A O 1
ATOM 2428 N N . LEU A 1 339 ? -16.121 -9.032 -1.198 1.00 70.94 339 LEU A N 1
ATOM 2429 C CA . LEU A 1 339 ? -15.476 -8.654 -2.452 1.00 70.94 339 LEU A CA 1
ATOM 2430 C C . LEU A 1 339 ? -14.748 -7.315 -2.304 1.00 70.94 339 LEU A C 1
ATOM 2432 O O . LEU A 1 339 ? -13.567 -7.220 -2.631 1.00 70.94 339 LEU A O 1
ATOM 2436 N N . ALA A 1 340 ? -15.421 -6.309 -1.737 1.00 63.06 340 ALA A N 1
ATOM 2437 C CA . ALA A 1 340 ? -14.811 -5.014 -1.452 1.00 63.06 340 ALA A CA 1
ATOM 2438 C C . ALA A 1 340 ? -13.664 -5.117 -0.428 1.00 63.06 340 ALA A C 1
ATOM 2440 O O . ALA A 1 340 ? -12.634 -4.463 -0.594 1.00 63.06 340 ALA A O 1
ATOM 2441 N N . ILE A 1 341 ? -13.809 -5.959 0.604 1.00 69.31 341 ILE A N 1
ATOM 2442 C CA . ILE A 1 341 ? -12.757 -6.204 1.604 1.00 69.31 341 ILE A CA 1
ATOM 2443 C C . ILE A 1 341 ? -11.519 -6.828 0.949 1.00 69.31 341 ILE A C 1
ATOM 2445 O O . ILE A 1 341 ? -10.423 -6.292 1.100 1.00 69.31 341 ILE A O 1
ATOM 2449 N N . PHE A 1 342 ? -11.671 -7.922 0.200 1.00 78.81 342 PHE A N 1
ATOM 2450 C CA . PHE A 1 342 ? -10.555 -8.595 -0.469 1.00 78.81 342 PHE A CA 1
ATOM 2451 C C . PHE A 1 342 ? -9.900 -7.704 -1.527 1.00 78.81 342 PHE A C 1
ATOM 2453 O O . PHE A 1 342 ? -8.674 -7.622 -1.554 1.00 78.81 342 PHE A O 1
ATOM 2460 N N . ALA A 1 343 ? -10.680 -6.961 -2.319 1.00 77.25 343 ALA A N 1
ATOM 2461 C CA . ALA A 1 343 ? -10.140 -5.962 -3.244 1.00 77.25 343 ALA A CA 1
ATOM 2462 C C . ALA A 1 343 ? -9.255 -4.933 -2.518 1.00 77.25 343 ALA A C 1
ATOM 2464 O O . ALA A 1 343 ? -8.140 -4.647 -2.956 1.00 77.25 343 ALA A O 1
ATOM 2465 N N . GLY A 1 344 ? -9.723 -4.419 -1.374 1.00 73.19 344 GLY A N 1
ATOM 2466 C CA . GLY A 1 344 ? -8.963 -3.493 -0.534 1.00 73.19 344 GLY A CA 1
ATOM 2467 C C . GLY A 1 344 ? -7.712 -4.119 0.088 1.00 73.19 344 GLY A C 1
ATOM 2468 O O . GLY A 1 344 ? -6.685 -3.451 0.180 1.00 73.19 344 GLY A O 1
ATOM 2469 N N . LEU A 1 345 ? -7.762 -5.395 0.482 1.00 80.25 345 LEU A N 1
ATOM 2470 C CA . LEU A 1 345 ? -6.604 -6.129 1.005 1.00 80.25 345 LEU A CA 1
ATOM 2471 C C . LEU A 1 345 ? -5.535 -6.347 -0.073 1.00 80.25 345 LEU A C 1
ATOM 2473 O O . LEU A 1 345 ? -4.365 -6.071 0.178 1.00 80.25 345 LEU A O 1
ATOM 2477 N N . PHE A 1 346 ? -5.915 -6.790 -1.276 1.00 88.19 346 PHE A N 1
ATOM 2478 C CA . PHE A 1 346 ? -4.968 -6.982 -2.380 1.00 88.19 346 PHE A CA 1
ATOM 2479 C C . PHE A 1 346 ? -4.338 -5.661 -2.829 1.00 88.19 346 PHE A C 1
ATOM 2481 O O . PHE A 1 346 ? -3.130 -5.608 -3.062 1.00 88.19 346 PHE A O 1
ATOM 2488 N N . MET A 1 347 ? -5.129 -4.584 -2.897 1.00 86.75 347 MET A N 1
ATOM 2489 C CA . MET A 1 347 ? -4.609 -3.247 -3.189 1.00 86.75 347 MET A CA 1
ATOM 2490 C C . MET A 1 347 ? -3.650 -2.766 -2.096 1.00 86.75 347 MET A C 1
ATOM 2492 O O . MET A 1 347 ? -2.547 -2.328 -2.409 1.00 86.75 347 MET A O 1
ATOM 2496 N N . GLY A 1 348 ? -4.024 -2.932 -0.823 1.00 81.50 348 GLY A N 1
ATOM 2497 C CA . GLY A 1 348 ? -3.172 -2.581 0.313 1.00 81.50 348 GLY A CA 1
ATOM 2498 C C . GLY A 1 348 ? -1.826 -3.309 0.285 1.00 81.50 348 GLY A C 1
ATOM 2499 O O . GLY A 1 348 ? -0.796 -2.689 0.521 1.00 81.50 348 GLY A O 1
ATOM 2500 N N . LEU A 1 349 ? -1.802 -4.591 -0.098 1.00 86.06 349 LEU A N 1
ATOM 2501 C CA . LEU A 1 349 ? -0.551 -5.333 -0.291 1.00 86.06 349 LEU A CA 1
ATOM 2502 C C . LEU A 1 349 ? 0.319 -4.721 -1.397 1.00 86.06 349 LEU A C 1
ATOM 2504 O O . LEU A 1 349 ? 1.512 -4.508 -1.184 1.00 86.06 349 LEU A O 1
ATOM 2508 N N . ALA A 1 350 ? -0.257 -4.399 -2.558 1.00 90.88 350 ALA A N 1
ATOM 2509 C CA . ALA A 1 350 ? 0.487 -3.767 -3.647 1.00 90.88 350 ALA A CA 1
ATOM 2510 C C . ALA A 1 350 ? 1.037 -2.378 -3.249 1.00 90.88 350 ALA A C 1
ATOM 2512 O O . ALA A 1 350 ? 2.175 -2.041 -3.587 1.00 90.88 350 ALA A O 1
ATOM 2513 N N . GLU A 1 351 ? 0.270 -1.588 -2.493 1.00 86.81 351 GLU A N 1
ATOM 2514 C CA . GLU A 1 351 ? 0.687 -0.285 -1.955 1.00 86.81 351 GLU A CA 1
ATOM 2515 C C . GLU A 1 351 ? 1.786 -0.411 -0.887 1.00 86.81 351 GLU A C 1
ATOM 2517 O O . GLU A 1 351 ? 2.731 0.383 -0.876 1.00 86.81 351 GLU A O 1
ATOM 2522 N N . GLU A 1 352 ? 1.711 -1.420 -0.014 1.00 82.94 352 GLU A N 1
ATOM 2523 C CA . GLU A 1 352 ? 2.756 -1.738 0.967 1.00 82.94 352 GLU A CA 1
ATOM 2524 C C . GLU A 1 352 ? 4.073 -2.105 0.272 1.00 82.94 352 GLU A C 1
ATOM 2526 O O . GLU A 1 352 ? 5.136 -1.608 0.661 1.00 82.94 352 GLU A O 1
ATOM 2531 N N . MET A 1 353 ? 4.008 -2.919 -0.789 1.00 92.19 353 MET A N 1
ATOM 2532 C CA . MET A 1 353 ? 5.163 -3.239 -1.630 1.00 92.19 353 MET A CA 1
ATOM 2533 C C . MET A 1 353 ? 5.750 -1.975 -2.271 1.00 92.19 353 MET A C 1
ATOM 2535 O O . MET A 1 353 ? 6.960 -1.765 -2.216 1.00 92.19 353 MET A O 1
ATOM 2539 N N . GLY A 1 354 ? 4.915 -1.119 -2.871 1.00 90.81 354 GLY A N 1
ATOM 2540 C CA . GLY A 1 354 ? 5.361 0.125 -3.509 1.00 90.81 354 GLY A CA 1
ATOM 2541 C C . GLY A 1 354 ? 6.010 1.093 -2.520 1.00 90.81 354 GLY A C 1
ATOM 2542 O O . GLY A 1 354 ? 7.091 1.623 -2.762 1.00 90.81 354 GLY A O 1
ATOM 2543 N N . SER A 1 355 ? 5.401 1.233 -1.346 1.00 85.25 355 SER A N 1
ATOM 2544 C CA . SER A 1 355 ? 5.929 2.010 -0.227 1.00 85.25 355 SER A CA 1
ATOM 2545 C C . SER A 1 355 ? 7.283 1.488 0.262 1.00 85.25 355 SER A C 1
ATOM 2547 O O . SER A 1 355 ? 8.158 2.276 0.627 1.00 85.25 355 SER A O 1
ATOM 2549 N N . ALA A 1 356 ? 7.461 0.163 0.308 1.00 82.62 356 ALA A N 1
ATOM 2550 C CA . ALA A 1 356 ? 8.745 -0.447 0.628 1.00 82.62 356 ALA A CA 1
ATOM 2551 C C . ALA A 1 356 ? 9.783 -0.099 -0.446 1.00 82.62 356 ALA A C 1
ATOM 2553 O O . ALA A 1 356 ? 10.799 0.497 -0.094 1.00 82.62 356 ALA A O 1
ATOM 2554 N N . LEU A 1 357 ? 9.471 -0.361 -1.724 1.00 89.88 357 LEU A N 1
ATOM 2555 C CA . LEU A 1 357 ? 10.344 -0.091 -2.870 1.00 89.88 357 LEU A CA 1
ATOM 2556 C C . LEU A 1 357 ? 10.828 1.360 -2.890 1.00 89.88 357 LEU A C 1
ATOM 2558 O O . LEU A 1 357 ? 12.036 1.592 -2.871 1.00 89.88 357 LEU A O 1
ATOM 2562 N N . GLN A 1 358 ? 9.901 2.322 -2.839 1.00 88.75 358 GLN A N 1
ATOM 2563 C CA . GLN A 1 358 ? 10.209 3.753 -2.840 1.00 88.75 358 GLN A CA 1
ATOM 2564 C C . GLN A 1 358 ? 11.218 4.117 -1.748 1.00 88.75 358 GLN A C 1
ATOM 2566 O O . GLN A 1 358 ? 12.188 4.827 -1.999 1.00 88.75 358 GLN A O 1
ATOM 2571 N N . ARG A 1 359 ? 11.007 3.623 -0.521 1.00 81.38 359 ARG A N 1
ATOM 2572 C CA . ARG A 1 359 ? 11.884 3.929 0.614 1.00 81.38 359 ARG A CA 1
ATOM 2573 C C . ARG A 1 359 ? 13.248 3.267 0.492 1.00 81.38 359 ARG A C 1
ATOM 2575 O O . ARG A 1 359 ? 14.211 3.809 1.025 1.00 81.38 359 ARG A O 1
ATOM 2582 N N . SER A 1 360 ? 13.333 2.084 -0.105 1.00 78.81 360 SER A N 1
ATOM 2583 C CA . SER A 1 360 ? 14.580 1.318 -0.202 1.00 78.81 360 SER A CA 1
ATOM 2584 C C . SER A 1 360 ? 15.433 1.653 -1.426 1.00 78.81 360 SER A C 1
ATOM 2586 O O . SER A 1 360 ? 16.630 1.390 -1.397 1.00 78.81 360 SER A O 1
ATOM 2588 N N . ALA A 1 361 ? 14.845 2.209 -2.486 1.00 83.31 361 ALA A N 1
ATOM 2589 C CA . ALA A 1 361 ? 15.532 2.397 -3.761 1.00 83.31 361 ALA A CA 1
ATOM 2590 C C . ALA A 1 361 ? 16.667 3.424 -3.694 1.00 83.31 361 ALA A C 1
ATOM 2592 O O . ALA A 1 361 ? 16.547 4.470 -3.052 1.00 83.31 361 ALA A O 1
ATOM 2593 N N . ALA A 1 362 ? 17.774 3.137 -4.373 1.00 79.19 362 ALA A N 1
ATOM 2594 C CA . ALA A 1 362 ? 18.933 4.020 -4.410 1.00 79.19 362 ALA A CA 1
ATOM 2595 C C . ALA A 1 362 ? 18.804 5.086 -5.504 1.00 79.19 362 ALA A C 1
ATOM 2597 O O . ALA A 1 362 ? 19.321 6.192 -5.343 1.00 79.19 362 ALA A O 1
ATOM 2598 N N . SER A 1 363 ? 18.130 4.782 -6.617 1.00 84.25 363 SER A N 1
ATOM 2599 C CA . SER A 1 363 ? 17.967 5.742 -7.708 1.00 84.25 363 SER A CA 1
ATOM 2600 C C . SER A 1 363 ? 16.869 6.775 -7.456 1.00 84.25 363 SER A C 1
ATOM 2602 O O . SER A 1 363 ? 15.787 6.496 -6.937 1.00 84.25 363 SER A O 1
ATOM 2604 N N . VAL A 1 364 ? 17.130 7.996 -7.928 1.00 86.56 364 VAL A N 1
ATOM 2605 C CA . VAL A 1 364 ? 16.163 9.106 -7.942 1.00 86.56 364 VAL A CA 1
ATOM 2606 C C . VAL A 1 364 ? 14.925 8.760 -8.779 1.00 86.56 364 VAL A C 1
ATOM 2608 O O . VAL A 1 364 ? 13.825 9.201 -8.449 1.00 86.56 364 VAL A O 1
ATOM 2611 N N . ASN A 1 365 ? 15.080 7.950 -9.834 1.00 88.81 365 ASN A N 1
ATOM 2612 C CA . ASN A 1 365 ? 13.967 7.517 -10.680 1.00 88.81 365 ASN A CA 1
ATOM 2613 C C . ASN A 1 365 ? 12.911 6.752 -9.874 1.00 88.81 365 ASN A C 1
ATOM 2615 O O . ASN A 1 365 ? 11.732 7.090 -9.931 1.00 88.81 365 ASN A O 1
ATOM 2619 N N . ILE A 1 366 ? 13.330 5.787 -9.057 1.00 89.25 366 ILE A N 1
ATOM 2620 C CA . ILE A 1 366 ? 12.396 5.007 -8.245 1.00 89.25 366 ILE A CA 1
ATOM 2621 C C . ILE A 1 366 ? 11.983 5.793 -6.989 1.00 89.25 366 ILE A C 1
ATOM 2623 O O . ILE A 1 366 ? 10.796 5.874 -6.678 1.00 89.25 366 ILE A O 1
ATOM 2627 N N . ARG A 1 367 ? 12.931 6.416 -6.274 1.00 85.38 367 ARG A N 1
ATOM 2628 C CA . ARG A 1 367 ? 12.665 7.058 -4.972 1.00 85.38 367 ARG A CA 1
ATOM 2629 C C . ARG A 1 367 ? 11.832 8.340 -5.068 1.00 85.38 367 ARG A C 1
ATOM 2631 O O . ARG A 1 367 ? 10.911 8.525 -4.273 1.00 85.38 367 ARG A O 1
ATOM 2638 N N . GLU A 1 368 ? 12.165 9.214 -6.019 1.00 85.50 368 GLU A N 1
ATOM 2639 C CA . GLU A 1 368 ? 11.608 10.575 -6.109 1.00 85.50 368 GLU A CA 1
ATOM 2640 C C . GLU A 1 368 ? 10.665 10.746 -7.302 1.00 85.50 368 GLU A C 1
ATOM 2642 O O . GLU A 1 368 ? 9.605 11.354 -7.168 1.00 85.50 368 GLU A O 1
ATOM 2647 N N . ARG A 1 369 ? 11.023 10.209 -8.481 1.00 89.06 369 ARG A N 1
ATOM 2648 C CA . ARG A 1 369 ? 10.154 10.283 -9.673 1.00 89.06 369 ARG A CA 1
ATOM 2649 C C . ARG A 1 369 ? 9.022 9.256 -9.646 1.00 89.06 369 ARG A C 1
ATOM 2651 O O . ARG A 1 369 ? 8.091 9.392 -10.434 1.00 89.06 369 ARG A O 1
ATOM 2658 N N . LEU A 1 370 ? 9.087 8.288 -8.727 1.00 90.31 370 LEU A N 1
ATOM 2659 C CA . LEU A 1 370 ? 8.109 7.210 -8.549 1.00 90.31 370 LEU A CA 1
ATOM 2660 C C . LEU A 1 370 ? 7.928 6.360 -9.809 1.00 90.31 370 LEU A C 1
ATOM 2662 O O . LEU A 1 370 ? 6.833 5.884 -10.105 1.00 90.31 370 LEU A O 1
ATOM 2666 N N . ASP A 1 371 ? 9.022 6.165 -10.544 1.00 92.56 371 ASP A N 1
ATOM 2667 C CA . ASP A 1 371 ? 9.047 5.397 -11.784 1.00 92.56 371 ASP A CA 1
ATOM 2668 C C . ASP A 1 371 ? 9.182 3.895 -11.492 1.00 92.56 371 ASP A C 1
ATOM 2670 O O . ASP A 1 371 ? 10.210 3.251 -11.712 1.00 92.56 371 ASP A O 1
ATOM 2674 N N . PHE A 1 372 ? 8.148 3.355 -10.846 1.00 93.38 372 PHE A N 1
ATOM 2675 C CA . PHE A 1 372 ? 8.058 1.954 -10.455 1.00 93.38 372 PHE A CA 1
ATOM 2676 C C . PHE A 1 372 ? 6.603 1.497 -10.358 1.00 93.38 372 PHE A C 1
ATOM 2678 O O . PHE A 1 372 ? 5.672 2.296 -10.339 1.00 93.38 372 PHE A O 1
ATOM 2685 N N . SER A 1 373 ? 6.353 0.194 -10.292 1.00 93.69 373 SER A N 1
ATOM 2686 C CA . SER A 1 373 ? 5.037 -0.350 -9.944 1.00 93.69 373 SER A CA 1
ATOM 2687 C C . SER A 1 373 ? 5.166 -1.690 -9.242 1.00 93.69 373 SER A C 1
ATOM 2689 O O . SER A 1 373 ? 6.024 -2.502 -9.579 1.00 93.69 373 SER A O 1
ATOM 2691 N N . CYS A 1 374 ? 4.279 -1.924 -8.280 1.00 95.12 374 CYS A N 1
ATOM 2692 C CA . CYS A 1 374 ? 4.188 -3.177 -7.542 1.00 95.12 374 CYS A CA 1
ATOM 2693 C C . CYS A 1 374 ? 2.817 -3.804 -7.770 1.00 95.12 374 CYS A C 1
ATOM 2695 O O . CYS A 1 374 ? 1.809 -3.092 -7.831 1.00 95.12 374 CYS A O 1
ATOM 2697 N N . ALA A 1 375 ? 2.785 -5.125 -7.914 1.00 95.25 375 ALA A N 1
ATOM 2698 C CA . ALA A 1 375 ? 1.578 -5.842 -8.283 1.00 95.25 375 ALA A CA 1
ATOM 2699 C C . ALA A 1 375 ? 1.503 -7.248 -7.680 1.00 95.25 375 ALA A C 1
ATOM 2701 O O . ALA A 1 375 ? 2.520 -7.909 -7.452 1.00 95.25 375 ALA A O 1
ATOM 2702 N N . VAL A 1 376 ? 0.263 -7.688 -7.474 1.00 96.38 376 VAL A N 1
ATOM 2703 C CA . VAL A 1 376 ? -0.130 -9.024 -7.022 1.00 96.38 376 VAL A CA 1
ATOM 2704 C C . VAL A 1 376 ? -0.854 -9.734 -8.163 1.00 96.38 376 VAL A C 1
ATOM 2706 O O . VAL A 1 376 ? -1.703 -9.134 -8.832 1.00 96.38 376 VAL A O 1
ATOM 2709 N N . PHE A 1 377 ? -0.537 -11.011 -8.363 1.00 97.38 377 PHE A N 1
ATOM 2710 C CA . PHE A 1 377 ? -1.081 -11.849 -9.425 1.00 97.38 377 PHE A CA 1
ATOM 2711 C C . PHE A 1 377 ? -1.584 -13.185 -8.875 1.00 97.38 377 PHE A C 1
ATOM 2713 O O . PHE A 1 377 ? -1.052 -13.704 -7.889 1.00 97.38 377 PHE A O 1
ATOM 2720 N N . ASP A 1 378 ? -2.583 -13.748 -9.549 1.00 96.50 378 ASP A N 1
ATOM 2721 C CA . ASP A 1 378 ? -3.065 -15.106 -9.290 1.00 96.50 378 ASP A CA 1
ATOM 2722 C C . ASP A 1 378 ? -2.073 -16.183 -9.779 1.00 96.50 378 ASP A C 1
ATOM 2724 O O . ASP A 1 378 ? -1.028 -15.875 -10.358 1.00 96.50 378 ASP A O 1
ATOM 2728 N N . ALA A 1 379 ? -2.405 -17.462 -9.573 1.00 95.62 379 ALA A N 1
ATOM 2729 C CA . ALA A 1 379 ? -1.591 -18.604 -10.004 1.00 95.62 379 ALA A CA 1
ATOM 2730 C C . ALA A 1 379 ? -1.317 -18.648 -11.522 1.00 95.62 379 ALA A C 1
ATOM 2732 O O . ALA A 1 379 ? -0.336 -19.248 -11.958 1.00 95.62 379 ALA A O 1
ATOM 2733 N N . GLY A 1 380 ? -2.182 -18.033 -12.335 1.00 95.50 380 GLY A N 1
ATOM 2734 C CA . GLY A 1 380 ? -2.037 -17.941 -13.787 1.00 95.50 380 GLY A CA 1
ATOM 2735 C C . GLY A 1 380 ? -1.228 -16.728 -14.248 1.00 95.50 380 GLY A C 1
ATOM 2736 O O . GLY A 1 380 ? -1.021 -16.559 -15.449 1.00 95.50 380 GLY A O 1
ATOM 2737 N N . GLY A 1 381 ? -0.777 -15.869 -13.332 1.00 94.88 381 GLY A N 1
ATOM 2738 C CA . GLY A 1 381 ? -0.099 -14.623 -13.671 1.00 94.88 381 GLY A CA 1
ATOM 2739 C C . GLY A 1 381 ? -1.046 -13.539 -14.197 1.00 94.88 381 GLY A C 1
ATOM 2740 O O . GLY A 1 381 ? -0.602 -12.635 -14.914 1.00 94.88 381 GLY A O 1
ATOM 2741 N N . HIS A 1 382 ? -2.347 -13.602 -13.895 1.00 94.00 382 HIS A N 1
ATOM 2742 C CA . HIS A 1 382 ? -3.262 -12.495 -14.178 1.00 94.00 382 HIS A CA 1
ATOM 2743 C C . HIS A 1 382 ? -3.224 -11.474 -13.047 1.00 94.00 382 HIS A C 1
ATOM 2745 O O . HIS A 1 382 ? -3.118 -11.809 -11.868 1.00 94.00 382 HIS A O 1
ATOM 2751 N N . LEU A 1 383 ? -3.286 -10.198 -13.425 1.00 93.12 383 LEU A N 1
ATOM 2752 C CA . LEU A 1 383 ? -3.196 -9.093 -12.485 1.00 93.12 383 LEU A CA 1
ATOM 2753 C C . LEU A 1 383 ? -4.430 -9.069 -11.573 1.00 93.12 383 LEU A C 1
ATOM 2755 O O . LEU A 1 383 ? -5.556 -9.050 -12.063 1.00 93.12 383 LEU A O 1
ATOM 2759 N N . VAL A 1 384 ? -4.210 -9.025 -10.259 1.00 94.00 384 VAL A N 1
ATOM 2760 C CA . VAL A 1 384 ? -5.272 -8.887 -9.246 1.00 94.00 384 VAL A CA 1
ATOM 2761 C C . VAL A 1 384 ? -5.312 -7.460 -8.710 1.00 94.00 384 VAL A C 1
ATOM 2763 O O . VAL A 1 384 ?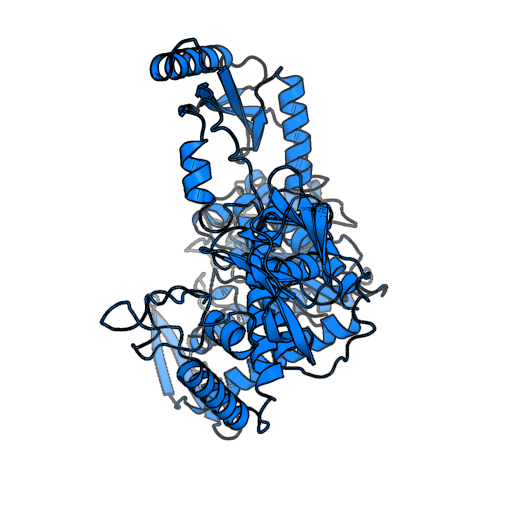 -6.375 -6.851 -8.629 1.00 94.00 384 VAL A O 1
ATOM 2766 N N . ALA A 1 385 ? -4.148 -6.911 -8.358 1.00 89.75 385 ALA A N 1
ATOM 2767 C CA . ALA A 1 385 ? -4.022 -5.552 -7.845 1.00 89.75 385 ALA A CA 1
ATOM 2768 C C . ALA A 1 385 ? -2.669 -4.944 -8.222 1.00 89.75 385 ALA A C 1
ATOM 2770 O O . ALA A 1 385 ? -1.656 -5.646 -8.242 1.00 89.75 385 ALA A O 1
ATOM 2771 N N . ASN A 1 386 ? -2.644 -3.636 -8.488 1.00 87.38 386 ASN A N 1
ATOM 2772 C CA . ASN A 1 386 ? -1.420 -2.876 -8.723 1.00 87.38 386 ASN A CA 1
ATOM 2773 C C . ASN A 1 386 ? -1.459 -1.491 -8.072 1.00 87.38 386 ASN A C 1
ATOM 2775 O O . ASN A 1 386 ? -2.435 -0.754 -8.220 1.00 87.38 386 ASN A O 1
ATOM 2779 N N . ALA A 1 387 ? -0.355 -1.103 -7.433 1.00 77.00 387 ALA A N 1
ATOM 2780 C CA . ALA A 1 387 ? -0.183 0.253 -6.925 1.00 77.00 387 ALA A CA 1
ATOM 2781 C C . ALA A 1 387 ? -0.096 1.254 -8.101 1.00 77.00 387 ALA A C 1
ATOM 278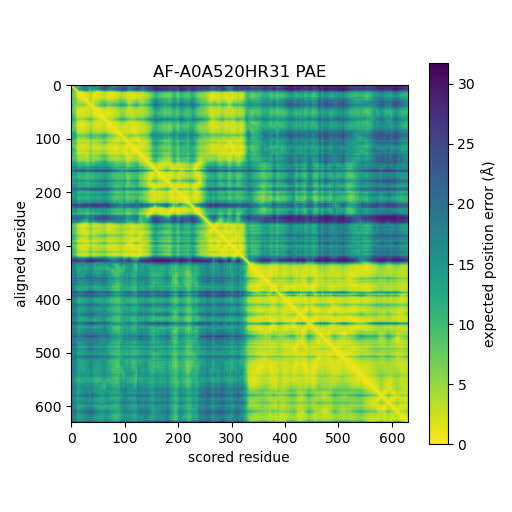3 O O . ALA A 1 387 ? 0.659 1.017 -9.053 1.00 77.00 387 ALA A O 1
ATOM 2784 N N . PRO A 1 388 ? -0.872 2.354 -8.089 1.00 65.12 388 PRO A N 1
ATOM 2785 C CA . PRO A 1 388 ? -0.973 3.260 -9.228 1.00 65.12 388 PRO A CA 1
ATOM 2786 C C . PRO A 1 388 ? 0.187 4.265 -9.261 1.00 65.12 388 PRO A C 1
ATOM 2788 O O . PRO A 1 388 ? 0.172 5.250 -8.527 1.00 65.12 388 PRO A O 1
ATOM 2791 N N . HIS A 1 389 ? 1.153 4.061 -10.159 1.00 68.12 389 HIS A N 1
ATOM 2792 C CA . HIS A 1 389 ? 2.235 5.031 -10.384 1.00 68.12 389 HIS A CA 1
ATOM 2793 C C . HIS A 1 389 ? 2.471 5.304 -11.874 1.00 68.12 389 HIS A C 1
ATOM 2795 O O . HIS A 1 389 ? 2.342 6.450 -12.298 1.00 68.12 389 HIS A O 1
ATOM 2801 N N . ILE A 1 390 ? 2.721 4.267 -12.685 1.00 80.19 390 ILE A N 1
ATOM 2802 C CA . ILE A 1 390 ? 3.096 4.438 -14.096 1.00 80.19 390 ILE A CA 1
ATOM 2803 C C . ILE A 1 390 ? 2.125 3.697 -15.034 1.00 80.19 390 ILE A C 1
ATOM 2805 O O . ILE A 1 390 ? 2.006 2.471 -14.963 1.00 80.19 390 ILE A O 1
ATOM 2809 N N . PRO A 1 391 ? 1.450 4.412 -15.956 1.00 75.31 391 PRO A N 1
ATOM 2810 C CA . PRO A 1 391 ? 0.504 3.837 -16.913 1.00 75.31 391 PRO A CA 1
ATOM 2811 C C . PRO A 1 391 ? 1.024 2.653 -17.728 1.00 75.31 391 PRO A C 1
ATOM 2813 O O . PRO A 1 391 ? 0.312 1.668 -17.887 1.00 75.31 391 PRO A O 1
ATOM 2816 N N . VAL A 1 392 ? 2.261 2.716 -18.230 1.00 78.50 392 VAL A N 1
ATOM 2817 C CA . VAL A 1 392 ? 2.801 1.687 -19.137 1.00 78.50 392 VAL A CA 1
ATOM 2818 C C . VAL A 1 392 ? 3.102 0.358 -18.427 1.00 78.50 392 VAL A C 1
ATOM 2820 O O . VAL A 1 392 ? 3.173 -0.700 -19.057 1.00 78.50 392 VAL A O 1
ATOM 2823 N N . HIS A 1 393 ? 3.214 0.375 -17.096 1.00 81.19 393 HIS A N 1
ATOM 2824 C CA . HIS A 1 393 ? 3.339 -0.841 -16.291 1.00 81.19 393 HIS A CA 1
ATOM 2825 C C . HIS A 1 393 ? 2.004 -1.599 -16.191 1.00 81.19 393 HIS A C 1
ATOM 2827 O O . HIS A 1 393 ? 1.990 -2.803 -15.922 1.00 81.19 393 HIS A O 1
ATOM 2833 N N . LEU A 1 394 ? 0.875 -0.917 -16.443 1.00 69.62 394 LEU A N 1
ATOM 2834 C CA . LEU A 1 394 ? -0.457 -1.512 -16.431 1.00 69.62 394 LEU A CA 1
ATOM 2835 C C . LEU A 1 394 ? -0.583 -2.532 -17.570 1.00 69.62 394 LEU A C 1
ATOM 2837 O O . LEU A 1 394 ? -0.564 -2.181 -18.742 1.00 69.62 394 LEU A O 1
ATOM 2841 N N . GLY A 1 395 ? -0.725 -3.811 -17.233 1.00 73.19 395 GLY A N 1
ATOM 2842 C CA . GLY A 1 395 ? -0.917 -4.894 -18.204 1.00 73.19 395 GLY A CA 1
ATOM 2843 C C . GLY A 1 395 ? 0.374 -5.541 -18.716 1.00 73.19 395 GLY A C 1
ATOM 2844 O O . GLY A 1 395 ? 0.387 -6.760 -18.882 1.00 73.19 395 GLY A O 1
ATOM 2845 N N . SER A 1 396 ? 1.473 -4.792 -18.871 1.00 84.69 396 SER A N 1
ATOM 2846 C CA . SER A 1 396 ? 2.753 -5.348 -19.352 1.00 84.69 396 SER A CA 1
ATOM 2847 C C . SER A 1 396 ? 3.435 -6.262 -18.323 1.00 84.69 396 SER A C 1
ATOM 2849 O O . SER A 1 396 ? 3.961 -7.311 -18.685 1.00 84.69 396 SER A O 1
ATOM 2851 N N . MET A 1 397 ? 3.331 -5.956 -17.023 1.00 90.69 397 MET A N 1
ATOM 2852 C CA . MET A 1 397 ? 3.868 -6.832 -15.967 1.00 90.69 397 MET A CA 1
ATOM 2853 C C . MET A 1 397 ? 3.210 -8.223 -15.950 1.00 90.69 397 MET A C 1
ATOM 2855 O O . MET A 1 397 ? 3.877 -9.208 -15.648 1.00 90.69 397 MET A O 1
ATOM 2859 N N . GLY A 1 398 ? 1.925 -8.331 -16.311 1.00 91.12 398 GLY A N 1
ATOM 2860 C CA . GLY A 1 398 ? 1.247 -9.628 -16.409 1.00 91.12 398 GLY A CA 1
ATOM 2861 C C . GLY A 1 398 ? 1.794 -10.495 -17.547 1.00 91.12 398 GLY A C 1
ATOM 2862 O O . GLY A 1 398 ? 1.879 -11.711 -17.396 1.00 91.12 398 GLY A O 1
ATOM 2863 N N . ASP A 1 399 ? 2.204 -9.882 -18.664 1.00 91.25 399 ASP A N 1
ATOM 2864 C CA . ASP A 1 399 ? 2.875 -10.598 -19.755 1.00 91.25 399 ASP A CA 1
ATOM 2865 C C . ASP A 1 399 ? 4.245 -11.141 -19.293 1.00 91.25 399 ASP A C 1
ATOM 2867 O O . ASP A 1 399 ? 4.549 -12.295 -19.594 1.00 91.25 399 ASP A O 1
ATOM 2871 N N . CYS A 1 400 ? 5.013 -10.391 -18.482 1.00 93.12 400 CYS A N 1
ATOM 2872 C CA . CYS A 1 400 ? 6.256 -10.897 -17.869 1.00 93.12 400 CYS A CA 1
ATOM 2873 C C . CYS A 1 400 ? 6.014 -12.117 -16.978 1.00 93.12 400 CYS A C 1
ATOM 2875 O O . CYS A 1 400 ? 6.697 -13.127 -17.114 1.00 93.12 400 CYS A O 1
ATOM 2877 N N . VAL A 1 401 ? 5.042 -12.036 -16.063 1.00 95.88 401 VAL A N 1
ATOM 2878 C CA . VAL A 1 401 ? 4.762 -13.134 -15.123 1.00 95.88 401 VAL A CA 1
ATOM 2879 C C . VAL A 1 401 ? 4.317 -14.387 -15.878 1.00 95.88 401 VAL A C 1
ATOM 2881 O O . VAL A 1 401 ? 4.798 -15.479 -15.589 1.00 95.88 401 VAL A O 1
ATOM 2884 N N . ARG A 1 402 ? 3.454 -14.247 -16.892 1.00 95.38 402 ARG A N 1
ATOM 2885 C CA . ARG A 1 402 ? 3.023 -15.381 -17.724 1.00 95.38 402 ARG A CA 1
ATOM 2886 C C . ARG A 1 402 ? 4.152 -15.976 -18.560 1.00 95.38 402 ARG A C 1
ATOM 2888 O O . ARG A 1 402 ? 4.207 -17.197 -18.688 1.00 95.38 402 ARG A O 1
ATOM 2895 N N . HIS A 1 403 ? 5.044 -15.147 -19.108 1.00 94.50 403 HIS A N 1
ATOM 2896 C CA . HIS A 1 403 ? 6.245 -15.630 -19.801 1.00 94.50 403 HIS A CA 1
ATOM 2897 C C . HIS A 1 403 ? 7.135 -16.442 -18.856 1.00 94.50 403 HIS A C 1
ATOM 2899 O O . HIS A 1 403 ? 7.462 -17.580 -19.186 1.00 94.50 403 HIS A O 1
ATOM 2905 N N . LEU A 1 404 ? 7.400 -15.931 -17.650 1.00 96.06 404 LEU A N 1
ATOM 2906 C CA . LEU A 1 404 ? 8.154 -16.649 -16.622 1.00 96.06 404 LEU A CA 1
ATOM 2907 C C . LEU A 1 404 ? 7.496 -17.985 -16.246 1.00 96.06 404 LEU A C 1
ATOM 2909 O O . LEU A 1 404 ? 8.170 -19.007 -16.156 1.00 96.06 404 LEU A O 1
ATOM 2913 N N . ILE A 1 405 ? 6.176 -18.011 -16.036 1.00 96.56 405 ILE A N 1
ATOM 2914 C CA . ILE A 1 405 ? 5.447 -19.256 -15.743 1.00 96.56 405 ILE A CA 1
ATOM 2915 C C . ILE A 1 405 ? 5.643 -20.264 -16.882 1.00 96.56 405 ILE A C 1
ATOM 2917 O O . ILE A 1 405 ? 5.968 -21.427 -16.633 1.00 96.56 405 ILE A O 1
ATOM 2921 N N . ALA A 1 406 ? 5.482 -19.819 -18.131 1.00 95.38 406 ALA A N 1
ATOM 2922 C CA . ALA A 1 406 ? 5.638 -20.670 -19.301 1.00 95.38 406 ALA A CA 1
ATOM 2923 C C . ALA A 1 406 ? 7.075 -21.199 -19.431 1.00 95.38 406 ALA A C 1
ATOM 2925 O O . ALA A 1 406 ? 7.259 -22.408 -19.580 1.00 95.38 406 ALA A O 1
ATOM 2926 N N . SER A 1 407 ? 8.088 -20.337 -19.313 1.00 94.50 407 SER A N 1
ATOM 2927 C CA . SER A 1 407 ? 9.499 -20.718 -19.437 1.00 94.50 407 SER A CA 1
ATOM 2928 C C . SER A 1 407 ? 9.920 -21.701 -18.340 1.00 94.50 407 SER A C 1
ATOM 2930 O O . SER A 1 407 ? 10.541 -22.728 -18.622 1.00 94.50 407 SER A O 1
ATOM 2932 N N . ARG A 1 408 ? 9.497 -21.459 -17.093 1.00 94.81 408 ARG A N 1
ATOM 2933 C CA . ARG A 1 408 ? 9.811 -22.312 -15.936 1.00 94.81 408 ARG A CA 1
ATOM 2934 C C . ARG A 1 408 ? 9.032 -23.618 -15.897 1.00 94.81 408 ARG A C 1
ATOM 2936 O O . ARG A 1 408 ? 9.474 -24.556 -15.243 1.00 94.81 408 ARG A O 1
ATOM 2943 N N . SER A 1 409 ? 7.915 -23.722 -16.611 1.00 91.62 409 SER A N 1
ATOM 2944 C CA . SER A 1 409 ? 7.177 -24.987 -16.718 1.00 91.62 409 SER A CA 1
ATOM 2945 C C . SER A 1 409 ? 7.913 -26.055 -17.542 1.00 91.62 409 SER A C 1
ATOM 2947 O O . SER A 1 409 ? 7.632 -27.242 -17.384 1.00 91.62 409 SER A O 1
ATOM 2949 N N . ILE A 1 410 ? 8.873 -25.654 -18.387 1.00 93.12 410 ILE A N 1
ATOM 2950 C CA . ILE A 1 410 ? 9.582 -26.550 -19.317 1.00 93.12 410 ILE A CA 1
ATOM 2951 C C . ILE A 1 410 ? 11.103 -26.623 -19.097 1.00 93.12 410 ILE A C 1
ATOM 2953 O O . ILE A 1 410 ? 11.773 -27.397 -19.777 1.00 93.12 410 ILE A O 1
ATOM 2957 N N . ASP A 1 411 ? 11.667 -25.856 -18.158 1.00 92.12 411 ASP A N 1
ATOM 2958 C CA . ASP A 1 411 ? 13.122 -25.789 -17.930 1.00 92.12 411 ASP A CA 1
ATOM 2959 C C . ASP A 1 411 ? 13.699 -26.980 -17.132 1.00 92.12 411 ASP A C 1
ATOM 2961 O O . ASP A 1 411 ? 14.913 -27.096 -16.961 1.00 92.12 411 ASP A O 1
ATOM 2965 N N . GLY A 1 412 ? 12.831 -27.854 -16.611 1.00 90.00 412 GLY A N 1
ATOM 2966 C CA . GLY A 1 412 ? 13.181 -29.020 -15.796 1.00 90.00 412 GLY A CA 1
ATOM 2967 C C . GLY A 1 412 ? 13.580 -28.718 -14.343 1.00 90.00 412 GLY A C 1
ATOM 2968 O O . GLY A 1 412 ? 13.624 -29.643 -13.531 1.00 90.00 412 GLY A O 1
ATOM 2969 N N . ARG A 1 413 ? 13.843 -27.454 -13.976 1.00 93.31 413 ARG A N 1
ATOM 2970 C CA . ARG A 1 413 ? 14.108 -27.030 -12.587 1.00 93.31 413 ARG A CA 1
ATOM 2971 C C . ARG A 1 413 ? 12.818 -26.645 -11.873 1.00 93.31 413 ARG A C 1
ATOM 2973 O O . ARG A 1 413 ? 12.708 -26.898 -10.668 1.00 93.31 413 ARG A O 1
ATOM 2980 N N . GLY A 1 414 ? 11.905 -26.011 -12.603 1.00 92.94 414 GLY A N 1
ATOM 2981 C CA . GLY A 1 414 ? 10.738 -25.344 -12.061 1.00 92.94 414 GLY A CA 1
ATOM 2982 C C . GLY A 1 414 ? 11.095 -24.152 -11.173 1.00 92.94 414 GLY A C 1
ATOM 2983 O O . GLY A 1 414 ? 12.259 -23.771 -10.980 1.00 92.94 414 GLY A O 1
ATOM 2984 N N . MET A 1 415 ? 10.049 -23.581 -10.589 1.00 95.69 415 MET A N 1
ATOM 2985 C CA . MET A 1 415 ? 10.148 -22.565 -9.545 1.00 95.69 415 MET A CA 1
ATOM 2986 C C . MET A 1 415 ? 10.224 -23.236 -8.174 1.00 95.69 415 MET A C 1
ATOM 2988 O O . MET A 1 415 ? 9.598 -24.272 -7.960 1.00 95.69 415 MET A O 1
ATOM 2992 N N . ARG A 1 416 ? 10.977 -22.652 -7.236 1.00 94.81 416 ARG A N 1
ATOM 2993 C CA . ARG A 1 416 ? 11.108 -23.157 -5.862 1.00 94.81 416 ARG A CA 1
ATOM 2994 C C . ARG A 1 416 ? 10.832 -22.050 -4.840 1.00 94.81 416 ARG A C 1
ATOM 2996 O O . ARG A 1 416 ? 11.027 -20.874 -5.162 1.00 94.81 416 ARG A O 1
ATOM 3003 N N . PRO A 1 417 ? 10.424 -22.401 -3.607 1.00 92.12 417 PRO A N 1
ATOM 3004 C CA . PRO A 1 417 ? 10.287 -21.431 -2.528 1.00 92.12 417 PRO A CA 1
ATOM 3005 C C . PRO A 1 417 ? 11.570 -20.617 -2.321 1.00 92.12 417 PRO A C 1
ATOM 3007 O O . PRO A 1 417 ? 12.672 -21.169 -2.281 1.00 92.12 417 PRO A O 1
ATOM 3010 N N . GLY A 1 418 ? 11.418 -19.299 -2.190 1.00 89.56 418 GLY A N 1
ATOM 3011 C CA . GLY A 1 418 ? 12.529 -18.363 -2.009 1.00 89.56 418 GLY A CA 1
ATOM 3012 C C . GLY A 1 418 ? 13.299 -18.010 -3.286 1.00 89.56 418 GLY A C 1
ATOM 3013 O O . GLY A 1 418 ? 14.300 -17.304 -3.195 1.00 89.56 418 GLY A O 1
ATOM 3014 N N . ASP A 1 419 ? 12.884 -18.481 -4.463 1.00 96.06 419 ASP A N 1
ATOM 3015 C CA . ASP A 1 419 ? 13.442 -17.981 -5.720 1.00 96.06 419 ASP A CA 1
ATOM 3016 C C . ASP A 1 419 ? 12.894 -16.587 -6.068 1.00 96.06 419 ASP A C 1
ATOM 3018 O O . ASP A 1 419 ? 11.760 -16.256 -5.728 1.00 96.06 419 ASP A O 1
ATOM 3022 N N . ALA A 1 420 ? 13.672 -15.801 -6.812 1.00 97.50 420 ALA A N 1
ATOM 3023 C CA . ALA A 1 420 ? 13.200 -14.589 -7.481 1.00 97.50 420 ALA A CA 1
ATOM 3024 C C . ALA A 1 420 ? 13.900 -14.411 -8.832 1.00 97.50 420 ALA A C 1
ATOM 3026 O O . ALA A 1 420 ? 15.067 -14.789 -8.999 1.00 97.50 420 ALA A O 1
ATOM 3027 N N . TYR A 1 421 ? 13.183 -13.823 -9.786 1.00 98.06 421 TYR A N 1
ATOM 3028 C CA . TYR A 1 421 ? 13.585 -13.717 -11.187 1.00 98.06 421 TYR A CA 1
ATOM 3029 C C . TYR A 1 421 ? 13.551 -12.264 -11.657 1.00 98.06 421 TYR A C 1
ATOM 3031 O O . TYR A 1 421 ? 12.711 -11.504 -11.185 1.00 98.06 421 TYR A O 1
ATOM 3039 N N . ALA A 1 422 ? 14.430 -11.884 -12.583 1.00 97.88 422 ALA A N 1
ATOM 3040 C CA . ALA A 1 422 ? 14.453 -10.563 -13.210 1.00 97.88 422 ALA A CA 1
ATOM 3041 C C . ALA A 1 422 ? 14.172 -10.652 -14.715 1.00 97.88 422 ALA A C 1
ATOM 3043 O O . ALA A 1 422 ? 14.748 -11.495 -15.405 1.00 97.88 422 ALA A O 1
ATOM 3044 N N . VAL A 1 423 ? 13.320 -9.752 -15.211 1.00 96.56 423 VAL A N 1
ATOM 3045 C CA . VAL A 1 423 ? 12.917 -9.652 -16.621 1.00 96.56 423 VAL A CA 1
ATOM 3046 C C . VAL A 1 423 ? 12.896 -8.189 -17.052 1.00 96.56 423 VAL A C 1
ATOM 3048 O O . VAL A 1 423 ? 12.188 -7.390 -16.444 1.00 96.56 423 VAL A O 1
ATOM 3051 N N . ASN A 1 424 ? 13.617 -7.833 -18.110 1.00 94.81 424 ASN A N 1
ATOM 3052 C CA . ASN A 1 424 ? 13.480 -6.530 -18.779 1.00 94.81 424 ASN A CA 1
ATOM 3053 C C . ASN A 1 424 ? 13.350 -6.654 -20.307 1.00 94.81 424 ASN A C 1
ATOM 3055 O O . ASN A 1 424 ? 13.164 -5.642 -20.980 1.00 94.81 424 ASN A O 1
ATOM 3059 N N . ASP A 1 425 ? 13.427 -7.876 -20.851 1.00 94.25 425 ASP A N 1
ATOM 3060 C CA . ASP A 1 425 ? 13.313 -8.120 -22.285 1.00 94.25 425 ASP A CA 1
ATOM 3061 C C . ASP A 1 425 ? 11.948 -7.612 -22.809 1.00 94.25 425 ASP A C 1
ATOM 3063 O O . ASP A 1 425 ? 10.895 -8.142 -22.417 1.00 94.25 425 ASP A O 1
ATOM 3067 N N . PRO A 1 426 ? 11.922 -6.605 -23.706 1.00 91.12 426 PRO A N 1
ATOM 3068 C CA . PRO A 1 426 ? 10.688 -6.034 -24.232 1.00 91.12 426 PRO A CA 1
ATOM 3069 C C . PRO A 1 426 ? 9.861 -7.025 -25.060 1.00 91.12 426 PRO A C 1
ATOM 3071 O O . PRO A 1 426 ? 8.641 -6.882 -25.182 1.00 91.12 426 PRO A O 1
ATOM 3074 N N . TYR A 1 427 ? 10.491 -8.076 -25.591 1.00 90.25 427 TYR A N 1
ATOM 3075 C CA . TYR A 1 427 ? 9.800 -9.159 -26.289 1.00 90.25 427 TYR A CA 1
ATOM 3076 C C . TYR A 1 427 ? 9.095 -10.125 -25.324 1.00 90.25 427 TYR A C 1
ATOM 3078 O O . TYR A 1 427 ? 8.265 -10.928 -25.757 1.00 90.25 427 TYR A O 1
ATOM 3086 N N . ARG A 1 428 ? 9.389 -10.036 -24.020 1.00 90.00 428 ARG A N 1
ATOM 3087 C CA . ARG A 1 428 ? 8.888 -10.903 -22.939 1.00 90.00 428 ARG A CA 1
ATOM 3088 C C . ARG A 1 428 ? 8.083 -10.143 -21.878 1.00 90.00 428 ARG A C 1
ATOM 3090 O O . ARG A 1 428 ? 8.072 -10.499 -20.703 1.00 90.00 428 ARG A O 1
ATOM 3097 N N . GLY A 1 429 ? 7.400 -9.074 -22.285 1.00 85.06 429 GLY A N 1
ATOM 3098 C CA . GLY A 1 429 ? 6.561 -8.250 -21.402 1.00 85.06 429 GLY A CA 1
ATOM 3099 C C . GLY A 1 429 ? 7.291 -7.075 -20.740 1.00 85.06 429 GLY A C 1
ATOM 3100 O O . GLY A 1 429 ? 6.655 -6.268 -20.049 1.00 85.06 429 GLY A O 1
ATOM 3101 N N . GLY A 1 430 ? 8.605 -6.946 -20.956 1.00 87.06 430 GLY A N 1
ATOM 3102 C CA . GLY A 1 430 ? 9.334 -5.719 -20.658 1.00 87.06 430 GLY A CA 1
ATOM 3103 C C . GLY A 1 430 ? 8.774 -4.540 -21.460 1.00 87.06 430 GLY A C 1
ATOM 3104 O O . GLY A 1 430 ? 8.152 -4.703 -22.511 1.00 87.06 430 GLY A O 1
ATOM 3105 N N . THR A 1 431 ? 8.958 -3.336 -20.941 1.00 88.81 431 THR A N 1
ATOM 3106 C CA . THR A 1 431 ? 8.549 -2.085 -21.601 1.00 88.81 431 THR A CA 1
ATOM 3107 C C . THR A 1 431 ? 9.709 -1.504 -22.402 1.00 88.81 431 THR A C 1
ATOM 3109 O O . THR A 1 431 ? 9.553 -1.182 -23.576 1.00 88.81 431 THR A O 1
ATOM 3112 N N . HIS A 1 432 ? 10.879 -1.455 -21.775 1.00 91.75 432 HIS A N 1
ATOM 3113 C CA . HIS A 1 432 ? 12.197 -1.131 -22.321 1.00 91.75 432 HIS A CA 1
ATOM 3114 C C . HIS A 1 432 ? 13.253 -1.627 -21.319 1.00 91.75 432 HIS A C 1
ATOM 3116 O O . HIS A 1 432 ? 12.904 -1.947 -20.182 1.00 91.75 432 HIS A O 1
ATOM 3122 N N . LEU A 1 433 ? 14.528 -1.713 -21.712 1.00 94.50 433 LEU A N 1
ATOM 3123 C CA . LEU A 1 433 ? 15.565 -2.339 -20.871 1.00 94.50 433 LEU A CA 1
ATOM 3124 C C . LEU A 1 433 ? 15.761 -1.710 -19.475 1.00 94.50 433 LEU A C 1
ATOM 3126 O O . LEU A 1 433 ? 16.014 -2.459 -18.528 1.00 94.50 433 LEU A O 1
ATOM 3130 N N . PRO A 1 434 ? 15.643 -0.384 -19.292 1.00 94.88 434 PRO A N 1
ATOM 3131 C CA . PRO A 1 434 ? 15.685 0.231 -17.966 1.00 94.88 434 PRO A CA 1
ATOM 3132 C C . PRO A 1 434 ? 14.632 -0.293 -16.983 1.00 94.88 434 PRO A C 1
ATOM 3134 O O . PRO A 1 434 ? 14.886 -0.309 -15.780 1.00 94.88 434 PRO A O 1
ATOM 3137 N N . ASP A 1 435 ? 13.474 -0.745 -17.467 1.00 94.50 435 ASP A N 1
ATOM 3138 C CA . ASP A 1 435 ? 12.392 -1.241 -16.618 1.00 94.50 435 ASP A CA 1
ATOM 3139 C C . ASP A 1 435 ? 12.601 -2.715 -16.275 1.00 94.50 435 ASP A C 1
ATOM 3141 O O . ASP A 1 435 ? 12.072 -3.627 -16.922 1.00 94.50 435 ASP A O 1
ATOM 3145 N N . ILE A 1 436 ? 13.350 -2.961 -15.205 1.00 96.88 436 ILE A N 1
ATOM 3146 C CA . ILE A 1 436 ? 13.586 -4.317 -14.720 1.00 96.88 436 ILE A CA 1
ATOM 3147 C C . ILE A 1 436 ? 12.407 -4.743 -13.851 1.00 96.88 436 ILE A C 1
ATOM 3149 O O . ILE A 1 436 ? 12.046 -4.067 -12.893 1.00 96.88 436 ILE A O 1
ATOM 3153 N N . THR A 1 437 ? 11.798 -5.881 -14.175 1.00 96.88 437 THR A N 1
ATOM 3154 C CA . THR A 1 437 ? 10.713 -6.507 -13.412 1.00 96.88 437 THR A CA 1
ATOM 3155 C C . THR A 1 437 ? 11.276 -7.642 -12.577 1.00 96.88 437 THR A C 1
ATOM 3157 O O . THR A 1 437 ? 11.698 -8.658 -13.125 1.00 96.88 437 THR A O 1
ATOM 3160 N N . VAL A 1 438 ? 11.247 -7.497 -11.256 1.00 97.88 438 VAL A N 1
ATOM 3161 C CA . VAL A 1 438 ? 11.518 -8.596 -10.328 1.00 97.88 438 VAL A CA 1
ATOM 3162 C C . VAL A 1 438 ? 10.213 -9.328 -10.045 1.00 97.88 438 VAL A C 1
ATOM 3164 O O . VAL A 1 438 ? 9.226 -8.695 -9.677 1.00 97.88 438 VAL A O 1
ATOM 3167 N N . VAL A 1 439 ? 10.203 -10.649 -10.214 1.00 98.12 439 VAL A N 1
ATOM 3168 C CA . VAL A 1 439 ? 9.050 -11.523 -9.969 1.00 98.12 439 VAL A CA 1
ATOM 3169 C C . VAL A 1 439 ? 9.424 -12.572 -8.929 1.00 98.12 439 VAL A C 1
ATOM 3171 O O . VAL A 1 439 ? 10.419 -13.285 -9.083 1.00 98.12 439 VAL A O 1
ATOM 3174 N N . GLN A 1 440 ? 8.604 -12.695 -7.888 1.00 97.88 440 GLN A N 1
ATOM 3175 C CA . GLN A 1 440 ? 8.760 -13.695 -6.838 1.00 97.88 440 GLN A CA 1
ATOM 3176 C C . GLN A 1 440 ? 7.526 -14.618 -6.797 1.00 97.88 440 GLN A C 1
ATOM 3178 O O . GLN A 1 440 ? 6.417 -14.140 -6.531 1.00 97.88 440 GLN A O 1
ATOM 3183 N N . PRO A 1 441 ? 7.683 -15.932 -7.052 1.00 97.56 441 PRO A N 1
ATOM 3184 C CA . PRO A 1 441 ? 6.628 -16.912 -6.818 1.00 97.56 441 PRO A CA 1
ATOM 3185 C C . PRO A 1 441 ? 6.339 -17.061 -5.320 1.00 97.56 441 PRO A C 1
ATOM 3187 O O . PRO A 1 441 ? 7.258 -17.131 -4.500 1.00 97.56 441 PRO A O 1
ATOM 3190 N N . VAL A 1 442 ? 5.059 -17.157 -4.965 1.00 96.62 442 VAL A N 1
ATOM 3191 C CA . VAL A 1 442 ? 4.596 -17.292 -3.580 1.00 96.62 442 VAL A CA 1
ATOM 3192 C C . VAL A 1 442 ? 4.012 -18.684 -3.376 1.00 96.62 442 VAL A C 1
ATOM 3194 O O . VAL A 1 442 ? 3.000 -19.052 -3.977 1.00 96.62 442 VAL A O 1
ATOM 3197 N N . PHE A 1 443 ? 4.653 -19.466 -2.512 1.00 93.88 443 PHE A N 1
ATOM 3198 C CA . PHE A 1 443 ? 4.232 -20.821 -2.166 1.00 93.88 443 PHE A CA 1
ATOM 3199 C C . PHE A 1 443 ? 3.393 -20.761 -0.891 1.00 93.88 443 PHE A C 1
ATOM 3201 O O . PHE A 1 443 ? 3.925 -20.681 0.211 1.00 93.88 443 PHE A O 1
ATOM 3208 N N . ALA A 1 444 ? 2.069 -20.781 -1.041 1.00 87.81 444 ALA A N 1
ATOM 3209 C CA . ALA A 1 444 ? 1.130 -20.705 0.073 1.00 87.81 444 ALA A CA 1
ATOM 3210 C C . ALA A 1 444 ? 0.119 -21.859 0.017 1.00 87.81 444 ALA A C 1
ATOM 3212 O O . ALA A 1 444 ? -0.216 -22.362 -1.052 1.00 87.81 444 ALA A O 1
ATOM 3213 N N . GLY A 1 445 ? -0.375 -22.297 1.179 1.00 76.19 445 GLY A N 1
ATOM 3214 C CA . GLY A 1 445 ? -1.376 -23.370 1.261 1.00 76.19 445 GLY A CA 1
ATOM 3215 C C . GLY A 1 445 ? -0.830 -24.800 1.139 1.00 76.19 445 GLY A C 1
ATOM 3216 O O . GLY A 1 445 ? -1.622 -25.726 1.007 1.00 76.19 445 GLY A O 1
ATOM 3217 N N . GLY A 1 446 ? 0.493 -24.994 1.216 1.00 78.25 446 GLY A N 1
ATOM 3218 C CA . GLY A 1 446 ? 1.124 -26.317 1.342 1.00 78.25 446 GLY A CA 1
ATOM 3219 C C . GLY A 1 446 ? 1.259 -27.131 0.049 1.00 78.25 446 GLY A C 1
ATOM 3220 O O . GLY A 1 446 ? 1.536 -28.323 0.132 1.00 78.25 446 GLY A O 1
ATOM 3221 N N . GLY A 1 447 ? 1.051 -26.519 -1.121 1.00 80.56 447 GLY A N 1
ATOM 3222 C CA . GLY A 1 447 ? 1.278 -27.155 -2.423 1.00 80.56 447 GLY A CA 1
ATOM 3223 C C . GLY A 1 447 ? 2.715 -27.012 -2.940 1.00 80.56 447 GLY A C 1
ATOM 3224 O O . GLY A 1 447 ? 3.454 -26.125 -2.516 1.00 80.56 447 GLY A O 1
ATOM 3225 N N . ASP A 1 448 ? 3.076 -27.856 -3.911 1.00 84.69 448 ASP A N 1
ATOM 3226 C CA . ASP A 1 448 ? 4.397 -27.863 -4.570 1.00 84.69 448 ASP A CA 1
ATOM 3227 C C . ASP A 1 448 ? 4.512 -26.866 -5.740 1.00 84.69 448 ASP A C 1
ATOM 3229 O O . ASP A 1 448 ? 5.562 -26.757 -6.372 1.00 84.69 448 ASP A O 1
ATOM 3233 N N . ALA A 1 449 ? 3.436 -26.138 -6.044 1.00 90.75 449 ALA A N 1
ATOM 3234 C CA . ALA A 1 449 ? 3.390 -25.110 -7.079 1.00 90.75 449 ALA A CA 1
ATOM 3235 C C . ALA A 1 449 ? 3.149 -23.724 -6.456 1.00 90.75 449 ALA A C 1
ATOM 3237 O O . ALA A 1 449 ? 2.487 -23.636 -5.415 1.00 90.75 449 ALA A O 1
ATOM 3238 N N . PRO A 1 450 ? 3.636 -22.637 -7.085 1.00 94.62 450 PRO A N 1
ATOM 3239 C CA . PRO A 1 450 ? 3.283 -21.285 -6.669 1.00 94.62 450 PRO A CA 1
ATOM 3240 C C . PRO A 1 450 ? 1.762 -21.097 -6.695 1.00 94.62 450 PRO A C 1
ATOM 3242 O O . PRO A 1 450 ? 1.115 -21.383 -7.701 1.00 94.62 450 PRO A O 1
ATOM 3245 N N . ALA A 1 451 ? 1.199 -20.609 -5.591 1.00 95.12 451 ALA A N 1
ATOM 3246 C CA . ALA A 1 451 ? -0.222 -20.281 -5.503 1.00 95.12 451 ALA A CA 1
ATOM 3247 C C . ALA A 1 451 ? -0.506 -18.878 -6.060 1.00 95.12 451 ALA A C 1
ATOM 3249 O O . ALA A 1 451 ? -1.582 -18.624 -6.590 1.00 95.12 451 ALA A O 1
ATOM 3250 N N . PHE A 1 452 ? 0.469 -17.975 -5.946 1.00 97.25 452 PHE A N 1
ATOM 3251 C CA . PHE A 1 452 ? 0.368 -16.576 -6.357 1.00 97.25 452 PHE A CA 1
ATOM 3252 C C . PHE A 1 452 ? 1.730 -16.072 -6.832 1.00 97.25 452 PHE A C 1
ATOM 3254 O O . PHE A 1 452 ? 2.762 -16.712 -6.600 1.00 97.25 452 PHE A O 1
ATOM 3261 N N . PHE A 1 453 ? 1.745 -14.882 -7.426 1.00 98.12 453 PHE A N 1
ATOM 3262 C CA . PHE A 1 453 ? 2.979 -14.171 -7.746 1.00 98.12 453 PHE A CA 1
ATOM 3263 C C . PHE A 1 453 ? 2.897 -12.731 -7.267 1.00 98.12 453 PHE A C 1
ATOM 3265 O O . PHE A 1 453 ? 1.837 -12.105 -7.268 1.00 98.12 453 PHE A O 1
ATOM 3272 N N . VAL A 1 454 ? 4.047 -12.188 -6.893 1.00 97.75 454 VAL A N 1
ATOM 3273 C CA . VAL A 1 454 ? 4.220 -10.759 -6.647 1.00 97.75 454 VAL A CA 1
ATOM 3274 C C . VAL A 1 454 ? 5.335 -10.249 -7.538 1.00 97.75 454 VAL A C 1
ATOM 3276 O O . VAL A 1 454 ? 6.304 -10.965 -7.799 1.00 97.75 454 VAL A O 1
ATOM 3279 N N . ALA A 1 455 ? 5.192 -9.024 -8.030 1.00 97.06 455 ALA A N 1
ATOM 3280 C CA . ALA A 1 455 ? 6.221 -8.414 -8.852 1.00 97.06 455 ALA A CA 1
ATOM 3281 C C . ALA A 1 455 ? 6.410 -6.935 -8.535 1.00 97.06 455 ALA A C 1
ATOM 3283 O O . ALA A 1 455 ? 5.459 -6.224 -8.199 1.00 97.06 455 ALA A O 1
ATOM 3284 N N . ALA A 1 456 ? 7.647 -6.483 -8.692 1.00 96.12 456 ALA A N 1
ATOM 3285 C CA . ALA A 1 456 ? 8.064 -5.100 -8.559 1.00 96.12 456 ALA A CA 1
ATOM 3286 C C . ALA A 1 456 ? 8.864 -4.711 -9.803 1.00 96.12 456 ALA A C 1
ATOM 3288 O O . ALA A 1 456 ? 9.922 -5.279 -10.067 1.00 96.12 456 ALA A O 1
ATOM 3289 N N . ARG A 1 457 ? 8.373 -3.741 -10.569 1.00 95.44 457 ARG A N 1
ATOM 3290 C CA . ARG A 1 457 ? 9.088 -3.139 -11.699 1.00 95.44 457 ARG A CA 1
ATOM 3291 C C . ARG A 1 457 ? 9.642 -1.788 -11.283 1.00 95.44 457 ARG A C 1
ATOM 3293 O O . ARG A 1 457 ? 8.890 -1.007 -10.713 1.00 95.44 457 ARG A O 1
ATOM 3300 N N . GLY A 1 458 ? 10.906 -1.515 -11.574 1.00 94.62 458 GLY A N 1
ATOM 3301 C CA . GLY A 1 458 ? 11.545 -0.224 -11.320 1.00 94.62 458 GLY A CA 1
ATOM 3302 C C . GLY A 1 458 ? 12.365 0.222 -12.522 1.00 94.62 458 GLY A C 1
ATOM 3303 O O . GLY A 1 458 ? 12.978 -0.614 -13.185 1.00 94.62 458 GLY A O 1
ATOM 3304 N N . HIS A 1 459 ? 12.371 1.528 -12.793 1.00 95.06 459 HIS A N 1
ATOM 3305 C CA . HIS A 1 459 ? 13.158 2.123 -13.873 1.00 95.06 459 HIS A CA 1
ATOM 3306 C C . HIS A 1 459 ? 14.585 2.418 -13.397 1.00 95.06 459 HIS A C 1
ATOM 3308 O O . HIS A 1 459 ? 14.853 3.407 -12.705 1.00 95.06 459 HIS A O 1
ATOM 3314 N N . HIS A 1 460 ? 15.532 1.590 -13.821 1.00 95.31 460 HIS A N 1
ATOM 3315 C CA . HIS A 1 460 ? 16.957 1.757 -13.549 1.00 95.31 460 HIS A CA 1
ATOM 3316 C C . HIS A 1 460 ? 17.529 2.894 -14.402 1.00 95.31 460 HIS A C 1
ATOM 3318 O O . HIS A 1 460 ? 17.269 2.986 -15.596 1.00 95.31 460 HIS A O 1
ATOM 3324 N N . ALA A 1 461 ? 18.319 3.792 -13.808 1.00 91.38 461 ALA A N 1
ATOM 3325 C CA . ALA A 1 461 ? 18.797 4.986 -14.517 1.00 91.38 461 ALA A CA 1
ATOM 3326 C C . ALA A 1 461 ? 19.652 4.667 -15.762 1.00 91.38 461 ALA A C 1
ATOM 3328 O O . ALA A 1 461 ? 19.526 5.341 -16.787 1.00 91.38 461 ALA A O 1
ATOM 3329 N N . ASP A 1 462 ? 20.489 3.633 -15.664 1.00 93.81 462 ASP A N 1
ATOM 3330 C CA . ASP A 1 462 ? 21.387 3.141 -16.708 1.00 93.81 462 ASP A CA 1
ATOM 3331 C C . ASP A 1 462 ? 21.502 1.619 -16.565 1.00 93.81 462 ASP A C 1
ATOM 3333 O O . ASP A 1 462 ? 21.759 1.120 -15.469 1.00 93.81 462 ASP A O 1
ATOM 3337 N N . VAL A 1 463 ? 21.296 0.887 -17.658 1.00 95.38 463 VAL A N 1
ATOM 3338 C CA . VAL A 1 463 ? 21.505 -0.572 -17.748 1.00 95.38 463 VAL A CA 1
ATOM 3339 C C . VAL A 1 463 ? 22.531 -0.911 -18.834 1.00 95.38 463 VAL A C 1
ATOM 3341 O O . VAL A 1 463 ? 22.577 -2.035 -19.333 1.00 95.38 463 VAL A O 1
ATOM 3344 N N . GLY A 1 464 ? 23.353 0.071 -19.213 1.00 94.94 464 GLY A N 1
ATOM 3345 C CA . GLY A 1 464 ? 24.307 -0.007 -20.312 1.00 94.94 464 GLY A CA 1
ATOM 3346 C C . GLY A 1 464 ? 23.851 0.748 -21.557 1.00 94.94 464 GLY A C 1
ATOM 3347 O O . GLY A 1 464 ? 23.228 1.801 -21.470 1.00 94.94 464 GLY A O 1
ATOM 3348 N N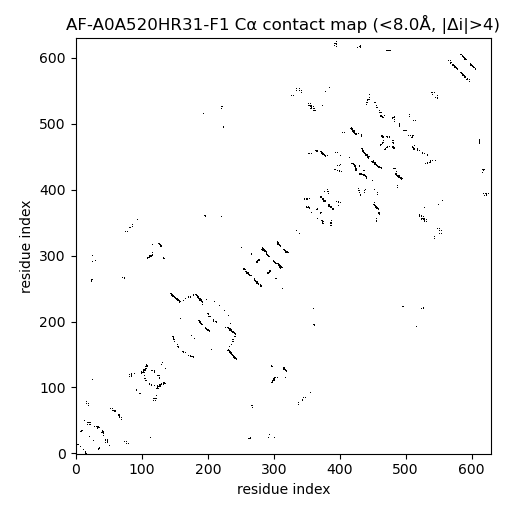 . GLY A 1 465 ? 24.242 0.251 -22.725 1.00 95.00 465 GLY A N 1
ATOM 3349 C CA . GLY A 1 465 ? 23.919 0.851 -24.022 1.00 95.00 465 GLY A CA 1
ATOM 3350 C C . GLY A 1 465 ? 24.989 1.810 -24.548 1.00 95.00 465 GLY A C 1
ATOM 3351 O O . GLY A 1 465 ? 25.952 2.148 -23.860 1.00 95.00 465 GLY A O 1
ATOM 3352 N N . THR A 1 466 ? 24.869 2.229 -25.803 1.00 95.25 466 THR A N 1
ATOM 3353 C CA . THR A 1 466 ? 25.905 3.001 -26.521 1.00 95.25 466 THR A CA 1
ATOM 3354 C C . THR A 1 466 ? 26.118 4.414 -25.969 1.00 95.25 466 THR A C 1
ATOM 3356 O O . THR A 1 466 ? 27.235 4.931 -26.025 1.00 95.25 466 THR A O 1
ATOM 3359 N N . SER A 1 467 ? 25.093 5.019 -25.364 1.00 92.69 467 SER A N 1
ATOM 3360 C CA . SER A 1 467 ? 25.154 6.333 -24.710 1.00 92.69 467 SER A CA 1
ATOM 3361 C C . SER A 1 467 ? 24.731 6.255 -23.238 1.00 92.69 467 SER A C 1
ATOM 3363 O O . SER A 1 467 ? 23.875 5.434 -22.917 1.00 92.69 467 SER A O 1
ATOM 3365 N N . PRO A 1 468 ? 25.270 7.105 -22.341 1.00 90.25 468 PRO A N 1
ATOM 3366 C CA . PRO A 1 468 ? 24.806 7.184 -20.954 1.00 90.25 468 PRO A CA 1
ATOM 3367 C C . PRO A 1 468 ? 23.317 7.532 -20.846 1.00 90.25 468 PRO A C 1
ATOM 3369 O O . PRO A 1 468 ? 22.848 8.441 -21.533 1.00 90.25 468 PRO A O 1
ATOM 3372 N N . GLY A 1 469 ? 22.609 6.859 -19.936 1.00 85.00 469 GLY A N 1
ATOM 3373 C CA . GLY A 1 469 ? 21.187 7.087 -19.667 1.00 85.00 469 GLY A CA 1
ATOM 3374 C C . GLY A 1 469 ? 20.307 5.895 -20.044 1.00 85.00 469 GLY A C 1
ATOM 3375 O O . GLY A 1 469 ? 20.782 4.775 -20.183 1.00 85.00 469 GLY A O 1
ATOM 3376 N N . SER A 1 470 ? 19.001 6.140 -20.169 1.00 82.75 470 SER A N 1
ATOM 3377 C CA . SER A 1 470 ? 18.002 5.069 -20.278 1.00 82.75 470 SER A CA 1
ATOM 3378 C C . SER A 1 470 ? 17.773 4.560 -21.707 1.00 82.75 470 SER A C 1
ATOM 3380 O O . SER A 1 470 ? 17.550 3.372 -21.894 1.00 82.75 470 SER A O 1
ATOM 3382 N N . MET A 1 471 ? 17.805 5.438 -22.715 1.00 86.00 471 MET A N 1
ATOM 3383 C CA . MET A 1 471 ? 17.446 5.087 -24.096 1.00 86.00 471 MET A CA 1
ATOM 3384 C C . MET A 1 471 ? 18.386 5.779 -25.094 1.00 86.00 471 MET A C 1
ATOM 3386 O O . MET A 1 471 ? 18.241 6.984 -25.322 1.00 86.00 471 MET A O 1
ATOM 3390 N N . PRO A 1 472 ? 19.349 5.062 -25.699 1.00 91.12 472 PRO A N 1
ATOM 3391 C CA . PRO A 1 472 ? 20.196 5.621 -26.749 1.00 91.12 472 PRO A CA 1
ATOM 3392 C C . PRO A 1 472 ? 19.378 6.004 -27.986 1.00 91.12 472 PRO A C 1
ATOM 3394 O O . PRO A 1 472 ? 18.724 5.154 -28.581 1.00 91.12 472 PRO A O 1
ATOM 3397 N N . ALA A 1 473 ? 19.401 7.283 -28.377 1.00 88.38 473 ALA A N 1
ATOM 3398 C CA . ALA A 1 473 ? 18.573 7.814 -29.472 1.00 88.38 473 ALA A CA 1
ATOM 3399 C C . ALA A 1 473 ? 18.877 7.175 -30.840 1.00 88.38 473 ALA A C 1
ATOM 3401 O O . ALA A 1 473 ? 17.978 7.001 -31.659 1.00 88.38 473 ALA A O 1
ATOM 3402 N N . ASP A 1 474 ? 20.137 6.795 -31.055 1.00 90.06 474 ASP A N 1
ATOM 3403 C CA . ASP A 1 474 ? 20.629 6.251 -32.320 1.00 90.06 474 ASP A CA 1
ATOM 3404 C C . ASP A 1 474 ? 20.716 4.708 -32.318 1.00 90.06 474 ASP A C 1
ATOM 3406 O O . ASP A 1 474 ? 21.375 4.138 -33.196 1.00 90.06 474 ASP A O 1
ATOM 3410 N N . SER A 1 475 ? 20.097 4.009 -31.347 1.00 92.94 475 SER A N 1
ATOM 3411 C CA . SER A 1 475 ? 20.104 2.536 -31.331 1.00 92.94 475 SER A CA 1
ATOM 3412 C C . SER A 1 475 ? 19.372 1.970 -32.545 1.00 92.94 475 SER A C 1
ATOM 3414 O O . SER A 1 475 ? 18.326 2.463 -32.973 1.00 92.94 475 SER A O 1
ATOM 3416 N N . ARG A 1 476 ? 19.944 0.913 -33.126 1.00 92.12 476 ARG A N 1
ATOM 3417 C CA . ARG A 1 476 ? 19.371 0.187 -34.275 1.00 92.12 476 ARG A CA 1
ATOM 3418 C C . ARG A 1 476 ? 19.084 -1.270 -33.938 1.00 92.12 476 ARG A C 1
ATOM 3420 O O . ARG A 1 476 ? 18.408 -1.958 -34.701 1.00 92.12 476 ARG A O 1
ATOM 3427 N N . SER A 1 477 ? 19.621 -1.730 -32.816 1.00 91.44 477 SER A N 1
ATOM 3428 C CA . SER A 1 477 ? 19.451 -3.054 -32.246 1.00 91.44 477 SER A CA 1
ATOM 3429 C C . SER A 1 477 ? 19.265 -2.935 -30.739 1.00 91.44 477 SER A C 1
ATOM 3431 O O . SER A 1 477 ? 19.882 -2.082 -30.107 1.00 91.44 477 SER A O 1
ATOM 3433 N N . ILE A 1 478 ? 18.508 -3.856 -30.143 1.00 91.19 478 ILE A N 1
ATOM 3434 C CA . ILE A 1 478 ? 18.370 -3.963 -28.683 1.00 91.19 478 ILE A CA 1
ATOM 3435 C C . ILE A 1 478 ? 19.728 -4.143 -27.981 1.00 91.19 478 ILE A C 1
ATOM 3437 O O . ILE A 1 478 ? 19.918 -3.719 -26.847 1.00 91.19 478 ILE A O 1
ATOM 3441 N N . HIS A 1 479 ? 20.718 -4.717 -28.673 1.00 91.25 479 HIS A N 1
ATOM 3442 C CA . HIS A 1 479 ? 22.077 -4.862 -28.148 1.00 91.25 479 HIS A CA 1
ATOM 3443 C C . HIS A 1 479 ? 22.830 -3.529 -28.021 1.00 91.25 479 HIS A C 1
ATOM 3445 O O . HIS A 1 479 ? 23.810 -3.465 -27.280 1.00 91.25 479 HIS A O 1
ATOM 3451 N N . ASP A 1 480 ? 22.368 -2.472 -28.697 1.00 94.44 480 ASP A N 1
ATOM 3452 C CA . ASP A 1 480 ? 22.889 -1.111 -28.544 1.00 94.44 480 ASP A CA 1
ATOM 3453 C C . ASP A 1 480 ? 22.310 -0.419 -27.296 1.00 94.44 480 ASP A C 1
ATOM 3455 O O . ASP A 1 480 ? 22.794 0.647 -26.914 1.00 94.44 480 ASP A O 1
ATOM 3459 N N . GLU A 1 481 ? 21.272 -0.993 -26.678 1.00 94.38 481 GLU A N 1
ATOM 3460 C CA . GLU A 1 481 ? 20.467 -0.372 -25.615 1.00 94.38 481 GLU A CA 1
ATOM 3461 C C . GLU A 1 481 ? 20.862 -0.834 -24.208 1.00 94.38 481 GLU A C 1
ATOM 3463 O O . GLU A 1 481 ? 20.500 -0.187 -23.229 1.00 94.38 481 GLU A O 1
ATOM 3468 N N . GLY A 1 482 ? 21.651 -1.907 -24.096 1.00 95.00 482 GLY A N 1
ATOM 3469 C CA . GLY A 1 482 ? 22.231 -2.365 -22.835 1.00 95.00 482 GLY A CA 1
ATOM 3470 C C . GLY A 1 482 ? 21.972 -3.833 -22.530 1.00 95.00 482 GLY A C 1
ATOM 3471 O O . GLY A 1 482 ? 21.874 -4.676 -23.424 1.00 95.00 482 GLY A O 1
ATOM 3472 N N . VAL A 1 483 ? 21.941 -4.146 -21.237 1.00 96.06 483 VAL A N 1
ATOM 3473 C CA . VAL A 1 483 ? 21.868 -5.516 -20.728 1.00 96.06 483 VAL A CA 1
ATOM 3474 C C . VAL A 1 483 ? 20.426 -6.022 -20.728 1.00 96.06 483 VAL A C 1
ATOM 3476 O O . VAL A 1 483 ? 19.516 -5.366 -20.215 1.00 96.06 483 VAL A O 1
ATOM 3479 N N . VAL A 1 484 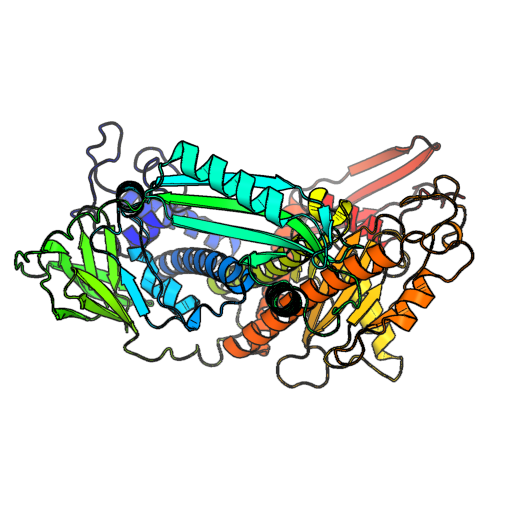? 20.234 -7.227 -21.269 1.00 95.44 484 VAL A N 1
ATOM 3480 C CA . VAL A 1 484 ? 18.934 -7.905 -21.354 1.00 95.44 484 VAL A CA 1
ATOM 3481 C C . VAL A 1 484 ? 18.845 -9.019 -20.307 1.00 95.44 484 VAL A C 1
ATOM 3483 O O . VAL A 1 484 ? 19.727 -9.870 -20.202 1.00 95.44 484 VAL A O 1
ATOM 3486 N N . PHE A 1 485 ? 17.747 -9.022 -19.563 1.00 95.25 485 PHE A N 1
ATOM 3487 C CA . PHE A 1 485 ? 17.325 -10.016 -18.591 1.00 95.25 485 PHE A CA 1
ATOM 3488 C C . PHE A 1 485 ? 16.113 -10.763 -19.163 1.00 95.25 485 PHE A C 1
ATOM 3490 O O . PHE A 1 485 ? 15.008 -10.216 -19.211 1.00 95.25 485 PHE A O 1
ATOM 3497 N N . ASP A 1 486 ? 16.328 -12.012 -19.578 1.00 93.00 486 ASP A N 1
ATOM 3498 C CA . ASP A 1 486 ? 15.280 -12.961 -19.980 1.00 93.00 486 ASP A CA 1
ATOM 3499 C C . ASP A 1 486 ? 15.109 -14.000 -18.860 1.00 93.00 486 ASP A C 1
ATOM 3501 O O . ASP A 1 486 ? 15.896 -14.942 -18.735 1.00 93.00 486 ASP A O 1
ATOM 3505 N N . ASP A 1 487 ? 14.138 -13.757 -17.974 1.00 91.88 487 ASP A N 1
ATOM 3506 C CA . ASP A 1 487 ? 13.801 -14.593 -16.814 1.00 91.88 487 ASP A CA 1
ATOM 3507 C C . ASP A 1 487 ? 14.982 -14.971 -15.910 1.00 91.88 487 ASP A C 1
ATOM 3509 O O . ASP A 1 487 ? 15.011 -16.056 -15.335 1.00 91.88 487 ASP A O 1
ATOM 3513 N N . VAL A 1 488 ? 15.980 -14.111 -15.734 1.00 96.56 488 VAL A N 1
ATOM 3514 C CA . VAL A 1 488 ? 17.211 -14.461 -15.010 1.00 96.56 488 VAL A CA 1
ATOM 3515 C C . VAL A 1 488 ? 16.904 -14.794 -13.548 1.00 96.56 488 VAL A C 1
ATOM 3517 O O . VAL A 1 488 ? 16.324 -13.983 -12.835 1.00 96.56 488 VAL A O 1
ATOM 3520 N N . LEU A 1 489 ? 17.323 -15.971 -13.069 1.00 97.44 489 LEU A N 1
ATOM 3521 C CA . LEU A 1 489 ? 17.236 -16.331 -11.648 1.00 97.44 489 LEU A CA 1
ATOM 3522 C C . LEU A 1 489 ? 18.234 -15.474 -10.858 1.00 97.44 489 LEU A C 1
ATOM 3524 O O . LEU A 1 489 ? 19.435 -15.729 -10.937 1.00 97.44 489 LEU A O 1
ATOM 3528 N N . ILE A 1 490 ? 17.743 -14.493 -10.099 1.00 96.69 490 ILE A N 1
ATOM 3529 C CA . ILE A 1 490 ? 18.573 -13.554 -9.325 1.00 96.69 490 ILE A CA 1
ATOM 3530 C C . ILE A 1 490 ? 18.678 -13.939 -7.847 1.00 96.69 490 ILE A C 1
ATOM 3532 O O . ILE A 1 490 ? 19.694 -13.667 -7.215 1.00 96.69 490 ILE A O 1
ATOM 3536 N N . VAL A 1 491 ? 17.682 -14.639 -7.303 1.00 95.38 491 VAL A N 1
ATOM 3537 C CA . VAL A 1 491 ? 17.721 -15.225 -5.955 1.00 95.38 491 VAL A CA 1
ATOM 3538 C C . VAL A 1 491 ? 17.396 -16.702 -6.077 1.00 95.38 491 VAL A C 1
ATOM 3540 O O . VAL A 1 491 ? 16.405 -17.051 -6.706 1.00 95.38 491 VAL A O 1
ATOM 3543 N N . ALA A 1 492 ? 18.216 -17.565 -5.481 1.00 94.06 492 ALA A N 1
ATOM 3544 C CA . ALA A 1 492 ? 17.987 -19.005 -5.442 1.00 94.06 492 ALA A CA 1
ATOM 3545 C C . ALA A 1 492 ? 17.819 -19.465 -3.990 1.00 94.06 492 ALA A C 1
ATOM 3547 O O . ALA A 1 492 ? 18.760 -19.358 -3.200 1.00 94.06 492 ALA A O 1
ATOM 3548 N N . GLY A 1 493 ? 16.634 -19.969 -3.632 1.00 86.38 493 GLY A N 1
ATOM 3549 C CA . GLY A 1 493 ? 16.346 -20.443 -2.270 1.00 86.38 493 GLY A CA 1
ATOM 3550 C C . GLY A 1 493 ? 16.648 -19.408 -1.175 1.00 86.38 493 GLY A C 1
ATOM 3551 O O . GLY A 1 493 ? 17.266 -19.737 -0.164 1.00 86.38 493 GLY A O 1
ATOM 3552 N N . GLY A 1 494 ? 16.288 -18.145 -1.408 1.00 82.75 494 GLY A N 1
ATOM 3553 C CA . GLY A 1 494 ? 16.490 -17.031 -0.479 1.00 82.75 494 GLY A CA 1
ATOM 3554 C C . GLY A 1 494 ? 17.891 -16.414 -0.492 1.00 82.75 494 GLY A C 1
ATOM 3555 O O . GLY A 1 494 ? 18.159 -15.517 0.301 1.00 82.75 494 GLY A O 1
ATOM 3556 N N . ARG A 1 495 ? 18.799 -16.863 -1.370 1.00 83.50 495 ARG A N 1
ATOM 3557 C CA . ARG A 1 495 ? 20.162 -16.318 -1.483 1.00 83.50 495 ARG A CA 1
ATOM 3558 C C . ARG A 1 495 ? 20.354 -15.571 -2.798 1.00 83.50 495 ARG A C 1
ATOM 3560 O O . ARG A 1 495 ? 20.183 -16.157 -3.867 1.00 83.50 495 ARG A O 1
ATOM 3567 N N . LEU A 1 496 ? 20.739 -14.296 -2.712 1.00 86.44 496 LEU A N 1
ATOM 3568 C CA . LEU A 1 496 ? 21.080 -13.472 -3.871 1.00 86.44 496 LEU A CA 1
ATOM 3569 C C . LEU A 1 496 ? 22.275 -14.072 -4.618 1.00 86.44 496 LEU A C 1
ATOM 3571 O O . LEU A 1 496 ? 23.302 -14.401 -4.022 1.00 86.44 496 LEU A O 1
ATOM 3575 N N . ARG A 1 497 ? 22.156 -14.182 -5.940 1.00 91.69 497 ARG A N 1
ATOM 3576 C CA . ARG A 1 497 ? 23.235 -14.601 -6.841 1.00 91.69 497 ARG A CA 1
ATOM 3577 C C . ARG A 1 497 ? 24.097 -13.402 -7.230 1.00 91.69 497 ARG A C 1
ATOM 3579 O O . ARG A 1 497 ? 24.270 -13.109 -8.406 1.00 91.69 497 ARG A O 1
ATOM 3586 N N . ASP A 1 498 ? 24.607 -12.702 -6.219 1.00 86.75 498 ASP A N 1
ATOM 3587 C CA . ASP A 1 498 ? 25.243 -11.385 -6.346 1.00 86.75 498 ASP A CA 1
ATOM 3588 C C . ASP A 1 498 ? 26.321 -11.350 -7.442 1.00 86.75 498 ASP A C 1
ATOM 3590 O O . ASP A 1 498 ? 26.228 -10.556 -8.377 1.00 86.75 498 ASP A O 1
ATOM 3594 N N . ALA A 1 499 ? 27.273 -12.287 -7.397 1.00 89.12 499 ALA A N 1
ATOM 3595 C CA . ALA A 1 499 ? 28.348 -12.372 -8.383 1.00 89.12 499 ALA A CA 1
ATOM 3596 C C . ALA A 1 499 ? 27.835 -12.591 -9.819 1.00 89.12 499 ALA A C 1
ATOM 3598 O O . ALA A 1 499 ? 28.334 -11.958 -10.748 1.00 89.12 499 ALA A O 1
ATOM 3599 N N . ASP A 1 500 ? 26.823 -13.445 -10.003 1.00 94.62 500 ASP A N 1
ATOM 3600 C CA . ASP A 1 500 ? 26.268 -13.755 -11.326 1.00 94.62 500 ASP A CA 1
ATOM 3601 C C . ASP A 1 500 ? 25.509 -12.553 -11.906 1.00 94.62 500 ASP A C 1
ATOM 3603 O O . ASP A 1 500 ? 25.649 -12.231 -13.085 1.00 94.62 500 ASP A O 1
ATOM 3607 N N . VAL A 1 501 ? 24.726 -11.859 -11.073 1.00 95.81 501 VAL A N 1
ATOM 3608 C CA . VAL A 1 501 ? 23.942 -10.688 -11.497 1.00 95.81 501 VAL A CA 1
ATOM 3609 C C . VAL A 1 501 ? 24.859 -9.503 -11.806 1.00 95.81 501 VAL A C 1
ATOM 3611 O O . VAL A 1 501 ? 24.679 -8.832 -12.822 1.00 95.81 501 VAL A O 1
ATOM 3614 N N . ARG A 1 502 ? 25.898 -9.282 -10.994 1.00 96.75 502 ARG A N 1
ATOM 3615 C CA . ARG A 1 502 ? 26.935 -8.274 -11.268 1.00 96.75 502 ARG A CA 1
ATOM 3616 C C . ARG A 1 502 ? 27.685 -8.575 -12.560 1.00 96.75 502 ARG A C 1
ATOM 3618 O O . ARG A 1 502 ? 27.901 -7.666 -13.359 1.00 96.75 502 ARG A O 1
ATOM 3625 N N . ALA A 1 503 ? 28.048 -9.838 -12.786 1.00 96.81 503 ALA A N 1
ATOM 3626 C CA . ALA A 1 503 ? 28.685 -10.264 -14.027 1.00 96.81 503 ALA A CA 1
ATOM 3627 C C . ALA A 1 503 ? 27.780 -10.016 -15.240 1.00 96.81 503 ALA A C 1
ATOM 3629 O O . ALA A 1 503 ? 28.274 -9.580 -16.275 1.00 96.81 503 ALA A O 1
ATOM 3630 N N . LEU A 1 504 ? 26.466 -10.228 -15.105 1.00 97.00 504 LEU A N 1
ATOM 3631 C CA . LEU A 1 504 ? 25.500 -9.945 -16.163 1.00 97.00 504 LEU A CA 1
ATOM 3632 C C . LEU A 1 504 ? 25.411 -8.444 -16.477 1.00 97.00 504 LEU A C 1
ATOM 3634 O O . LEU A 1 504 ? 25.511 -8.073 -17.644 1.00 97.00 504 LEU A O 1
ATOM 3638 N N . PHE A 1 505 ? 25.313 -7.573 -15.468 1.00 97.19 505 PHE A N 1
ATOM 3639 C CA . PHE A 1 505 ? 25.359 -6.119 -15.688 1.00 97.19 505 PHE A CA 1
ATOM 3640 C C . PHE A 1 505 ? 26.682 -5.647 -16.310 1.00 97.19 505 PHE A C 1
ATOM 3642 O O . PHE A 1 505 ? 26.695 -4.689 -17.079 1.00 97.19 505 PHE A O 1
ATOM 3649 N N . ALA A 1 506 ? 27.787 -6.328 -16.005 1.00 95.88 506 ALA A N 1
ATOM 3650 C CA . ALA A 1 506 ? 29.106 -6.062 -16.574 1.00 95.88 506 ALA A CA 1
ATOM 3651 C C . ALA A 1 506 ? 29.352 -6.762 -17.928 1.00 95.88 506 ALA A C 1
ATOM 3653 O O . ALA A 1 506 ? 30.463 -6.694 -18.457 1.00 95.88 506 ALA A O 1
ATOM 3654 N N . SER A 1 507 ? 28.351 -7.452 -18.482 1.00 93.25 507 SER A N 1
ATOM 3655 C CA . SER A 1 507 ? 28.483 -8.230 -19.715 1.00 93.25 507 SER A CA 1
ATOM 3656 C C . SER A 1 507 ? 28.051 -7.458 -20.965 1.00 93.25 507 SER A C 1
ATOM 3658 O O . SER A 1 507 ? 27.472 -6.374 -20.900 1.00 93.25 507 SER A O 1
ATOM 3660 N N . GLY A 1 508 ? 28.312 -8.058 -22.128 1.00 90.06 508 GLY A N 1
ATOM 3661 C CA . GLY A 1 508 ? 27.906 -7.517 -23.420 1.00 90.06 508 GLY A CA 1
ATOM 3662 C C . GLY A 1 508 ? 28.823 -6.405 -23.947 1.00 90.06 508 GLY A C 1
ATOM 3663 O O . GLY A 1 508 ? 29.804 -6.029 -23.306 1.00 90.06 508 GLY A O 1
ATOM 3664 N N . PRO A 1 509 ? 28.536 -5.892 -25.156 1.00 90.31 509 PRO A N 1
ATOM 3665 C CA . PRO A 1 509 ? 29.343 -4.849 -25.795 1.00 90.31 509 PRO A CA 1
ATOM 3666 C C . PRO A 1 509 ? 29.206 -3.481 -25.111 1.00 90.31 509 PRO A C 1
ATOM 3668 O O . PRO A 1 509 ? 30.104 -2.644 -25.211 1.00 90.31 509 PRO A O 1
ATOM 3671 N N . HIS A 1 510 ? 28.089 -3.258 -24.414 1.00 94.56 510 HIS A N 1
ATOM 3672 C CA . HIS A 1 510 ? 27.742 -1.994 -23.778 1.00 94.56 510 HIS A CA 1
ATOM 3673 C C . HIS A 1 510 ? 27.232 -2.236 -22.347 1.00 94.56 510 HIS A C 1
ATOM 3675 O O . HIS A 1 510 ? 26.024 -2.145 -22.116 1.00 94.56 510 HIS A O 1
ATOM 3681 N N . PRO A 1 511 ? 28.130 -2.584 -21.404 1.00 95.56 511 PRO A N 1
ATOM 3682 C CA . PRO A 1 511 ? 27.759 -2.934 -20.035 1.00 95.56 511 PRO A CA 1
ATOM 3683 C C . PRO A 1 511 ? 27.219 -1.734 -19.252 1.00 95.56 511 PRO A C 1
ATOM 3685 O O . PRO A 1 511 ? 27.472 -0.576 -19.602 1.00 95.56 511 PRO A O 1
ATOM 3688 N N . ALA A 1 512 ? 26.512 -2.020 -18.159 1.00 96.25 512 ALA A N 1
ATOM 3689 C CA . ALA A 1 512 ? 25.990 -1.006 -17.253 1.00 96.25 512 ALA A CA 1
ATOM 3690 C C . ALA A 1 512 ? 27.111 -0.182 -16.613 1.00 96.25 512 ALA A C 1
ATOM 3692 O O . ALA A 1 512 ? 28.144 -0.706 -16.188 1.00 96.25 512 ALA A O 1
ATOM 3693 N N . ARG A 1 513 ? 26.895 1.132 -16.520 1.00 94.75 513 ARG A N 1
ATOM 3694 C CA . ARG A 1 513 ? 27.919 2.072 -16.037 1.00 94.75 513 ARG A CA 1
ATOM 3695 C C . ARG A 1 513 ? 27.979 2.165 -14.514 1.00 94.75 513 ARG A C 1
ATOM 3697 O O . ARG A 1 513 ? 29.005 2.573 -13.978 1.00 94.75 513 ARG A O 1
ATOM 3704 N N . ASN A 1 514 ? 26.895 1.805 -13.821 1.00 92.56 514 ASN A N 1
ATOM 3705 C CA . ASN A 1 514 ? 26.784 1.896 -12.365 1.00 92.56 514 ASN A CA 1
ATOM 3706 C C . ASN A 1 514 ? 26.141 0.640 -11.754 1.00 92.56 514 ASN A C 1
ATOM 3708 O O . ASN A 1 514 ? 25.032 0.678 -11.218 1.00 92.56 514 ASN A O 1
ATOM 3712 N N . VAL A 1 515 ? 26.884 -0.470 -11.806 1.00 93.44 515 VAL A N 1
ATOM 3713 C CA . VAL A 1 515 ? 26.437 -1.777 -11.296 1.00 93.44 515 VAL A CA 1
ATOM 3714 C C . VAL A 1 515 ? 26.028 -1.716 -9.822 1.00 93.44 515 VAL A C 1
ATOM 3716 O O . VAL A 1 515 ? 25.072 -2.376 -9.436 1.00 93.44 515 VAL A O 1
ATOM 3719 N N . GLU A 1 516 ? 26.689 -0.902 -8.993 1.00 86.00 516 GLU A N 1
ATOM 3720 C CA . GLU A 1 516 ? 26.323 -0.778 -7.574 1.00 86.00 516 GLU A CA 1
ATOM 3721 C C . GLU A 1 516 ? 24.921 -0.193 -7.387 1.00 86.00 516 GLU A C 1
ATOM 3723 O O . GLU A 1 516 ? 24.131 -0.731 -6.612 1.00 86.00 516 GLU A O 1
ATOM 3728 N N . GLN A 1 517 ? 24.572 0.859 -8.135 1.00 87.88 517 GLN A N 1
ATOM 3729 C CA . GLN A 1 517 ? 23.214 1.403 -8.099 1.00 87.88 517 GLN A CA 1
ATOM 3730 C C . GLN A 1 517 ? 22.199 0.402 -8.656 1.00 87.88 517 GLN A C 1
ATOM 3732 O O . GLN A 1 517 ? 21.125 0.251 -8.078 1.00 87.88 517 GLN A O 1
ATOM 3737 N N . ASN A 1 518 ? 22.542 -0.329 -9.724 1.00 93.94 518 ASN A N 1
ATOM 3738 C CA . ASN A 1 518 ? 21.660 -1.367 -10.254 1.00 93.94 518 ASN A CA 1
ATOM 3739 C C . ASN A 1 518 ? 21.390 -2.477 -9.228 1.00 93.94 518 ASN A C 1
ATOM 3741 O O . ASN A 1 518 ? 20.245 -2.896 -9.068 1.00 93.94 518 ASN A O 1
ATOM 3745 N N . MET A 1 519 ? 22.420 -2.936 -8.514 1.00 92.38 519 MET A N 1
ATOM 3746 C CA . MET A 1 519 ? 22.275 -3.946 -7.465 1.00 92.38 519 MET A CA 1
ATOM 3747 C C . MET A 1 519 ? 21.468 -3.420 -6.274 1.00 92.38 519 MET A C 1
ATOM 3749 O O . MET A 1 519 ? 20.653 -4.159 -5.724 1.00 92.38 519 MET A O 1
ATOM 3753 N N . ALA A 1 520 ? 21.640 -2.149 -5.902 1.00 85.62 520 ALA A N 1
ATOM 3754 C CA . ALA A 1 520 ? 20.862 -1.521 -4.837 1.00 85.62 520 ALA A CA 1
ATOM 3755 C C . ALA A 1 520 ? 19.371 -1.367 -5.201 1.00 85.62 520 ALA A C 1
ATOM 3757 O O . ALA A 1 520 ? 18.504 -1.614 -4.364 1.00 85.62 520 ALA A O 1
ATOM 3758 N N . ASP A 1 521 ? 19.051 -1.022 -6.450 1.00 92.81 521 ASP A N 1
ATOM 3759 C CA . ASP A 1 521 ? 17.660 -0.953 -6.913 1.00 92.81 521 ASP A CA 1
ATOM 3760 C C . ASP A 1 521 ? 17.024 -2.353 -7.028 1.00 92.81 521 ASP A C 1
ATOM 3762 O O . ASP A 1 521 ? 15.895 -2.547 -6.571 1.00 92.81 521 ASP A O 1
ATOM 3766 N N . LEU A 1 522 ? 17.768 -3.369 -7.495 1.00 94.62 522 LEU A N 1
ATOM 3767 C CA . LEU A 1 522 ? 17.305 -4.766 -7.454 1.00 94.62 522 LEU A CA 1
ATOM 3768 C C . LEU A 1 522 ? 17.034 -5.238 -6.019 1.00 94.62 522 LEU A C 1
ATOM 3770 O O . LEU A 1 522 ? 16.037 -5.916 -5.767 1.00 94.62 522 LEU A O 1
ATOM 3774 N N . ALA A 1 523 ? 17.897 -4.873 -5.068 1.00 88.06 523 ALA A N 1
ATOM 3775 C CA . ALA A 1 523 ? 17.703 -5.168 -3.651 1.00 88.06 523 ALA A CA 1
ATOM 3776 C C . ALA A 1 523 ? 16.394 -4.567 -3.121 1.00 88.06 523 ALA A C 1
ATOM 3778 O O . ALA A 1 523 ? 15.616 -5.245 -2.448 1.00 88.06 523 ALA A O 1
ATOM 3779 N N . ALA A 1 524 ? 16.117 -3.311 -3.477 1.00 88.44 524 ALA A N 1
ATOM 3780 C CA . ALA A 1 524 ? 14.879 -2.629 -3.129 1.00 88.44 524 ALA A CA 1
ATOM 3781 C C . ALA A 1 524 ? 13.639 -3.335 -3.714 1.00 88.44 524 ALA A C 1
ATOM 3783 O O . ALA A 1 524 ? 12.637 -3.520 -3.018 1.00 88.44 524 ALA A O 1
ATOM 3784 N N . GLN A 1 525 ? 13.708 -3.789 -4.969 1.00 95.56 525 GLN A N 1
ATOM 3785 C CA . GLN A 1 525 ? 12.625 -4.547 -5.608 1.00 95.56 525 GLN A CA 1
ATOM 3786 C C . GLN A 1 525 ? 12.406 -5.921 -4.964 1.00 95.56 525 GLN A C 1
ATOM 3788 O O . GLN A 1 525 ? 11.260 -6.335 -4.776 1.00 95.56 525 GLN A O 1
ATOM 3793 N N . LEU A 1 526 ? 13.483 -6.615 -4.584 1.00 93.94 526 LEU A N 1
ATOM 3794 C CA . LEU A 1 526 ? 13.419 -7.879 -3.850 1.00 93.94 526 LEU A CA 1
ATOM 3795 C C . LEU A 1 526 ? 12.782 -7.696 -2.469 1.00 93.94 526 LEU A C 1
ATOM 3797 O O . LEU A 1 526 ? 11.905 -8.474 -2.098 1.00 93.94 526 LEU A O 1
ATOM 3801 N N . ALA A 1 527 ? 13.153 -6.645 -1.733 1.00 85.12 527 ALA A N 1
ATOM 3802 C CA . ALA A 1 527 ? 12.544 -6.322 -0.443 1.00 85.12 527 ALA A CA 1
ATOM 3803 C C . ALA A 1 527 ? 11.038 -6.034 -0.580 1.00 85.12 527 ALA A C 1
ATOM 3805 O O . ALA A 1 527 ? 10.233 -6.496 0.235 1.00 85.12 527 ALA A O 1
ATOM 3806 N N . ALA A 1 528 ? 10.636 -5.326 -1.640 1.00 91.75 528 ALA A N 1
ATOM 3807 C CA . ALA A 1 528 ? 9.230 -5.102 -1.960 1.00 91.75 528 ALA A CA 1
ATOM 3808 C C . ALA A 1 528 ? 8.493 -6.413 -2.280 1.00 91.75 528 ALA A C 1
ATOM 3810 O O . ALA A 1 528 ? 7.423 -6.659 -1.725 1.00 91.75 528 ALA A O 1
ATOM 3811 N N . CYS A 1 529 ? 9.071 -7.292 -3.102 1.00 95.50 529 CYS A N 1
ATOM 3812 C CA . CYS A 1 529 ? 8.487 -8.604 -3.399 1.00 95.50 529 CYS A CA 1
ATOM 3813 C C . CYS A 1 529 ? 8.356 -9.474 -2.141 1.00 95.50 529 CYS A C 1
ATOM 3815 O O . CYS A 1 529 ? 7.285 -10.022 -1.888 1.00 95.50 529 CYS A O 1
ATOM 3817 N N . ALA A 1 530 ? 9.382 -9.524 -1.290 1.00 88.62 530 ALA A N 1
ATOM 3818 C CA . ALA A 1 530 ? 9.346 -10.279 -0.041 1.00 88.62 530 ALA A CA 1
ATOM 3819 C C . ALA A 1 530 ? 8.231 -9.792 0.904 1.00 88.62 530 ALA A C 1
ATOM 3821 O O . ALA A 1 530 ? 7.537 -10.606 1.515 1.00 88.62 530 ALA A O 1
ATOM 3822 N N . ARG A 1 531 ? 8.005 -8.471 0.983 1.00 86.00 531 ARG A N 1
ATOM 3823 C CA . ARG A 1 531 ? 6.883 -7.876 1.734 1.00 86.00 531 ARG A CA 1
ATOM 3824 C C . ARG A 1 531 ? 5.529 -8.345 1.199 1.00 86.00 531 ARG A C 1
ATOM 3826 O O . ARG A 1 531 ? 4.681 -8.759 1.989 1.00 86.00 531 ARG A O 1
ATOM 3833 N N . GLY A 1 532 ? 5.345 -8.310 -0.121 1.00 91.62 532 GLY A N 1
ATOM 3834 C CA . GLY A 1 532 ? 4.123 -8.781 -0.775 1.00 91.62 532 GLY A CA 1
ATOM 3835 C C . GLY A 1 532 ? 3.867 -10.271 -0.540 1.00 91.62 532 GLY A C 1
ATOM 3836 O O . GLY A 1 532 ? 2.761 -10.654 -0.159 1.00 91.62 532 GLY A O 1
ATOM 3837 N N . ALA A 1 533 ? 4.905 -11.098 -0.695 1.00 93.25 533 ALA A N 1
ATOM 3838 C CA . ALA A 1 533 ? 4.841 -12.542 -0.480 1.00 93.25 533 ALA A CA 1
ATOM 3839 C C . ALA A 1 533 ? 4.423 -12.887 0.958 1.00 93.25 533 ALA A C 1
ATOM 3841 O O . ALA A 1 533 ? 3.428 -13.583 1.156 1.00 93.25 533 ALA A O 1
ATOM 3842 N N . ALA A 1 534 ? 5.094 -12.310 1.961 1.00 87.12 534 ALA A N 1
ATOM 3843 C CA . ALA A 1 534 ? 4.749 -12.516 3.370 1.00 87.12 534 ALA A CA 1
ATOM 3844 C C . ALA A 1 534 ? 3.322 -12.037 3.703 1.00 87.12 534 ALA A C 1
ATOM 3846 O O . ALA A 1 534 ? 2.620 -12.622 4.532 1.00 87.12 534 ALA A O 1
ATOM 3847 N N . GLY A 1 535 ? 2.870 -10.960 3.054 1.00 85.44 535 GLY A N 1
ATOM 3848 C CA . GLY A 1 535 ? 1.506 -10.461 3.181 1.00 85.44 535 GLY A CA 1
ATOM 3849 C C . GLY A 1 535 ? 0.450 -11.441 2.665 1.00 85.44 535 GLY A C 1
ATOM 3850 O O . GLY A 1 535 ? -0.542 -11.673 3.360 1.00 85.44 535 GLY A O 1
ATOM 3851 N N . LEU A 1 536 ? 0.688 -12.051 1.500 1.00 90.06 536 LEU A N 1
ATOM 3852 C CA . LEU A 1 536 ? -0.178 -13.085 0.927 1.00 90.06 536 LEU A CA 1
ATOM 3853 C C . LEU A 1 536 ? -0.170 -14.374 1.749 1.00 90.06 536 LEU A C 1
ATOM 3855 O O . LEU A 1 536 ? -1.233 -14.923 2.020 1.00 90.06 536 LEU A O 1
ATOM 3859 N N . GLU A 1 537 ? 0.998 -14.837 2.192 1.00 88.12 537 GLU A N 1
ATOM 3860 C CA . GLU A 1 537 ? 1.123 -16.032 3.038 1.00 88.12 537 GLU A CA 1
ATOM 3861 C C . GLU A 1 537 ? 0.318 -15.891 4.333 1.00 88.12 537 GLU A C 1
ATOM 3863 O O . GLU A 1 537 ? -0.434 -16.792 4.709 1.00 88.12 537 GLU A O 1
ATOM 3868 N N . ARG A 1 538 ? 0.399 -14.724 4.980 1.00 82.44 538 ARG A N 1
ATOM 3869 C CA . ARG A 1 538 ? -0.406 -14.405 6.162 1.00 82.44 538 ARG A CA 1
ATOM 3870 C C . ARG A 1 538 ? -1.899 -14.346 5.844 1.00 82.44 538 ARG A C 1
ATOM 3872 O O . ARG A 1 538 ? -2.694 -14.900 6.596 1.00 82.44 538 ARG A O 1
ATOM 3879 N N . LEU A 1 539 ? -2.287 -13.718 4.733 1.00 81.69 539 LEU A N 1
ATOM 3880 C CA . LEU A 1 539 ? -3.691 -13.671 4.317 1.00 81.69 539 LEU A CA 1
ATOM 3881 C C . LEU A 1 539 ? -4.252 -15.084 4.086 1.00 81.69 539 LEU A C 1
ATOM 3883 O O . LEU A 1 539 ? -5.368 -15.382 4.504 1.00 81.69 539 LEU A O 1
ATOM 3887 N N . VAL A 1 540 ? -3.461 -15.975 3.484 1.00 87.44 540 VAL A N 1
ATOM 3888 C CA . VAL A 1 540 ? -3.802 -17.392 3.294 1.00 87.44 540 VAL A CA 1
ATOM 3889 C C . VAL A 1 540 ? -3.890 -18.135 4.624 1.00 87.44 540 VAL A C 1
ATOM 3891 O O . VAL A 1 540 ? -4.804 -18.937 4.798 1.00 87.44 540 VAL A O 1
ATOM 3894 N N . ALA A 1 541 ? -2.987 -17.869 5.568 1.00 80.31 541 ALA A N 1
ATOM 3895 C CA . ALA A 1 541 ? -3.048 -18.455 6.905 1.00 80.31 541 ALA A CA 1
ATOM 3896 C C . ALA A 1 541 ? -4.307 -18.016 7.678 1.00 80.31 541 ALA A C 1
ATOM 3898 O O . ALA A 1 541 ? -4.876 -18.807 8.426 1.00 80.31 541 ALA A O 1
ATOM 3899 N N . GLU A 1 542 ? -4.760 -16.773 7.483 1.00 75.94 542 GLU A N 1
ATOM 3900 C CA . GLU A 1 542 ? -5.931 -16.206 8.161 1.00 75.94 542 GLU A CA 1
ATOM 3901 C C . GLU A 1 542 ? -7.270 -16.607 7.520 1.00 75.94 542 GLU A C 1
ATOM 3903 O O . GLU A 1 542 ? -8.234 -16.857 8.242 1.00 75.94 542 GLU A O 1
ATOM 3908 N N . GLN A 1 543 ? -7.350 -16.629 6.184 1.00 78.19 543 GLN A N 1
ATOM 3909 C CA . GLN A 1 543 ? -8.607 -16.788 5.431 1.00 78.19 543 GLN A CA 1
ATOM 3910 C C . GLN A 1 543 ? -8.746 -18.154 4.742 1.00 78.19 543 GLN A C 1
ATOM 3912 O O . GLN A 1 543 ? -9.846 -18.538 4.348 1.00 78.19 543 GLN A O 1
ATOM 3917 N N . GLY A 1 544 ? -7.646 -18.893 4.594 1.00 82.62 544 GLY A N 1
ATOM 3918 C CA . GLY A 1 544 ? -7.571 -20.131 3.823 1.00 82.62 544 GLY A CA 1
ATOM 3919 C C . GLY A 1 544 ? -7.300 -19.898 2.332 1.00 82.62 544 GLY A C 1
ATOM 3920 O O . GLY A 1 544 ? -7.857 -18.999 1.705 1.00 82.62 544 GLY A O 1
ATOM 3921 N N . SER A 1 545 ? -6.463 -20.756 1.737 1.00 88.12 545 SER A N 1
ATOM 3922 C CA . SER A 1 545 ? -6.007 -20.618 0.339 1.00 88.12 545 SER A CA 1
ATOM 3923 C C . SER A 1 545 ? -7.153 -20.608 -0.682 1.00 88.12 545 SER A C 1
ATOM 3925 O O . SER A 1 545 ? -7.177 -19.769 -1.584 1.00 88.12 545 SER A O 1
ATOM 3927 N N . GLY A 1 546 ? -8.148 -21.488 -0.508 1.00 89.50 546 GLY A N 1
ATOM 3928 C CA . GLY A 1 546 ? -9.298 -21.573 -1.416 1.00 89.50 546 GLY A CA 1
ATOM 3929 C C . GLY A 1 546 ? -10.142 -20.297 -1.436 1.00 89.50 546 GLY A C 1
ATOM 3930 O O . GLY A 1 546 ? -10.579 -19.867 -2.497 1.00 89.50 546 GLY A O 1
ATOM 3931 N N . VAL A 1 547 ? -10.305 -19.645 -0.281 1.00 85.25 547 VAL A N 1
ATOM 3932 C CA . VAL A 1 547 ? -11.034 -18.374 -0.173 1.00 85.25 547 VAL A CA 1
ATOM 3933 C C . VAL A 1 547 ? -10.254 -17.255 -0.846 1.00 85.25 547 VAL A C 1
ATOM 3935 O O . VAL A 1 547 ? -10.819 -16.521 -1.647 1.00 85.25 547 VAL A O 1
ATOM 3938 N N . VAL A 1 548 ? -8.957 -17.129 -0.551 1.00 87.94 548 VAL A N 1
ATOM 3939 C CA . VAL A 1 548 ? -8.113 -16.091 -1.163 1.00 87.94 548 VAL A CA 1
ATOM 3940 C C . VAL A 1 548 ? -8.134 -16.213 -2.686 1.00 87.94 548 VAL A C 1
ATOM 3942 O O . VAL A 1 548 ? -8.366 -15.217 -3.362 1.00 87.94 548 VAL A O 1
ATOM 3945 N N . THR A 1 549 ? -7.975 -17.432 -3.208 1.00 93.31 549 THR A N 1
ATOM 3946 C CA . THR A 1 549 ? -8.015 -17.714 -4.651 1.00 93.31 549 THR A CA 1
ATOM 3947 C C . THR A 1 549 ? -9.362 -17.326 -5.260 1.00 93.31 549 THR A C 1
ATOM 3949 O O . THR A 1 549 ? -9.398 -16.532 -6.195 1.00 93.31 549 THR A O 1
ATOM 3952 N N . ALA A 1 550 ? -10.474 -17.788 -4.676 1.00 91.19 550 ALA A N 1
ATOM 3953 C CA . ALA A 1 550 ? -11.812 -17.455 -5.164 1.00 91.19 550 ALA A CA 1
ATOM 3954 C C . ALA A 1 550 ? -12.065 -15.939 -5.176 1.00 91.19 550 ALA A C 1
ATOM 3956 O O . ALA A 1 550 ? -12.617 -15.402 -6.129 1.00 91.19 550 ALA A O 1
ATOM 3957 N N . TYR A 1 551 ? -11.627 -15.211 -4.147 1.00 86.31 551 TYR A N 1
ATOM 3958 C CA . TYR A 1 551 ? -11.813 -13.762 -4.107 1.00 86.31 551 TYR A CA 1
ATOM 3959 C C . TYR A 1 551 ? -10.887 -12.994 -5.060 1.00 86.31 551 TYR A C 1
ATOM 3961 O O . TYR A 1 551 ? -11.276 -11.913 -5.495 1.00 86.31 551 TYR A O 1
ATOM 3969 N N . MET A 1 552 ? -9.718 -13.523 -5.444 1.00 94.06 552 MET A N 1
ATOM 3970 C CA . MET A 1 552 ? -8.944 -12.958 -6.561 1.00 94.06 552 MET A CA 1
ATOM 3971 C C . MET A 1 552 ? -9.735 -13.055 -7.873 1.00 94.06 552 MET A C 1
ATOM 3973 O O . MET A 1 552 ? -9.868 -12.052 -8.577 1.00 94.06 552 MET A O 1
ATOM 3977 N N . GLU A 1 553 ? -10.327 -14.220 -8.149 1.00 94.38 553 GLU A N 1
ATOM 3978 C CA . GLU A 1 553 ? -11.173 -14.448 -9.329 1.00 94.38 553 GLU A CA 1
ATOM 3979 C C . GLU A 1 553 ? -12.417 -13.546 -9.313 1.00 94.38 553 GLU A C 1
ATOM 3981 O O . GLU A 1 553 ? -12.742 -12.909 -10.315 1.00 94.38 553 GLU A O 1
ATOM 3986 N N . HIS A 1 554 ? -13.083 -13.405 -8.162 1.00 87.44 554 HIS A N 1
ATOM 3987 C CA . HIS A 1 554 ? -14.259 -12.537 -8.031 1.00 87.44 554 HIS A CA 1
ATOM 3988 C C . HIS A 1 554 ? -13.926 -11.062 -8.259 1.00 87.44 554 HIS A C 1
ATOM 3990 O O . HIS A 1 554 ? -14.711 -10.349 -8.886 1.00 87.44 554 HIS A O 1
ATOM 3996 N N . VAL A 1 555 ? -12.764 -10.592 -7.786 1.00 86.00 555 VAL A N 1
ATOM 3997 C CA . VAL A 1 555 ? -12.283 -9.222 -8.045 1.00 86.00 555 VAL A CA 1
ATOM 3998 C C . VAL A 1 555 ? -12.055 -9.005 -9.538 1.00 86.00 555 VAL A C 1
ATOM 4000 O O . VAL A 1 555 ? -12.508 -7.995 -10.082 1.00 86.00 555 VAL A O 1
ATOM 4003 N N . GLN A 1 556 ? -11.414 -9.956 -10.217 1.00 92.88 556 GLN A N 1
ATOM 4004 C CA . GLN A 1 556 ? -11.185 -9.892 -11.661 1.00 92.88 556 GLN A CA 1
ATOM 4005 C C . GLN A 1 556 ? -12.505 -9.920 -12.451 1.00 92.88 556 GLN A C 1
ATOM 4007 O O . GLN A 1 556 ? -12.718 -9.070 -13.315 1.00 92.88 556 GLN A O 1
ATOM 4012 N N . ALA A 1 557 ? -13.428 -10.826 -12.116 1.00 91.44 557 ALA A N 1
ATOM 4013 C CA . ALA A 1 557 ? -14.739 -10.933 -12.763 1.00 91.44 557 ALA A CA 1
ATOM 4014 C C . ALA A 1 557 ? -15.596 -9.670 -12.555 1.00 91.44 557 ALA A C 1
ATOM 4016 O O . ALA A 1 557 ? -16.306 -9.212 -13.459 1.00 91.44 557 ALA A O 1
ATOM 4017 N N . HIS A 1 558 ? -15.509 -9.061 -11.370 1.00 85.25 558 HIS A N 1
ATOM 4018 C CA . HIS A 1 558 ? -16.163 -7.788 -11.098 1.00 85.25 558 HIS A CA 1
ATOM 4019 C C . HIS A 1 558 ? -15.556 -6.653 -11.931 1.00 85.25 558 HIS A C 1
ATOM 4021 O O . HIS A 1 558 ? -16.298 -5.888 -12.552 1.00 85.25 558 HIS A O 1
ATOM 4027 N N . ALA A 1 559 ? -14.223 -6.576 -12.012 1.00 86.75 559 ALA A N 1
ATOM 4028 C CA . ALA A 1 559 ? -13.532 -5.605 -12.856 1.00 86.75 559 ALA A CA 1
ATOM 4029 C C . ALA A 1 559 ? -13.908 -5.766 -14.339 1.00 86.75 559 ALA A C 1
ATOM 4031 O O . ALA A 1 559 ? -14.188 -4.772 -15.010 1.00 86.75 559 ALA A O 1
ATOM 4032 N N . GLU A 1 560 ? -14.007 -7.001 -14.837 1.00 90.56 560 GLU A N 1
ATOM 4033 C CA . GLU A 1 560 ? -14.479 -7.291 -16.193 1.00 90.56 560 GLU A CA 1
ATOM 4034 C C . GLU A 1 560 ? -15.918 -6.804 -16.409 1.00 90.56 560 GLU A C 1
ATOM 4036 O O . GLU A 1 560 ? -16.209 -6.150 -17.409 1.00 90.56 560 GLU A O 1
ATOM 4041 N N . THR A 1 561 ? -16.820 -7.064 -15.460 1.00 87.44 561 THR A N 1
ATOM 4042 C CA . THR A 1 561 ? -18.220 -6.617 -15.538 1.00 87.44 561 THR A CA 1
ATOM 4043 C C . THR A 1 561 ? -18.316 -5.092 -15.645 1.00 87.44 561 THR A C 1
ATOM 4045 O O . THR A 1 561 ? -19.063 -4.565 -16.477 1.00 87.44 561 THR A O 1
ATOM 4048 N N . LEU A 1 562 ? -17.529 -4.370 -14.841 1.00 83.94 562 LEU A N 1
ATOM 4049 C CA . LEU A 1 562 ? -17.457 -2.909 -14.893 1.00 83.94 562 LEU A CA 1
ATOM 4050 C C . LEU A 1 562 ? -16.871 -2.414 -16.221 1.00 83.94 562 LEU A C 1
ATOM 4052 O O . LEU A 1 562 ? -17.436 -1.503 -16.830 1.00 83.94 562 LEU A O 1
ATOM 4056 N N . ALA A 1 563 ? -15.799 -3.043 -16.708 1.00 88.94 563 ALA A N 1
ATOM 4057 C CA . ALA A 1 563 ? -15.192 -2.711 -17.994 1.00 88.94 563 ALA A CA 1
ATOM 4058 C C . ALA A 1 563 ? -16.173 -2.933 -19.155 1.00 88.94 563 ALA A C 1
ATOM 4060 O O . ALA A 1 563 ? -16.346 -2.046 -19.988 1.00 88.94 563 ALA A O 1
ATOM 4061 N N . ARG A 1 564 ? -16.901 -4.058 -19.177 1.00 90.81 564 ARG A N 1
ATOM 4062 C CA . ARG A 1 564 ? -17.944 -4.331 -20.181 1.00 90.81 564 ARG A CA 1
ATOM 4063 C C . ARG A 1 564 ? -19.030 -3.264 -20.161 1.00 90.81 564 ARG A C 1
ATOM 4065 O O . ARG A 1 564 ? -19.444 -2.795 -21.218 1.00 90.81 564 ARG A O 1
ATOM 4072 N N . ARG A 1 565 ? -19.480 -2.840 -18.975 1.00 86.25 565 ARG A N 1
ATOM 4073 C CA . ARG A 1 565 ? -20.463 -1.754 -18.839 1.00 86.25 565 ARG A CA 1
ATOM 4074 C C . ARG A 1 565 ? -19.931 -0.434 -19.399 1.00 86.25 565 ARG A C 1
ATOM 4076 O O . ARG A 1 565 ? -20.678 0.251 -20.095 1.00 86.25 565 ARG A O 1
ATOM 4083 N N . ALA A 1 566 ? -18.673 -0.093 -19.122 1.00 87.62 566 ALA A N 1
ATOM 4084 C CA . ALA A 1 566 ? -18.034 1.103 -19.665 1.00 87.62 566 ALA A CA 1
ATOM 4085 C C . ALA A 1 566 ? -17.906 1.028 -21.195 1.00 87.62 566 ALA A C 1
ATOM 4087 O O . ALA A 1 566 ? -18.275 1.968 -21.886 1.00 87.62 566 ALA A O 1
ATOM 4088 N N . VAL A 1 567 ? -17.500 -0.119 -21.745 1.00 91.12 567 VAL A N 1
ATOM 4089 C CA . VAL A 1 567 ? -17.385 -0.324 -23.198 1.00 91.12 567 VAL A CA 1
ATOM 4090 C C . VAL A 1 567 ? -18.713 -0.080 -23.920 1.00 91.12 567 VAL A C 1
ATOM 4092 O O . VAL A 1 567 ? -18.723 0.508 -24.998 1.00 91.12 567 VAL A O 1
ATOM 4095 N N . ARG A 1 568 ? -19.854 -0.449 -23.322 1.00 91.00 568 ARG A N 1
ATOM 4096 C CA . ARG A 1 568 ? -21.183 -0.236 -23.928 1.00 91.00 568 ARG A CA 1
ATOM 4097 C C . ARG A 1 568 ? -21.547 1.232 -24.151 1.00 91.00 568 ARG A C 1
ATOM 4099 O O . ARG A 1 568 ? -22.400 1.505 -24.994 1.00 91.00 568 ARG A O 1
ATOM 4106 N N . SER A 1 569 ? -20.943 2.164 -23.411 1.00 89.44 569 SER A N 1
ATOM 4107 C CA . SER A 1 569 ? -21.181 3.601 -23.600 1.00 89.44 569 SER A CA 1
ATOM 4108 C C . SER A 1 569 ? -20.310 4.214 -24.700 1.00 89.44 569 SER A C 1
ATOM 4110 O O . SER A 1 569 ? -20.586 5.331 -25.140 1.00 89.44 569 SER A O 1
ATOM 4112 N N . LEU A 1 570 ? -19.290 3.491 -25.174 1.00 91.69 570 LEU A N 1
ATOM 4113 C CA . LEU A 1 570 ? -18.371 3.972 -26.195 1.00 91.69 570 LEU A CA 1
ATOM 4114 C C . LEU A 1 570 ? -19.008 3.963 -27.594 1.00 91.69 570 LEU A C 1
ATOM 4116 O O . LEU A 1 570 ? -20.034 3.326 -27.874 1.00 91.69 570 LEU A O 1
ATOM 4120 N N . ALA A 1 571 ? -18.380 4.712 -28.493 1.00 93.25 571 ALA A N 1
ATOM 4121 C CA . ALA A 1 571 ? -18.718 4.758 -29.905 1.00 93.25 571 ALA A CA 1
ATOM 4122 C C . ALA A 1 571 ? -17.528 4.293 -30.743 1.00 93.25 571 ALA A C 1
ATOM 4124 O O . ALA A 1 571 ? -16.373 4.422 -30.330 1.00 93.25 571 ALA A O 1
ATOM 4125 N N . ASP A 1 572 ? -17.834 3.786 -31.931 1.00 97.12 572 ASP A N 1
ATOM 4126 C CA . ASP A 1 572 ? -16.831 3.495 -32.944 1.00 97.12 572 ASP A CA 1
ATOM 4127 C C . ASP A 1 572 ? -16.078 4.768 -33.333 1.00 97.12 572 ASP A C 1
ATOM 4129 O O . ASP A 1 572 ? -16.617 5.879 -33.310 1.00 97.12 572 ASP A O 1
ATOM 4133 N N . GLY A 1 573 ? -14.827 4.602 -33.741 1.00 96.50 573 GLY A N 1
ATOM 4134 C CA . GLY A 1 573 ? -14.001 5.718 -34.169 1.00 96.50 573 GLY A CA 1
ATOM 4135 C C . GLY A 1 573 ? -12.749 5.257 -34.888 1.00 96.50 573 GLY A C 1
ATOM 4136 O O . GLY A 1 573 ? -12.347 4.101 -34.803 1.00 96.50 573 GLY A O 1
ATOM 4137 N N . ALA A 1 574 ? -12.114 6.174 -35.605 1.00 97.50 574 ALA A N 1
ATOM 4138 C CA . ALA A 1 574 ? -10.800 5.943 -36.176 1.00 97.50 574 ALA A CA 1
ATOM 4139 C C . ALA A 1 574 ? -9.975 7.223 -36.103 1.00 97.50 574 ALA A C 1
ATOM 4141 O O . ALA A 1 574 ? -10.502 8.322 -36.277 1.00 97.50 574 ALA A O 1
ATOM 4142 N N . PHE A 1 575 ? -8.678 7.073 -35.858 1.00 97.00 575 PHE A N 1
ATOM 4143 C CA . PHE A 1 575 ? -7.742 8.184 -35.802 1.00 97.00 575 PHE A CA 1
ATOM 4144 C C . PHE A 1 575 ? -6.394 7.784 -36.398 1.00 97.00 575 PHE A C 1
ATOM 4146 O O . PHE A 1 575 ? -5.974 6.629 -36.317 1.00 97.00 575 PHE A O 1
ATOM 4153 N N . ALA A 1 576 ? -5.721 8.752 -37.011 1.00 97.69 576 ALA A N 1
ATOM 4154 C CA . ALA A 1 576 ? -4.364 8.603 -37.507 1.00 97.69 576 ALA A CA 1
ATOM 4155 C C . ALA A 1 576 ? -3.516 9.747 -36.953 1.00 97.69 576 ALA A C 1
ATOM 4157 O O . ALA A 1 576 ? -3.858 10.914 -37.138 1.00 97.69 576 ALA A O 1
ATOM 4158 N N . TYR A 1 577 ? -2.426 9.397 -36.280 1.00 96.19 577 TYR A N 1
ATOM 4159 C CA . TYR A 1 577 ? -1.477 10.336 -35.701 1.00 96.19 577 TYR A CA 1
ATOM 4160 C C . TYR A 1 577 ? -0.136 10.218 -36.419 1.00 96.19 577 TYR A C 1
ATOM 4162 O O . TYR A 1 577 ? 0.444 9.132 -36.451 1.00 96.19 577 TYR A O 1
ATOM 4170 N N . SER A 1 578 ? 0.352 11.322 -36.982 1.00 96.19 578 SER A N 1
ATOM 4171 C CA . SER A 1 578 ? 1.694 11.392 -37.562 1.00 96.19 578 SER A CA 1
ATOM 4172 C C . SER A 1 578 ? 2.695 11.834 -36.499 1.00 96.19 578 SER A C 1
ATOM 4174 O O . SER A 1 578 ? 2.498 12.869 -35.867 1.00 96.19 578 SER A O 1
ATOM 4176 N N . THR A 1 579 ? 3.752 11.053 -36.310 1.00 91.06 579 THR A N 1
ATOM 4177 C CA . THR A 1 579 ? 4.855 11.345 -35.388 1.00 91.06 579 THR A CA 1
ATOM 4178 C C . THR A 1 579 ? 5.903 12.244 -36.047 1.00 91.06 579 THR A C 1
ATOM 4180 O O . THR A 1 579 ? 5.959 12.373 -37.273 1.00 91.06 579 THR A O 1
ATOM 4183 N N . ASP A 1 580 ? 6.771 12.842 -35.231 1.00 89.12 580 ASP A N 1
ATOM 4184 C CA . ASP A 1 580 ? 7.817 13.765 -35.695 1.00 89.12 580 ASP A CA 1
ATOM 4185 C C . ASP A 1 580 ? 8.860 13.091 -36.608 1.00 89.12 580 ASP A C 1
ATOM 4187 O O . ASP A 1 580 ? 9.474 13.748 -37.446 1.00 89.12 580 ASP A O 1
ATOM 4191 N N . ASP A 1 581 ? 9.032 11.768 -36.498 1.00 87.12 581 ASP A N 1
ATOM 4192 C CA . ASP A 1 581 ? 9.917 10.951 -37.346 1.00 87.12 581 ASP A CA 1
ATOM 4193 C C . ASP A 1 581 ? 9.250 10.482 -38.660 1.00 87.12 581 ASP A C 1
ATOM 4195 O O . ASP A 1 581 ? 9.810 9.667 -39.408 1.00 87.12 581 ASP A O 1
ATOM 4199 N N . GLY A 1 582 ? 8.044 10.987 -38.941 1.00 90.75 582 GLY A N 1
ATOM 4200 C CA . GLY A 1 582 ? 7.280 10.728 -40.157 1.00 90.75 582 GLY A CA 1
ATOM 4201 C C . GLY A 1 582 ? 6.531 9.394 -40.184 1.00 90.75 582 GLY A C 1
ATOM 4202 O O . GLY A 1 582 ? 5.922 9.078 -41.208 1.00 90.75 582 GLY A O 1
ATOM 4203 N N . ALA A 1 583 ? 6.554 8.604 -39.105 1.00 93.62 583 ALA A N 1
ATOM 4204 C CA . ALA A 1 583 ? 5.682 7.439 -38.983 1.00 93.62 583 ALA A CA 1
ATOM 4205 C C . ALA A 1 583 ? 4.221 7.868 -38.743 1.00 93.62 583 ALA A C 1
ATOM 4207 O O . ALA A 1 583 ? 3.912 9.004 -38.385 1.00 93.62 583 ALA A O 1
ATOM 4208 N N . THR A 1 584 ? 3.278 6.965 -38.996 1.00 96.50 584 THR A N 1
ATOM 4209 C CA . THR A 1 584 ? 1.856 7.189 -38.723 1.00 96.50 584 THR A CA 1
ATOM 4210 C C . THR A 1 584 ? 1.304 6.026 -37.918 1.00 96.50 584 THR A C 1
ATOM 4212 O O . THR A 1 584 ? 1.298 4.891 -38.394 1.00 96.50 584 THR A O 1
ATOM 4215 N N . VAL A 1 585 ? 0.786 6.316 -36.727 1.00 96.00 585 VAL A N 1
ATOM 4216 C CA . VAL A 1 585 ? 0.022 5.366 -35.912 1.00 96.00 585 VAL A CA 1
ATOM 4217 C C . VAL A 1 585 ? -1.447 5.493 -36.284 1.00 96.00 585 VAL A C 1
ATOM 4219 O O . VAL A 1 585 ? -2.025 6.576 -36.183 1.00 96.00 585 VAL A O 1
ATOM 4222 N N . ARG A 1 586 ? -2.059 4.397 -36.733 1.00 97.31 586 ARG A N 1
ATOM 4223 C CA . ARG A 1 586 ? -3.489 4.330 -37.046 1.00 97.31 586 ARG A CA 1
ATOM 4224 C C . ARG A 1 586 ? -4.180 3.445 -36.035 1.00 97.31 586 ARG A C 1
ATOM 4226 O O . ARG A 1 586 ? -3.694 2.363 -35.737 1.00 97.31 586 ARG A O 1
ATOM 4233 N N . VAL A 1 587 ? -5.324 3.897 -35.547 1.00 97.31 587 VAL A N 1
ATOM 4234 C CA . VAL A 1 587 ? -6.175 3.111 -34.663 1.00 97.31 587 VAL A CA 1
ATOM 4235 C C . VAL A 1 587 ? -7.616 3.210 -35.136 1.00 97.31 587 VAL A C 1
ATOM 4237 O O . VAL A 1 587 ? -8.119 4.303 -35.397 1.00 97.31 587 VAL A O 1
ATOM 4240 N N . ALA A 1 588 ? -8.277 2.067 -35.259 1.00 97.69 588 ALA A N 1
ATOM 4241 C CA . ALA A 1 588 ? -9.710 1.957 -35.463 1.00 97.69 588 ALA A CA 1
ATOM 4242 C C . ALA A 1 588 ? -10.318 1.198 -34.282 1.00 97.69 588 ALA A C 1
ATOM 4244 O O . ALA A 1 588 ? -9.877 0.110 -33.924 1.00 97.69 588 ALA A O 1
ATOM 4245 N N . VAL A 1 589 ? -11.337 1.786 -33.674 1.00 96.88 589 VAL A N 1
ATOM 4246 C CA . VAL A 1 589 ? -12.079 1.233 -32.549 1.00 96.88 589 VAL A CA 1
ATOM 4247 C C . VAL A 1 589 ? -13.451 0.802 -33.047 1.00 96.88 589 VAL A C 1
ATOM 4249 O O . VAL A 1 589 ? -14.181 1.611 -33.621 1.00 96.88 589 VAL A O 1
ATOM 4252 N N . ARG A 1 590 ? -13.792 -0.468 -32.821 1.00 97.19 590 ARG A N 1
ATOM 4253 C CA . ARG A 1 590 ? -15.113 -1.043 -33.109 1.00 97.19 590 ARG A CA 1
ATOM 4254 C C . ARG A 1 590 ? -15.712 -1.593 -31.824 1.00 97.19 590 ARG A C 1
ATOM 4256 O O . ARG A 1 590 ? -15.079 -2.417 -31.163 1.00 97.19 590 ARG A O 1
ATOM 4263 N N . VAL A 1 591 ? -16.907 -1.144 -31.475 1.00 96.44 591 VAL A N 1
ATOM 4264 C CA . VAL A 1 591 ? -17.588 -1.458 -30.221 1.00 96.44 591 VAL A CA 1
ATOM 4265 C C . VAL A 1 591 ? -18.762 -2.391 -30.500 1.00 96.44 591 VAL A C 1
ATOM 4267 O O . VAL A 1 591 ? -19.737 -2.020 -31.148 1.00 96.44 591 VAL A O 1
ATOM 4270 N N . ASP A 1 592 ? -18.700 -3.597 -29.946 1.00 95.56 592 ASP A N 1
ATOM 4271 C CA . ASP A 1 592 ? -19.847 -4.490 -29.840 1.00 95.56 592 ASP A CA 1
ATOM 4272 C C . ASP A 1 592 ? -20.577 -4.193 -28.525 1.00 95.56 592 ASP A C 1
ATOM 4274 O O . ASP A 1 592 ? -20.157 -4.591 -27.432 1.00 95.56 592 ASP A O 1
ATOM 4278 N N . ARG A 1 593 ? -21.679 -3.450 -28.629 1.00 93.38 593 ARG A N 1
ATOM 4279 C CA . ARG A 1 593 ? -22.470 -3.023 -27.468 1.00 93.38 593 ARG A CA 1
ATOM 4280 C C . ARG A 1 593 ? -23.258 -4.165 -26.831 1.00 93.38 593 ARG A C 1
ATOM 4282 O O . ARG A 1 593 ? -23.506 -4.113 -25.627 1.00 93.38 593 ARG A O 1
ATOM 4289 N N . ASP A 1 594 ? -23.609 -5.198 -27.587 1.00 90.75 594 ASP A N 1
ATOM 4290 C CA . ASP A 1 594 ? -24.380 -6.323 -27.058 1.00 90.75 594 ASP A CA 1
ATOM 4291 C C . ASP A 1 594 ? -23.462 -7.236 -26.237 1.00 90.75 594 ASP A C 1
ATOM 4293 O O . ASP A 1 594 ? -23.747 -7.550 -25.075 1.00 90.75 594 ASP A O 1
ATOM 4297 N N . ALA A 1 595 ? -22.285 -7.556 -26.780 1.00 91.19 595 ALA A N 1
ATOM 4298 C CA . ALA A 1 595 ? -21.256 -8.308 -26.067 1.00 91.19 595 ALA A CA 1
ATOM 4299 C C . ALA A 1 595 ? -20.540 -7.477 -24.980 1.00 91.19 595 ALA A C 1
ATOM 4301 O O . ALA A 1 595 ? -19.902 -8.037 -24.084 1.00 91.19 595 ALA A O 1
ATOM 4302 N N . GLY A 1 596 ? -20.630 -6.141 -25.033 1.00 91.69 596 GLY A N 1
ATOM 4303 C CA . GLY A 1 596 ? -19.807 -5.245 -24.214 1.00 91.69 596 GLY A CA 1
ATOM 4304 C C . GLY A 1 596 ? -18.317 -5.419 -24.511 1.00 91.69 596 GLY A C 1
ATOM 4305 O O . GLY A 1 596 ? -17.507 -5.447 -23.588 1.00 91.69 596 GLY A O 1
ATOM 4306 N N . ALA A 1 597 ? -17.973 -5.617 -25.783 1.00 94.62 597 ALA A N 1
ATOM 4307 C CA . ALA A 1 597 ? -16.621 -5.894 -26.249 1.00 94.62 597 ALA A CA 1
ATOM 4308 C C . ALA A 1 597 ? -16.124 -4.784 -27.183 1.00 94.62 597 ALA A C 1
ATOM 4310 O O . ALA A 1 597 ? -16.903 -4.105 -27.847 1.00 94.62 597 ALA A O 1
ATOM 4311 N N . ILE A 1 598 ? -14.809 -4.600 -27.233 1.00 94.50 598 ILE A N 1
ATOM 4312 C CA . ILE A 1 598 ? -14.149 -3.598 -28.069 1.00 94.50 598 ILE A CA 1
ATOM 4313 C C . ILE A 1 598 ? -13.029 -4.270 -28.858 1.00 94.50 598 ILE A C 1
ATOM 4315 O O . ILE A 1 598 ? -12.237 -5.032 -28.309 1.00 94.50 598 ILE A O 1
ATOM 4319 N N . THR A 1 599 ? -12.965 -3.986 -30.155 1.00 96.19 599 THR A N 1
ATOM 4320 C CA . THR A 1 599 ? -11.830 -4.337 -31.010 1.00 96.19 599 THR A CA 1
ATOM 4321 C C . THR A 1 599 ? -11.045 -3.070 -31.305 1.00 96.19 599 THR A C 1
ATOM 4323 O O . THR A 1 599 ? -11.595 -2.122 -31.867 1.00 96.19 599 THR A O 1
ATOM 4326 N N . VAL A 1 600 ? -9.767 -3.061 -30.929 1.00 96.00 600 VAL A N 1
ATOM 4327 C CA . VAL A 1 600 ? -8.827 -1.976 -31.229 1.00 96.00 600 VAL A CA 1
ATOM 4328 C C . VAL A 1 600 ? -7.862 -2.472 -32.300 1.00 96.00 600 VAL A C 1
ATOM 4330 O O . VAL A 1 600 ? -7.031 -3.341 -32.048 1.00 96.00 600 VAL A O 1
ATOM 4333 N N . ASP A 1 601 ? -8.023 -1.954 -33.511 1.00 96.62 601 ASP A N 1
ATOM 4334 C CA . ASP A 1 601 ? -7.319 -2.381 -34.715 1.00 96.62 601 ASP A CA 1
ATOM 4335 C C . ASP A 1 601 ? -6.265 -1.340 -35.110 1.00 96.62 601 ASP A C 1
ATOM 4337 O O . ASP A 1 601 ? -6.594 -0.187 -35.388 1.00 96.62 601 ASP A O 1
ATOM 4341 N N . PHE A 1 602 ? -4.997 -1.757 -35.139 1.00 96.44 602 PHE A N 1
ATOM 4342 C CA . PHE A 1 602 ? -3.862 -0.913 -35.526 1.00 96.44 602 PHE A CA 1
ATOM 4343 C C . PHE A 1 602 ? -3.446 -1.082 -36.999 1.00 96.44 602 PHE A C 1
ATOM 4345 O O . PHE A 1 602 ? -2.409 -0.555 -37.417 1.00 96.44 602 PHE A O 1
ATOM 4352 N N . THR A 1 603 ? -4.230 -1.811 -37.803 1.00 96.38 603 THR A N 1
ATOM 4353 C CA . THR A 1 603 ? -3.952 -2.050 -39.226 1.00 96.38 603 THR A CA 1
ATOM 4354 C C . THR A 1 603 ? -3.768 -0.733 -39.985 1.00 96.38 603 THR A C 1
ATOM 4356 O O . THR A 1 603 ? -4.563 0.201 -39.877 1.00 96.38 603 THR A O 1
ATOM 4359 N N . GLY A 1 604 ? -2.702 -0.661 -40.787 1.00 95.38 604 GLY A N 1
ATOM 4360 C CA . GLY A 1 604 ? -2.317 0.540 -41.531 1.00 95.38 604 GLY A CA 1
ATOM 4361 C C . GLY A 1 604 ? -1.413 1.508 -40.759 1.00 95.38 604 GLY A C 1
ATOM 4362 O O . GLY A 1 604 ? -1.057 2.554 -41.309 1.00 95.38 604 GLY A O 1
ATOM 4363 N N . THR A 1 605 ? -1.039 1.179 -39.516 1.00 96.94 605 THR A N 1
ATOM 4364 C CA . THR A 1 605 ? 0.120 1.783 -38.840 1.00 96.94 605 THR A CA 1
ATOM 4365 C C . THR A 1 605 ? 1.395 1.496 -39.635 1.00 96.94 605 THR A C 1
ATOM 4367 O O . THR A 1 605 ? 1.504 0.449 -40.270 1.00 96.94 605 THR A O 1
ATOM 4370 N N . SER A 1 606 ? 2.337 2.442 -39.638 1.00 96.50 606 SER A N 1
ATOM 4371 C CA . SER A 1 606 ? 3.637 2.286 -40.301 1.00 96.50 606 SER A CA 1
ATOM 4372 C C . SER A 1 606 ? 4.415 1.058 -39.812 1.00 96.50 606 SER A C 1
ATOM 4374 O O . SER A 1 606 ? 4.309 0.674 -38.650 1.00 96.50 606 SER A O 1
ATOM 4376 N N . ASP A 1 607 ? 5.240 0.492 -40.696 1.00 94.75 607 ASP A N 1
ATOM 4377 C CA . ASP A 1 607 ? 6.143 -0.617 -40.369 1.00 94.75 607 ASP A CA 1
ATOM 4378 C C . ASP A 1 607 ? 7.182 -0.236 -39.301 1.00 94.75 607 ASP A C 1
ATOM 4380 O O . ASP A 1 607 ? 7.475 0.946 -39.079 1.00 94.75 607 ASP A O 1
ATOM 4384 N N . GLN A 1 608 ? 7.786 -1.265 -38.692 1.00 92.50 608 GLN A N 1
ATOM 4385 C CA . GLN A 1 608 ? 8.890 -1.126 -37.742 1.00 92.50 608 GLN A CA 1
ATOM 4386 C C . GLN A 1 608 ? 9.991 -0.216 -38.306 1.00 92.50 608 GLN A C 1
ATOM 4388 O O . GLN A 1 608 ? 10.421 -0.344 -39.457 1.00 92.50 608 GLN A O 1
ATOM 4393 N N . ARG A 1 609 ? 10.465 0.709 -37.474 1.00 89.38 609 ARG A N 1
ATOM 4394 C CA . ARG A 1 609 ? 11.463 1.712 -37.849 1.00 89.38 609 ARG A CA 1
ATOM 4395 C C . ARG A 1 609 ? 12.877 1.185 -37.582 1.00 89.38 609 ARG A C 1
ATOM 4397 O O . ARG A 1 609 ? 13.072 0.468 -36.599 1.00 89.38 609 ARG A O 1
ATOM 4404 N N . PRO A 1 610 ? 13.888 1.554 -38.392 1.00 89.75 610 PRO A N 1
ATOM 4405 C CA . PRO A 1 610 ? 15.285 1.160 -38.183 1.00 89.75 610 PRO A CA 1
ATOM 4406 C C . PRO A 1 610 ? 15.972 2.022 -37.102 1.00 89.75 610 PRO A C 1
ATOM 4408 O O . PRO A 1 610 ? 17.052 2.564 -37.345 1.00 89.75 610 PRO A O 1
ATOM 4411 N N . GLY A 1 611 ? 15.313 2.173 -35.949 1.00 88.75 611 GLY A N 1
ATOM 4412 C CA . GLY A 1 611 ? 15.700 3.016 -34.816 1.00 88.75 611 GLY A CA 1
ATOM 4413 C C . GLY A 1 611 ? 15.035 2.551 -33.510 1.00 88.75 611 GLY A C 1
ATOM 4414 O O . GLY A 1 611 ? 14.450 1.468 -33.463 1.00 88.75 611 GLY A O 1
ATOM 4415 N N .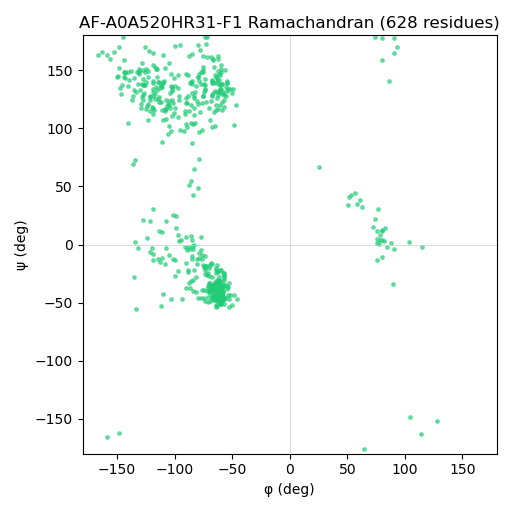 ASN A 1 612 ? 15.067 3.388 -32.475 1.00 87.06 612 ASN A N 1
ATOM 4416 C CA . ASN A 1 612 ? 14.604 3.043 -31.124 1.00 87.06 612 ASN A CA 1
ATOM 4417 C C . ASN A 1 612 ? 13.117 3.359 -30.842 1.00 87.06 612 ASN A C 1
ATOM 4419 O O . ASN A 1 612 ? 12.594 3.050 -29.774 1.00 87.06 612 ASN A O 1
ATOM 4423 N N . THR A 1 613 ? 12.404 3.950 -31.805 1.00 88.25 613 THR A N 1
ATOM 4424 C CA . THR A 1 613 ? 10.993 4.359 -31.695 1.00 88.25 613 THR A CA 1
ATOM 4425 C C . THR A 1 613 ? 10.025 3.234 -32.077 1.00 88.25 613 THR A C 1
ATOM 4427 O O . THR A 1 613 ? 9.124 3.408 -32.897 1.00 88.25 613 THR A O 1
ATOM 4430 N N . ASN A 1 614 ? 10.201 2.052 -31.483 1.00 90.19 614 ASN A N 1
ATOM 4431 C CA . ASN A 1 614 ? 9.348 0.886 -31.723 1.00 90.19 614 ASN A CA 1
ATOM 4432 C C . ASN A 1 614 ? 8.653 0.446 -30.429 1.00 90.19 614 ASN A C 1
ATOM 4434 O O . ASN A 1 614 ? 9.297 0.311 -29.394 1.00 90.19 614 ASN A O 1
ATOM 4438 N N . ALA A 1 615 ? 7.345 0.185 -30.489 1.00 89.62 615 ALA A N 1
ATOM 4439 C CA . ALA A 1 615 ? 6.564 -0.262 -29.335 1.00 89.62 615 ALA A CA 1
ATOM 4440 C C . ALA A 1 615 ? 6.270 -1.774 -29.420 1.00 89.62 615 ALA A C 1
ATOM 4442 O O . ALA A 1 615 ? 5.570 -2.202 -30.342 1.00 89.62 615 ALA A O 1
ATOM 4443 N N . PRO A 1 616 ? 6.758 -2.595 -28.472 1.00 89.06 616 PRO A N 1
ATOM 4444 C CA . PRO A 1 616 ? 6.360 -3.995 -28.353 1.00 89.06 616 PRO A CA 1
ATOM 4445 C C . PRO A 1 616 ? 4.867 -4.151 -28.046 1.00 89.06 616 PRO A C 1
ATOM 4447 O O . PRO A 1 616 ? 4.234 -3.266 -27.467 1.00 89.06 616 PRO A O 1
ATOM 4450 N N . LEU A 1 617 ? 4.316 -5.334 -28.333 1.00 88.00 617 LEU A N 1
ATOM 4451 C CA . LEU A 1 617 ? 2.898 -5.636 -28.102 1.00 88.00 617 LEU A CA 1
ATOM 4452 C C . LEU A 1 617 ? 2.453 -5.373 -26.652 1.00 88.00 617 LEU A C 1
ATOM 4454 O O . LEU A 1 617 ? 1.347 -4.879 -26.436 1.00 88.00 617 LEU A O 1
ATOM 4458 N N . ALA A 1 618 ? 3.303 -5.677 -25.667 1.00 86.75 618 ALA A N 1
ATOM 4459 C CA . ALA A 1 618 ? 3.011 -5.435 -24.254 1.00 86.75 618 ALA A CA 1
ATOM 4460 C C . ALA A 1 618 ? 2.812 -3.936 -23.954 1.00 86.75 618 ALA A C 1
ATOM 4462 O O . ALA A 1 618 ? 1.880 -3.569 -23.239 1.00 86.75 618 ALA A O 1
ATOM 4463 N N . VAL A 1 619 ? 3.628 -3.066 -24.563 1.00 89.69 619 VAL A N 1
ATOM 4464 C CA . VAL A 1 619 ? 3.511 -1.601 -24.459 1.00 89.69 619 VAL A CA 1
ATOM 4465 C C . VAL A 1 619 ? 2.238 -1.112 -25.147 1.00 89.69 619 VAL A C 1
ATOM 4467 O O . VAL A 1 619 ? 1.486 -0.328 -24.569 1.00 89.69 619 VAL A O 1
ATOM 4470 N N . THR A 1 620 ? 1.941 -1.610 -26.352 1.00 90.88 620 THR A N 1
ATOM 4471 C CA . THR A 1 620 ? 0.709 -1.254 -27.076 1.00 90.88 620 THR A CA 1
ATOM 4472 C C . THR A 1 620 ? -0.540 -1.638 -26.282 1.00 90.88 620 THR A C 1
ATOM 4474 O O . THR A 1 620 ? -1.458 -0.830 -26.142 1.00 90.88 620 THR A O 1
ATOM 4477 N N . ARG A 1 621 ? -0.572 -2.849 -25.707 1.00 89.06 621 ARG A N 1
ATOM 4478 C CA . ARG A 1 621 ? -1.667 -3.307 -24.837 1.00 89.06 621 ARG A CA 1
ATOM 4479 C C . ARG A 1 621 ? -1.810 -2.429 -23.599 1.00 89.06 621 ARG A C 1
ATOM 4481 O O . ARG A 1 621 ? -2.928 -2.037 -23.275 1.00 89.06 621 ARG A O 1
ATOM 4488 N N . ALA A 1 622 ? -0.701 -2.094 -22.941 1.00 87.94 622 ALA A N 1
ATOM 4489 C CA . ALA A 1 622 ? -0.703 -1.225 -21.769 1.00 87.94 622 ALA A CA 1
ATOM 4490 C C . ALA A 1 622 ? -1.301 0.156 -22.076 1.00 87.94 622 ALA A C 1
ATOM 4492 O O . ALA A 1 622 ? -2.158 0.638 -21.336 1.00 87.94 622 ALA A O 1
ATOM 4493 N N . ALA A 1 623 ? -0.920 0.757 -23.208 1.00 89.19 623 ALA A N 1
ATOM 4494 C CA . ALA A 1 623 ? -1.461 2.041 -23.649 1.00 89.19 623 ALA A CA 1
ATOM 4495 C C . ALA A 1 623 ? -2.981 1.984 -23.891 1.00 89.19 623 ALA A C 1
ATOM 4497 O O . ALA A 1 623 ? -3.707 2.872 -23.446 1.00 89.19 623 ALA A O 1
ATOM 4498 N N . VAL A 1 624 ? -3.478 0.922 -24.538 1.00 90.44 624 VAL A N 1
ATOM 4499 C CA . VAL A 1 624 ? -4.924 0.719 -24.750 1.00 90.44 624 VAL A CA 1
ATOM 4500 C C . VAL A 1 624 ? -5.662 0.569 -23.418 1.00 90.44 624 VAL A C 1
ATOM 4502 O O . VAL A 1 624 ? -6.669 1.238 -23.196 1.00 90.44 624 VAL A O 1
ATOM 4505 N N . LEU A 1 625 ? -5.155 -0.274 -22.513 1.00 87.31 625 LEU A N 1
ATOM 4506 C CA . LEU A 1 625 ? -5.761 -0.485 -21.196 1.00 87.31 625 LEU A CA 1
ATOM 4507 C C . LEU A 1 625 ? -5.791 0.798 -20.364 1.00 87.31 625 LEU A C 1
ATOM 4509 O O . LEU A 1 625 ? -6.767 1.047 -19.661 1.00 87.31 625 LEU A O 1
ATOM 4513 N N . TYR A 1 626 ? -4.747 1.620 -20.455 1.00 85.88 626 TYR A N 1
ATOM 4514 C CA . TYR A 1 626 ? -4.690 2.891 -19.748 1.00 85.88 626 TYR A CA 1
ATOM 4515 C C . TYR A 1 626 ? -5.792 3.855 -20.198 1.00 85.88 626 TYR A C 1
ATOM 4517 O O . TYR A 1 626 ? -6.488 4.406 -19.350 1.00 85.88 626 TYR A O 1
ATOM 4525 N N . VAL A 1 627 ? -6.003 4.003 -21.509 1.00 85.44 627 VAL A N 1
ATOM 4526 C CA . VAL A 1 627 ? -7.065 4.868 -22.055 1.00 85.44 627 VAL A CA 1
ATOM 4527 C C . VAL A 1 627 ? -8.461 4.354 -21.696 1.00 85.44 627 VAL A C 1
ATOM 4529 O O . VAL A 1 627 ? -9.362 5.147 -21.464 1.00 85.44 627 VAL A O 1
ATOM 4532 N N . LEU A 1 628 ? -8.661 3.036 -21.613 1.00 83.56 628 LEU A N 1
ATOM 4533 C CA . LEU A 1 628 ? -9.951 2.467 -21.200 1.00 83.56 628 LEU A CA 1
ATOM 4534 C C . LEU A 1 628 ? -10.213 2.577 -19.692 1.00 83.56 628 LEU A C 1
ATOM 4536 O O . LEU A 1 628 ? -11.350 2.411 -19.254 1.00 83.56 628 LEU A O 1
ATOM 4540 N N . ARG A 1 629 ? -9.168 2.812 -18.893 1.00 75.62 629 ARG A N 1
ATOM 4541 C CA . ARG A 1 629 ? -9.275 2.995 -17.443 1.00 75.62 629 ARG A CA 1
ATOM 4542 C C . ARG A 1 629 ? -9.694 4.420 -17.058 1.00 75.62 629 ARG A C 1
ATOM 4544 O O . ARG A 1 629 ? -10.253 4.583 -15.974 1.00 75.62 629 ARG A O 1
ATOM 4551 N N . THR A 1 630 ? -9.373 5.422 -17.880 1.00 55.25 630 THR A N 1
ATOM 4552 C CA . THR A 1 630 ? -9.743 6.838 -17.669 1.00 55.25 630 THR A CA 1
ATOM 4553 C C . THR A 1 630 ? -11.188 7.098 -18.045 1.00 55.25 630 THR A C 1
ATOM 4555 O O . THR A 1 630 ? -11.856 7.836 -17.288 1.00 55.25 630 THR A O 1
#

Sequence (630 aa):
RADAQDRHGRGGPLTVTDCNLLLGKIVPGHFPAVFGPGRDRPLDRDAARARLDALLDEVEAATGARPDPLAAAEGLVAIAVAGMANAIKAVSVARGHDPATYALMSFGGAGGQHACLVADTLGMTEVLVHPLAGVLSAWGIALADRRAVRQRSVGAPLDGGDWRAVLDDLAAEARGDLGEAATIEATATLRYARTDQGIDVAVAAPAAMAAAFAAAHRDRFGFGFESDDALVVERLQVEAVLATRPLAAAAVTADPAAAETIEVAMAGVRHRAPLHRRAALGSGVRVEGPALIVDATSTVAVEPGWSAIVLADGTLRLNRTIARIAAGAADASVDPVRLAIFAGLFMGLAEEMGSALQRSAASVNIRERLDFSCAVFDAGGHLVANAPHIPVHLGSMGDCVRHLIASRSIDGRGMRPGDAYAVNDPYRGGTHLPDITVVQPVFAGGGDAPAFFVAARGHHADVGGTSPGSMPADSRSIHDEGVVFDDVLIVAGGRLRDADVRALFASGPHPARNVEQNMADLAAQLAACARGAAGLERLVAEQGSGVVTAYMEHVQAHAETLARRAVRSLADGAFAYSTDDGATVRVAVRVDRDAGAITVDFTGTSDQRPGNTNAPLAVTRAAVLYVLRT

Nearest PDB structures (foldseek):
  5m45-assembly2_G  TM=9.021E-01  e=1.326E-14  Xanthobacter autotrophicus Py2
  5svb-assembly1_B  TM=7.806E-01  e=3.756E-16  Xanthobacter autotrophicus Py2
  5svc-assembly1_D  TM=9.042E-01  e=4.193E-14  Xanthobacter autotrophicus Py2
  5l9w-assembly2_B  TM=7.948E-01  e=6.499E-16  Aromatoleum aromaticum EbN1
  5l9w-assembly2_b  TM=7.154E-01  e=3.557E-14  Aromatoleum aromaticum EbN1

Radius of gyration: 28.89 Å; Cα contacts (8 Å, |Δi|>4): 1253; chains: 1; bounding box: 73×57×82 Å

Secondary structure (DSSP, 8-state):
----TTTTTTTPPP-HHHHHHHTTSS-GGGS---BTTTT-B---HHHHHHHHHHHHHHHHHHHS-PPPHHHHHHHHHHHHHHHHHHHHHHHHHHTT--GGGS-EE--STTHHHHHHHHHHHHT--EEEE-TTGGGHHHHHHHHPPEEEEEEEEEEEETTT-THHHHHHHHHHHHHHHH-TTSEEEEEEEEEETT----EEEE---HHHHHHHHHHHHHHHH-TT----PPEEEEEEEEEEEEPPPPPPPPP------PPEEEEEEETTEEEEEEEEEGGG--TT-EEESSEEEE-SS-EEEE-TTEEEEE-TTSPEEEEE-S-----TT---S--HHHHHHHHHHHHHHHHHHHHHHHHH--SHHHHTS--EEEEEE-TT--EEEE-SS-GGGTTHHHHHHHHHHHHHHHSSS---TT-EEEE--GGGT-SSTTEEEEEEEE--TT-SS-SEEEEEEEE-S----SSSSS--TT-SSGGGT----SSEEEEETTEE-HHHHHHHHT-SSS--S-HHHHHHHHHHHHHHHHHHHHHHHHHHHHH-HHHHHHHHHHHHHHHHHHHHHHHTT---EEEEEE-TTS-EEEEEEEEETTTTEEEEE-TTPPPPPSSS----HHHHHHHHHHHHH-